Protein 8R3C (pdb70)

Structure (mmCIF, N/CA/C/O backbone):
data_8R3C
#
_entry.id   8R3C
#
_cell.length_a   58.975
_cell.length_b   52.055
_cell.length_c   69.284
_cell.angle_alpha   90.000
_cell.angle_beta   104.370
_cell.angle_gamma   90.000
#
_symmetry.space_group_name_H-M   'P 1 21 1'
#
loop_
_entity.id
_entity.type
_entity.pdbx_description
1 polymer 'Beta propeller'
2 non-polymer 2-acetamido-2-deoxy-alpha-D-glucopyranose
3 non-polymer sulfonato-calix[8]arene
4 water water
#
loop_
_atom_site.group_PDB
_atom_site.id
_atom_site.type_symbol
_atom_site.label_atom_id
_atom_site.label_alt_id
_atom_site.label_comp_id
_atom_site.label_asym_id
_atom_site.label_entity_id
_atom_site.label_seq_id
_atom_site.pdbx_PDB_ins_code
_atom_site.Cartn_x
_atom_site.Cartn_y
_atom_site.Cartn_z
_atom_site.occupancy
_atom_site.B_iso_or_equiv
_atom_site.auth_seq_id
_atom_site.auth_comp_id
_atom_site.auth_asym_id
_atom_site.auth_atom_id
_atom_site.pdbx_PDB_model_num
ATOM 1 N N . SER A 1 2 ? -16.28000 -21.65200 -18.27900 1.000 51.45000 2 SER A N 1
ATOM 2 C CA . SER A 1 2 ? -15.55100 -21.89800 -17.03800 1.000 58.92000 2 SER A CA 1
ATOM 3 C C . SER A 1 2 ? -15.11700 -20.57800 -16.38200 1.000 62.35000 2 SER A C 1
ATOM 4 O O . SER A 1 2 ? -14.63000 -19.65300 -17.04600 1.000 66.75000 2 SER A O 1
ATOM 7 N N . GLY A 1 3 ? -15.31000 -20.49900 -15.07100 1.000 45.27000 3 GLY A N 1
ATOM 8 C CA . GLY A 1 3 ? -15.05200 -19.27600 -14.33900 1.000 43.92000 3 GLY A CA 1
ATOM 9 C C . GLY A 1 3 ? -16.22500 -18.31600 -14.38400 1.000 36.07000 3 GLY A C 1
ATOM 10 O O . GLY A 1 3 ? -16.94700 -18.24200 -15.38800 1.000 41.95000 3 GLY A O 1
ATOM 11 N N . PHE A 1 4 ? -16.43200 -17.57700 -13.30000 1.000 26.84000 4 PHE A N 1
ATOM 12 C CA . PHE A 1 4 ? -17.49500 -16.57600 -13.24800 1.000 27.40000 4 PHE A CA 1
ATOM 13 C C . PHE A 1 4 ? -16.97300 -15.21900 -13.68600 1.000 24.47000 4 PHE A C 1
ATOM 14 O O . PHE A 1 4 ? -15.81000 -14.88300 -13.49500 1.000 29.56000 4 PHE A O 1
ATOM 22 N N . LYS A 1 5 ? -17.83500 -14.46500 -14.34800 1.000 22.22000 5 LYS A N 1
ATOM 23 C CA . LYS A 1 5 ? -17.52800 -13.08300 -14.68000 1.000 25.43000 5 LYS A CA 1
ATOM 24 C C . LYS A 1 5 ? -17.87800 -12.11500 -13.54600 1.000 25.86000 5 LYS A C 1
ATOM 25 O O . LYS A 1 5 ? -17.16400 -11.12800 -13.33800 1.000 25.98000 5 LYS A O 1
ATOM 31 N N . PHE A 1 6 ? -18.93800 -12.41100 -12.79900 1.000 24.25000 6 PHE A N 1
ATOM 32 C CA . PHE A 1 6 ? -19.35200 -11.69700 -11.60300 1.000 22.80000 6 PHE A CA 1
ATOM 33 C C . PHE A 1 6 ? -19.76800 -12.72100 -10.56600 1.000 24.74000 6 PHE A C 1
ATOM 34 O O . PHE A 1 6 ? -20.30800 -13.77900 -10.90500 1.000 23.19000 6 PHE A O 1
ATOM 42 N N . LEU A 1 7 ? -19.51500 -12.39600 -9.30000 1.000 21.11000 7 LEU A N 1
ATOM 43 C CA . LEU A 1 7 ? -19.87100 -13.26000 -8.17900 1.000 21.58000 7 LEU A CA 1
ATOM 44 C C . LEU A 1 7 ? -20.06500 -12.34200 -6.98000 1.000 21.29000 7 LEU A C 1
ATOM 45 O O . LEU A 1 7 ? -19.11200 -11.70800 -6.53800 1.000 21.22000 7 LEU A O 1
ATOM 50 N N . PHE A 1 8 ? -21.29600 -12.22900 -6.48100 1.000 21.74000 8 PHE A N 1
ATOM 51 C CA . PHE A 1 8 ? -21.58400 -11.14300 -5.54500 1.000 19.33000 8 PHE A CA 1
ATOM 52 C C . PHE A 1 8 ? -22.83200 -11.49100 -4.74800 1.000 23.15000 8 PHE A C 1
ATOM 53 O O . PHE A 1 8 ? -23.60000 -12.36600 -5.13600 1.000 24.25000 8 PHE A O 1
ATOM 61 N N . PHE A 1 9 ? -23.02600 -10.80200 -3.62000 1.000 22.01000 9 PHE A N 1
ATOM 62 C CA . PHE A 1 9 ? -24.15700 -11.05500 -2.73900 1.000 23.77000 9 PHE A CA 1
ATOM 63 C C . PHE A 1 9 ? -25.22100 -9.97600 -2.89100 1.000 25.06000 9 PHE A C 1
ATOM 64 O O . PHE A 1 9 ? -24.92000 -8.79200 -3.08600 1.000 24.54000 9 PHE A O 1
ATOM 72 N N . SER A 1 10 ? -26.46900 -10.39700 -2.75600 1.000 22.96000 10 SER A N 1
ATOM 73 C CA . SER A 1 10 ? -27.55600 -9.49000 -2.46300 1.000 23.24000 10 SER A CA 1
ATOM 74 C C . SER A 1 10 ? -27.60000 -9.23000 -0.96100 1.000 25.20000 10 SER A C 1
ATOM 75 O O . SER A 1 10 ? -27.03000 -9.99500 -0.16600 1.000 23.73000 10 SER A O 1
ATOM 78 N N . PRO A 1 11 ? -28.23700 -8.13800 -0.53400 1.000 24.80000 11 PRO A N 1
ATOM 79 C CA . PRO A 1 11 ? -28.22700 -7.81600 0.90600 1.000 24.21000 11 PRO A CA 1
ATOM 80 C C . PRO A 1 11 ? -28.96500 -8.81700 1.78200 1.000 26.92000 11 PRO A C 1
ATOM 81 O O . PRO A 1 11 ? -28.75300 -8.79500 3.00300 1.000 28.03000 11 PRO A O 1
ATOM 85 N N . ASP A 1 12 ? -29.76500 -9.84600 1.14900 1.000 31.16000 12 ASP A N 1
ATOM 86 C CA . ASP A 1 12 ? -30.35900 -10.88600 1.99700 1.000 36.22000 12 ASP A CA 1
ATOM 87 C C . ASP A 1 12 ? -29.46100 -12.11600 2.12400 1.000 36.52000 12 ASP A C 1
ATOM 88 O O . ASP A 1 12 ? -29.70800 -12.97500 2.97100 1.000 38.03000 12 ASP A O 1
ATOM 93 N N . GLY A 1 13 ? -28.39000 -12.03300 1.53200 1.000 25.87000 13 GLY A N 1
ATOM 94 C CA . GLY A 1 13 ? -27.47700 -13.13600 1.69300 1.000 28.57000 13 GLY A CA 1
ATOM 95 C C . GLY A 1 13 ? -27.48700 -14.12400 0.54900 1.000 26.62000 13 GLY A C 1
ATOM 96 O O . GLY A 1 13 ? -26.84900 -15.17000 0.64700 1.000 26.68000 13 GLY A O 1
ATOM 97 N N . THR A 1 14 ? -28.15000 -13.79800 -0.54600 1.000 24.53000 14 THR A N 1
ATOM 98 C CA . THR A 1 14 ? -28.19900 -14.71800 -1.67900 1.000 23.01000 14 THR A CA 1
ATOM 99 C C . THR A 1 14 ? -27.00000 -14.46600 -2.58000 1.000 23.92000 14 THR A C 1
ATOM 100 O O . THR A 1 14 ? -26.66000 -13.30900 -2.86600 1.000 24.78000 14 THR A O 1
ATOM 104 N N . LEU A 1 15 ? -26.34700 -15.53100 -3.00100 1.000 21.65000 15 LEU A N 1
ATOM 105 C CA . LEU A 1 15 ? -25.19600 -15.43500 -3.88500 1.000 21.41000 15 LEU A CA 1
ATOM 106 C C . LEU A 1 15 ? -25.68500 -15.37600 -5.31600 1.000 24.46000 15 LEU A C 1
ATOM 107 O O . LEU A 1 15 ? -26.50200 -16.21000 -5.72900 1.000 23.83000 15 LEU A O 1
ATOM 112 N N . TYR A 1 16 ? -25.16200 -14.42600 -6.06800 1.000 22.52000 16 TYR A N 1
ATOM 113 C CA . TYR A 1 16 ? -25.45600 -14.26100 -7.48000 1.000 20.40000 16 TYR A CA 1
ATOM 114 C C . TYR A 1 16 ? -24.18600 -14.48000 -8.28400 1.000 21.84000 16 TYR A C 1
ATOM 115 O O . TYR A 1 16 ? -23.10000 -14.13200 -7.85100 1.000 22.53000 16 TYR A O 1
ATOM 124 N N . GLY A 1 17 ? -24.30400 -15.03200 -9.48500 1.000 20.67000 17 GLY A N 1
ATOM 125 C CA . GLY A 1 17 ? -23.11500 -15.16800 -10.30700 1.000 21.39000 17 GLY A CA 1
ATOM 126 C C . GLY A 1 17 ? -23.45100 -15.16000 -11.77000 1.000 24.27000 17 GLY A C 1
ATOM 127 O O . GLY A 1 17 ? -24.49800 -15.66400 -12.17400 1.000 23.40000 17 GLY A O 1
ATOM 128 N N . VAL A 1 18 ? -22.54900 -14.59600 -12.56800 1.000 21.30000 18 VAL A N 1
ATOM 129 C CA . VAL A 1 18 ? -22.65700 -14.66300 -14.02800 1.000 24.00000 18 VAL A CA 1
ATOM 130 C C . VAL A 1 18 ? -21.62700 -15.66000 -14.52700 1.000 23.71000 18 VAL A C 1
ATOM 131 O O . VAL A 1 18 ? -20.42600 -15.53500 -14.24500 1.000 26.92000 18 VAL A O 1
ATOM 135 N N . HIS A 1 19 ? -22.09700 -16.65900 -15.27200 1.000 25.68000 19 HIS A N 1
ATOM 136 C CA . HIS A 1 19 ? -21.25800 -17.74500 -15.73300 1.000 25.87000 19 HIS A CA 1
ATOM 137 C C . HIS A 1 19 ? -21.70500 -18.05500 -17.14400 1.000 27.50000 19 HIS A C 1
ATOM 138 O O . HIS A 1 19 ? -22.88900 -18.29400 -17.36100 1.000 26.32000 19 HIS A O 1
ATOM 145 N N . ASN A 1 20 ? -20.78900 -17.95600 -18.09200 1.000 29.55000 20 ASN A N 1
ATOM 146 C CA . ASN A 1 20 ? -21.10600 -18.20500 -19.50200 1.000 31.65000 20 ASN A CA 1
ATOM 147 C C . ASN A 1 20 ? -22.32400 -17.39600 -19.94900 1.000 32.78000 20 ASN A C 1
ATOM 148 O O . ASN A 1 20 ? -23.27400 -17.92900 -20.52100 1.000 33.21000 20 ASN A O 1
ATOM 153 N N . ASP A 1 21 ? -22.30300 -16.09200 -19.66000 1.000 31.02000 21 ASP A N 1
ATOM 154 C CA . ASP A 1 21 ? -23.33900 -15.12500 -20.02300 1.000 29.78000 21 ASP A CA 1
ATOM 155 C C . ASP A 1 21 ? -24.68100 -15.35700 -19.34900 1.000 27.41000 21 ASP A C 1
ATOM 156 O O . ASP A 1 21 ? -25.65500 -14.66900 -19.69800 1.000 34.95000 21 ASP A O 1
ATOM 161 N N . LYS A 1 22 ? -24.79800 -16.33600 -18.47100 1.000 26.65000 22 LYS A N 1
ATOM 162 C CA . LYS A 1 22 ? -26.04000 -16.65300 -17.79300 1.000 26.05000 22 LYS A CA 1
ATOM 163 C C . LYS A 1 22 ? -25.96000 -16.16000 -16.35900 1.000 29.56000 22 LYS A C 1
ATOM 164 O O . LYS A 1 22 ? -24.86800 -16.04000 -15.78400 1.000 29.14000 22 LYS A O 1
ATOM 170 N N . LEU A 1 23 ? -27.11800 -15.86800 -15.78500 1.000 26.03000 23 LEU A N 1
ATOM 171 C CA . LEU A 1 23 ? -27.17600 -15.35700 -14.41900 1.000 26.16000 23 LEU A CA 1
ATOM 172 C C . LEU A 1 23 ? -27.81000 -16.40900 -13.52600 1.000 26.77000 23 LEU A C 1
ATOM 173 O O . LEU A 1 23 ? -28.85600 -16.96500 -13.86200 1.000 24.02000 23 LEU A O 1
ATOM 178 N N . TYR A 1 24 ? -27.16200 -16.69600 -12.40000 1.000 22.27000 24 TYR A N 1
ATOM 179 C CA . TYR A 1 24 ? -27.61400 -17.70100 -11.45600 1.000 25.13000 24 TYR A CA 1
ATOM 180 C C . TYR A 1 24 ? -27.72400 -17.08000 -10.07200 1.000 23.62000 24 TYR A C 1
ATOM 181 O O . TYR A 1 24 ? -27.02200 -16.12000 -9.77200 1.000 24.65000 24 TYR A O 1
ATOM 190 N N . LYS A 1 25 ? -28.59600 -17.63100 -9.23300 1.000 22.56000 25 LYS A N 1
ATOM 191 C CA . LYS A 1 25 ? -28.64000 -17.25300 -7.82300 1.000 25.01000 25 LYS A CA 1
ATOM 192 C C . LYS A 1 25 ? -28.89200 -18.47100 -6.95100 1.000 25.27000 25 LYS A C 1
ATOM 193 O O . LYS A 1 25 ? -29.43800 -19.47900 -7.39900 1.000 27.94000 25 LYS A O 1
ATOM 199 N N . GLY A 1 26 ? -28.43600 -18.37600 -5.70600 1.000 22.70000 26 GLY A N 1
ATOM 200 C CA . GLY A 1 26 ? -28.79000 -19.36600 -4.70000 1.000 22.17000 26 GLY A CA 1
ATOM 201 C C . GLY A 1 26 ? -27.99500 -19.11700 -3.44500 1.000 29.58000 26 GLY A C 1
ATOM 202 O O . GLY A 1 26 ? -27.04100 -18.35400 -3.43500 1.000 29.96000 26 GLY A O 1
ATOM 203 N N . THR A 1 27 ? -28.39600 -19.80700 -2.37500 1.000 26.76000 27 THR A N 1
ATOM 204 C CA . THR A 1 27 ? -27.63700 -19.63900 -1.14700 1.000 26.14000 27 THR A CA 1
ATOM 205 C C . THR A 1 27 ? -26.21900 -20.16700 -1.36900 1.000 29.11000 27 THR A C 1
ATOM 206 O O . THR A 1 27 ? -25.99000 -21.06300 -2.17700 1.000 27.60000 27 THR A O 1
ATOM 210 N N . PRO A 1 28 ? -25.23200 -19.59500 -0.69500 1.000 26.46000 28 PRO A N 1
ATOM 211 C CA . PRO A 1 28 ? -23.85100 -19.87700 -1.04200 1.000 23.74000 28 PRO A CA 1
ATOM 212 C C . PRO A 1 28 ? -23.47500 -21.29700 -0.68300 1.000 29.29000 28 PRO A C 1
ATOM 213 O O . PRO A 1 28 ? -24.13400 -21.91300 0.16700 1.000 28.89000 28 PRO A O 1
ATOM 217 N N . PRO A 1 29 ? -22.46600 -21.86600 -1.34000 1.000 27.04000 29 PRO A N 1
ATOM 218 C CA . PRO A 1 29 ? -22.07200 -23.23300 -1.01100 1.000 29.33000 29 PRO A CA 1
ATOM 219 C C . PRO A 1 29 ? -21.48900 -23.29200 0.37900 1.000 27.50000 29 PRO A C 1
ATOM 220 O O . PRO A 1 29 ? -20.87500 -22.34300 0.87100 1.000 28.94000 29 PRO A O 1
ATOM 224 N N . THR A 1 30 ? -21.66200 -24.46500 0.98300 1.000 34.81000 30 THR A N 1
ATOM 225 C CA . THR A 1 30 ? -21.21600 -24.74500 2.33700 1.000 36.55000 30 THR A CA 1
ATOM 226 C C . THR A 1 30 ? -19.97100 -25.61500 2.42700 1.000 30.95000 30 THR A C 1
ATOM 227 O O . THR A 1 30 ? -19.32400 -25.61600 3.47800 1.000 37.53000 30 THR A O 1
ATOM 231 N N . SER A 1 31 ? -19.60300 -26.31900 1.36700 1.000 31.99000 31 SER A N 1
ATOM 232 C CA . SER A 1 31 ? -18.40400 -27.14500 1.38900 1.000 33.53000 31 SER A CA 1
ATOM 233 C C . SER A 1 31 ? -17.97900 -27.39300 -0.04700 1.000 38.87000 31 SER A C 1
ATOM 234 O O . SER A 1 31 ? -18.74700 -27.16600 -0.98900 1.000 33.52000 31 SER A O 1
ATOM 237 N N . ASP A 1 32 ? -16.75300 -27.89200 -0.21000 1.000 35.01000 32 ASP A N 1
ATOM 238 C CA . ASP A 1 32 ? -16.32200 -28.28400 -1.55100 1.000 42.19000 32 ASP A CA 1
ATOM 239 C C . ASP A 1 32 ? -17.10400 -29.48000 -2.09700 1.000 34.76000 32 ASP A C 1
ATOM 240 O O . ASP A 1 32 ? -16.87800 -29.87500 -3.24900 1.000 39.72000 32 ASP A O 1
ATOM 245 N N . LYS A 1 33 ? -18.00100 -30.07300 -1.30600 1.000 37.39000 33 LYS A N 1
ATOM 246 C CA . LYS A 1 33 ? -18.88500 -31.12600 -1.79100 1.000 42.67000 33 LYS A CA 1
ATOM 247 C C . LYS A 1 33 ? -20.16000 -30.55800 -2.40700 1.000 40.77000 33 LYS A C 1
ATOM 248 O O . LYS A 1 33 ? -20.86200 -31.27300 -3.13100 1.000 40.21000 33 LYS A O 1
ATOM 254 N N . ASP A 1 34 ? -20.43200 -29.27000 -2.17800 1.000 38.09000 34 ASP A N 1
ATOM 255 C CA . ASP A 1 34 ? -21.65700 -28.59800 -2.61200 1.000 29.97000 34 ASP A CA 1
ATOM 256 C C . ASP A 1 34 ? -21.49000 -28.13300 -4.05700 1.000 36.20000 34 ASP A C 1
ATOM 257 O O . ASP A 1 34 ? -20.75200 -27.18700 -4.33300 1.000 34.95000 34 ASP A O 1
ATOM 262 N N . ASN A 1 35 ? -22.15000 -28.80800 -4.98600 1.000 33.38000 35 ASN A N 1
ATOM 263 C CA . ASN A 1 35 ? -22.11600 -28.41100 -6.38800 1.000 31.93000 35 ASN A CA 1
ATOM 264 C C . ASN A 1 35 ? -23.08400 -27.23900 -6.54100 1.000 33.22000 35 ASN A C 1
ATOM 265 O O . ASN A 1 35 ? -24.26200 -27.41800 -6.84700 1.000 28.84000 35 ASN A O 1
ATOM 270 N N . TRP A 1 36 ? -22.57100 -26.02000 -6.32500 1.000 30.58000 36 TRP A N 1
ATOM 271 C CA . TRP A 1 36 ? -23.43900 -24.84900 -6.23700 1.000 29.96000 36 TRP A CA 1
ATOM 272 C C . TRP A 1 36 ? -24.17300 -24.60600 -7.54800 1.000 32.11000 36 TRP A C 1
ATOM 273 O O . TRP A 1 36 ? -25.39000 -24.37200 -7.56000 1.000 25.82000 36 TRP A O 1
ATOM 284 N N . LEU A 1 37 ? -23.44200 -24.65400 -8.66500 1.000 28.25000 37 LEU A N 1
ATOM 285 C CA . LEU A 1 37 ? -24.02500 -24.32400 -9.95700 1.000 31.14000 37 LEU A CA 1
ATOM 286 C C . LEU A 1 37 ? -25.11900 -25.30300 -10.34300 1.000 28.48000 37 LEU A C 1
ATOM 287 O O . LEU A 1 37 ? -26.08000 -24.92600 -11.02100 1.000 32.91000 37 LEU A O 1
ATOM 292 N N . ALA A 1 38 ? -25.00500 -26.56200 -9.91300 1.000 33.55000 38 ALA A N 1
ATOM 293 C CA . ALA A 1 38 ? -26.02600 -27.53700 -10.27800 1.000 29.75000 38 ALA A CA 1
ATOM 294 C C . ALA A 1 38 ? -27.33500 -27.28300 -9.55100 1.000 29.81000 38 ALA A C 1
ATOM 295 O O . ALA A 1 38 ? -28.40300 -27.64100 -10.06200 1.000 39.48000 38 ALA A O 1
ATOM 297 N N . ARG A 1 39 ? -27.29300 -26.65700 -8.37800 1.000 25.63000 39 ARG A N 1
ATOM 298 C CA . ARG A 1 39 ? -28.51600 -26.37900 -7.64000 1.000 24.33000 39 ARG A CA 1
ATOM 299 C C . ARG A 1 39 ? -28.90600 -24.91000 -7.69600 1.000 28.73000 39 ARG A C 1
ATOM 300 O O . ARG A 1 39 ? -29.95900 -24.53500 -7.17300 1.000 30.16000 39 ARG A O 1
ATOM 308 N N . ALA A 1 40 ? -28.08400 -24.06300 -8.30400 1.000 25.82000 40 ALA A N 1
ATOM 309 C CA . ALA A 1 40 ? -28.46400 -22.65800 -8.40000 1.000 24.44000 40 ALA A CA 1
ATOM 310 C C . ALA A 1 40 ? -29.64500 -22.49100 -9.35300 1.000 32.89000 40 ALA A C 1
ATOM 311 O O . ALA A 1 40 ? -29.87900 -23.30500 -10.25600 1.000 27.52000 40 ALA A O 1
ATOM 313 N N . THR A 1 41 ? -30.41000 -21.43000 -9.12700 1.000 26.21000 41 THR A N 1
ATOM 314 C CA . THR A 1 41 ? -31.53100 -21.10100 -9.99900 1.000 25.29000 41 THR A CA 1
ATOM 315 C C . THR A 1 41 ? -31.04800 -20.28700 -11.18100 1.000 27.32000 41 THR A C 1
ATOM 316 O O . THR A 1 41 ? -30.36000 -19.27900 -11.01700 1.000 26.01000 41 THR A O 1
ATOM 320 N N . LEU A 1 42 ? -31.43700 -20.70900 -12.38000 1.000 24.98000 42 LEU A N 1
ATOM 321 C CA . LEU A 1 42 ? -31.08900 -19.95800 -13.56900 1.000 25.48000 42 LEU A CA 1
ATOM 322 C C . LEU A 1 42 ? -32.05600 -18.78500 -13.66000 1.000 27.57000 42 LEU A C 1
ATOM 323 O O . LEU A 1 42 ? -33.27000 -18.99300 -13.75000 1.000 31.19000 42 LEU A O 1
ATOM 328 N N . ILE A 1 43 ? -31.55300 -17.55500 -13.60500 1.000 25.60000 43 ILE A N 1
ATOM 329 C CA . ILE A 1 43 ? -32.43000 -16.39500 -13.61800 1.000 23.68000 43 ILE A CA 1
ATOM 330 C C . ILE A 1 43 ? -32.15800 -15.47800 -14.80200 1.000 22.17000 43 ILE A C 1
ATOM 331 O O . ILE A 1 43 ? -32.70800 -14.37700 -14.86500 1.000 26.07000 43 ILE A O 1
ATOM 336 N N . GLY A 1 44 ? -31.32700 -15.89700 -15.74600 1.000 25.40000 44 GLY A N 1
ATOM 337 C CA . GLY A 1 44 ? -31.11700 -15.09300 -16.94600 1.000 21.62000 44 GLY A CA 1
ATOM 338 C C . GLY A 1 44 ? -30.34400 -15.88400 -17.97300 1.000 26.75000 44 GLY A C 1
ATOM 339 O O . GLY A 1 44 ? -29.30800 -16.46900 -17.63100 1.000 27.94000 44 GLY A O 1
ATOM 340 N N . ASN A 1 45 ? -30.82800 -15.93400 -19.22400 1.000 28.90000 45 ASN A N 1
ATOM 341 C CA . ASN A 1 45 ? -30.32400 -16.91800 -20.19000 1.000 33.53000 45 ASN A CA 1
ATOM 342 C C . ASN A 1 45 ? -29.23000 -16.37300 -21.09800 1.000 36.34000 45 ASN A C 1
ATOM 343 O O . ASN A 1 45 ? -28.70000 -17.12600 -21.92800 1.000 36.62000 45 ASN A O 1
ATOM 348 N N . GLY A 1 46 ? -28.87000 -15.10700 -20.95200 1.000 26.86000 46 GLY A N 1
ATOM 349 C CA . GLY A 1 46 ? -27.91200 -14.48200 -21.84300 1.000 29.69000 46 GLY A CA 1
ATOM 350 C C . GLY A 1 46 ? -27.90800 -12.98200 -21.65500 1.000 26.24000 46 GLY A C 1
ATOM 351 O O . GLY A 1 46 ? -28.79200 -12.40100 -21.01300 1.000 27.88000 46 GLY A O 1
ATOM 352 N N . GLY A 1 47 ? -26.88500 -12.35100 -22.23200 1.000 28.36000 47 GLY A N 1
ATOM 353 C CA . GLY A 1 47 ? -26.76500 -10.90900 -22.18400 1.000 30.75000 47 GLY A CA 1
ATOM 354 C C . GLY A 1 47 ? -26.11400 -10.35000 -20.93800 1.000 33.85000 47 GLY A C 1
ATOM 355 O O . GLY A 1 47 ? -26.08900 -9.13500 -20.78100 1.000 31.23000 47 GLY A O 1
ATOM 356 N N . TRP A 1 48 ? -25.59500 -11.19400 -20.05100 1.000 30.53000 48 TRP A N 1
ATOM 357 C CA . TRP A 1 48 ? -24.98700 -10.70900 -18.81300 1.000 25.49000 48 TRP A CA 1
ATOM 358 C C . TRP A 1 48 ? -23.47200 -10.62100 -18.93300 1.000 31.89000 48 TRP A C 1
ATOM 359 O O . TRP A 1 48 ? -22.83600 -9.75600 -18.30500 1.000 28.06000 48 TRP A O 1
ATOM 371 N N . SER B 1 2 ? -1.05000 -16.93700 -7.19000 1.000 67.64000 2 SER B N 1
ATOM 372 C CA . SER B 1 2 ? -1.42200 -16.03200 -6.13500 1.000 63.80000 2 SER B CA 1
ATOM 373 C C . SER B 1 2 ? -2.46700 -15.13400 -6.67700 1.000 70.48000 2 SER B C 1
ATOM 374 O O . SER B 1 2 ? -2.83200 -15.22700 -7.83800 1.000 75.26000 2 SER B O 1
ATOM 377 N N . GLY B 1 3 ? -2.94700 -14.24800 -5.83800 1.000 56.25000 3 GLY B N 1
ATOM 378 C CA . GLY B 1 3 ? -3.94600 -13.34600 -6.26700 1.000 52.00000 3 GLY B CA 1
ATOM 379 C C . GLY B 1 3 ? -5.35100 -13.86100 -6.22500 1.000 41.79000 3 GLY B C 1
ATOM 380 O O . GLY B 1 3 ? -5.61900 -14.97900 -6.60300 1.000 52.20000 3 GLY B O 1
ATOM 381 N N . PHE B 1 4 ? -6.24000 -13.06800 -5.69700 1.000 32.67000 4 PHE B N 1
ATOM 382 C CA . PHE B 1 4 ? -7.67000 -13.37300 -5.72300 1.000 28.98000 4 PHE B CA 1
ATOM 383 C C . PHE B 1 4 ? -8.30400 -12.82800 -6.99600 1.000 31.56000 4 PHE B C 1
ATOM 384 O O . PHE B 1 4 ? -7.91800 -11.76100 -7.48400 1.000 30.77000 4 PHE B O 1
ATOM 392 N N . LYS B 1 5 ? -9.27600 -13.57400 -7.53000 1.000 31.27000 5 LYS B N 1
ATOM 393 C CA . LYS B 1 5 ? -10.02500 -13.10300 -8.69100 1.000 26.58000 5 LYS B CA 1
ATOM 394 C C . LYS B 1 5 ? -11.28300 -12.35600 -8.26600 1.000 28.29000 5 LYS B C 1
ATOM 395 O O . LYS B 1 5 ? -11.70400 -11.40500 -8.95000 1.000 27.41000 5 LYS B O 1
ATOM 401 N N . PHE B 1 6 ? -11.88200 -12.76500 -7.14900 1.000 27.45000 6 PHE B N 1
ATOM 402 C CA . PHE B 1 6 ? -12.98000 -12.05000 -6.50600 1.000 27.35000 6 PHE B CA 1
ATOM 403 C C . PHE B 1 6 ? -12.69300 -11.96100 -5.02500 1.000 24.08000 6 PHE B C 1
ATOM 404 O O . PHE B 1 6 ? -12.15200 -12.90900 -4.44400 1.000 24.55000 6 PHE B O 1
ATOM 412 N N . LEU B 1 7 ? -13.08000 -10.84600 -4.40600 1.000 21.67000 7 LEU B N 1
ATOM 413 C CA . LEU B 1 7 ? -12.92000 -10.68500 -2.95800 1.000 22.53000 7 LEU B CA 1
ATOM 414 C C . LEU B 1 7 ? -14.04700 -9.78600 -2.48200 1.000 22.53000 7 LEU B C 1
ATOM 415 O O . LEU B 1 7 ? -14.11500 -8.61400 -2.88700 1.000 23.82000 7 LEU B O 1
ATOM 420 N N . PHE B 1 8 ? -14.95100 -10.32600 -1.67300 1.000 22.49000 8 PHE B N 1
ATOM 421 C CA . PHE B 1 8 ? -16.19700 -9.60500 -1.41400 1.000 20.87000 8 PHE B CA 1
ATOM 422 C C . PHE B 1 8 ? -16.82600 -10.09700 -0.11500 1.000 24.49000 8 PHE B C 1
ATOM 423 O O . PHE B 1 8 ? -16.47600 -11.16000 0.39900 1.000 24.59000 8 PHE B O 1
ATOM 431 N N . PHE B 1 9 ? -17.76200 -9.30700 0.41100 1.000 22.48000 9 PHE B N 1
ATOM 432 C CA . PHE B 1 9 ? -18.43600 -9.62500 1.66100 1.000 22.57000 9 PHE B CA 1
ATOM 433 C C . PHE B 1 9 ? -19.85400 -10.14400 1.47500 1.000 24.87000 9 PHE B C 1
ATOM 434 O O . PHE B 1 9 ? -20.60300 -9.66700 0.61600 1.000 26.59000 9 PHE B O 1
ATOM 442 N N . SER B 1 10 ? -20.22400 -11.10400 2.31700 1.000 24.76000 10 SER B N 1
ATOM 443 C CA . SER B 1 10 ? -21.63300 -11.39200 2.51700 1.000 23.28000 10 SER B CA 1
ATOM 444 C C . SER B 1 10 ? -22.19400 -10.44700 3.56600 1.000 26.98000 10 SER B C 1
ATOM 445 O O . SER B 1 10 ? -21.43800 -9.89000 4.38400 1.000 27.21000 10 SER B O 1
ATOM 448 N N . PRO B 1 11 ? -23.51400 -10.24700 3.57700 1.000 26.49000 11 PRO B N 1
ATOM 449 C CA . PRO B 1 11 ? -24.10400 -9.26200 4.49800 1.000 25.24000 11 PRO B CA 1
ATOM 450 C C . PRO B 1 11 ? -23.95800 -9.62500 5.96500 1.000 30.86000 11 PRO B C 1
ATOM 451 O O . PRO B 1 11 ? -24.14000 -8.73500 6.80600 1.000 31.11000 11 PRO B O 1
ATOM 455 N N . ASP B 1 12 ? -23.65400 -10.88400 6.31000 1.000 29.23000 12 ASP B N 1
ATOM 456 C CA . ASP B 1 12 ? -23.43500 -11.19500 7.71100 1.000 30.81000 12 ASP B CA 1
ATOM 457 C C . ASP B 1 12 ? -22.01300 -10.88200 8.13600 1.000 35.10000 12 ASP B C 1
ATOM 458 O O . ASP B 1 12 ? -21.65300 -11.14400 9.29300 1.000 35.36000 12 ASP B O 1
ATOM 463 N N . GLY B 1 13 ? -21.20600 -10.33000 7.22700 1.000 28.4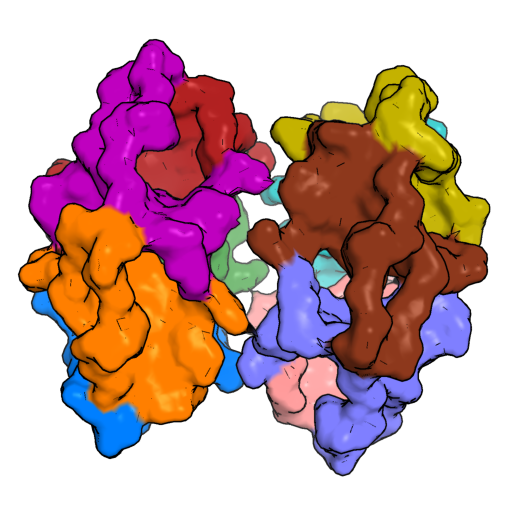4000 13 GLY B N 1
ATOM 464 C CA . GLY B 1 13 ? -19.83800 -9.95100 7.52900 1.000 29.90000 13 GLY B CA 1
ATOM 465 C C . GLY B 1 13 ? -18.76300 -10.97700 7.23100 1.000 27.12000 13 GLY B C 1
ATOM 466 O O . GLY B 1 13 ? -17.60100 -10.75000 7.60700 1.000 32.68000 13 GLY B O 1
ATOM 467 N N . THR B 1 14 ? -19.09500 -12.09600 6.59700 1.000 25.88000 14 THR B N 1
ATOM 468 C CA . THR B 1 14 ? -18.09600 -13.08200 6.20100 1.000 29.28000 14 THR B CA 1
ATOM 469 C C . THR B 1 14 ? -17.42200 -12.67200 4.89600 1.000 27.16000 14 THR B C 1
ATOM 470 O O . THR B 1 14 ? -18.09100 -12.28900 3.93200 1.000 24.21000 14 THR B O 1
ATOM 474 N N . LEU B 1 15 ? -16.10000 -12.77700 4.85400 1.000 26.49000 15 LEU B N 1
ATOM 475 C CA . LEU B 1 15 ? -15.35200 -12.46100 3.64600 1.000 24.62000 15 LEU B CA 1
ATOM 476 C C . LEU B 1 15 ? -15.31000 -13.68800 2.74700 1.000 27.11000 15 LEU B C 1
ATOM 477 O O . LEU B 1 15 ? -15.08100 -14.80400 3.22100 1.000 24.54000 15 LEU B O 1
ATOM 482 N N . TYR B 1 16 ? -15.54000 -13.48200 1.45100 1.000 22.30000 16 TYR B N 1
ATOM 483 C CA . TYR B 1 16 ? -15.49300 -14.55300 0.46400 1.000 22.56000 16 TYR B CA 1
ATOM 484 C C . TYR B 1 16 ? -14.42400 -14.22000 -0.55700 1.000 24.26000 16 TYR B C 1
ATOM 485 O O . TYR B 1 16 ? -14.19200 -13.04700 -0.87300 1.000 25.20000 16 TYR B O 1
ATOM 494 N N . GLY B 1 17 ? -13.81000 -15.25300 -1.10100 1.000 24.18000 17 GLY B N 1
ATOM 495 C CA . GLY B 1 17 ? -12.74100 -15.01600 -2.04700 1.000 26.81000 17 GLY B CA 1
ATOM 496 C C . GLY B 1 17 ? -12.59200 -16.18400 -2.99800 1.000 28.79000 17 GLY B C 1
ATOM 497 O O . GLY B 1 17 ? -12.73200 -17.35200 -2.61000 1.000 27.78000 17 GLY B O 1
ATOM 498 N N . VAL B 1 18 ? -12.31100 -15.87400 -4.25900 1.000 25.52000 18 VAL B N 1
ATOM 499 C CA . VAL B 1 18 ? -11.99200 -16.87500 -5.26400 1.000 26.15000 18 VAL B CA 1
ATOM 500 C C . VAL B 1 18 ? -10.49200 -16.81900 -5.51100 1.000 30.05000 18 VAL B C 1
ATOM 501 O O . VAL B 1 18 ? -9.95300 -15.77200 -5.89500 1.000 28.19000 18 VAL B O 1
ATOM 505 N N . HIS B 1 19 ? -9.82500 -17.95500 -5.32700 1.000 31.61000 19 HIS B N 1
ATOM 506 C CA . HIS B 1 19 ? -8.37700 -18.04800 -5.46200 1.000 30.35000 19 HIS B CA 1
ATOM 507 C C . HIS B 1 19 ? -8.07900 -19.36500 -6.16100 1.000 35.07000 19 HIS B C 1
ATOM 508 O O . HIS B 1 19 ? -8.54800 -20.41100 -5.71400 1.000 32.10000 19 HIS B O 1
ATOM 515 N N . ASN B 1 20 ? -7.35000 -19.30500 -7.27300 1.000 40.06000 20 ASN B N 1
ATOM 516 C CA . ASN B 1 20 ? -7.00300 -20.49200 -8.06400 1.000 41.77000 20 ASN B CA 1
ATOM 517 C C . ASN B 1 20 ? -8.22900 -21.36500 -8.34300 1.000 39.07000 20 ASN B C 1
ATOM 518 O O . ASN B 1 20 ? -8.23000 -22.58100 -8.12400 1.000 39.35000 20 ASN B O 1
ATOM 523 N N . ASP B 1 21 ? -9.29500 -20.72500 -8.81600 1.000 33.35000 21 ASP B N 1
ATOM 524 C CA . ASP B 1 21 ? -10.55100 -21.34400 -9.25100 1.000 31.44000 21 ASP B CA 1
ATOM 525 C C . ASP B 1 21 ? -11.35800 -21.92800 -8.11000 1.000 32.30000 21 ASP B C 1
ATOM 526 O O . ASP B 1 21 ? -12.40900 -22.54800 -8.36600 1.000 32.99000 21 ASP B O 1
ATOM 531 N N . LYS B 1 22 ? -10.91800 -21.74900 -6.86500 1.000 30.04000 22 LYS B N 1
ATOM 532 C CA . LYS B 1 22 ? -11.55500 -22.29300 -5.67700 1.000 31.08000 22 LYS B CA 1
ATOM 533 C C . LYS B 1 22 ? -12.21900 -21.16200 -4.90300 1.000 31.84000 22 LYS B C 1
ATOM 534 O O . LYS B 1 22 ? -11.78900 -20.01600 -4.98800 1.000 31.15000 22 LYS B O 1
ATOM 540 N N . LEU B 1 23 ? -13.28400 -21.48800 -4.17400 1.000 29.70000 23 LEU B N 1
ATOM 541 C CA . LEU B 1 23 ? -14.02100 -20.51900 -3.37000 1.000 26.40000 23 LEU B CA 1
ATOM 542 C C . LEU B 1 23 ? -13.73100 -20.74700 -1.89000 1.000 27.78000 23 LEU B C 1
ATOM 543 O O . LEU B 1 23 ? -13.81400 -21.88900 -1.41000 1.000 28.71000 23 LEU B O 1
ATOM 548 N N . TYR B 1 24 ? -13.43900 -19.65200 -1.17000 1.000 28.82000 24 TYR B N 1
ATOM 549 C CA . TYR B 1 24 ? -13.08500 -19.64700 0.25100 1.000 28.50000 24 TYR B CA 1
ATOM 550 C C . TYR B 1 24 ? -13.95200 -18.65300 0.99700 1.000 24.72000 24 TYR B C 1
ATOM 551 O O . TYR B 1 24 ? -14.32600 -17.60400 0.45700 1.000 25.85000 24 TYR B O 1
ATOM 560 N N . LYS B 1 25 ? -14.22200 -18.93400 2.26900 1.000 26.85000 25 LYS B N 1
ATOM 561 C CA . LYS B 1 25 ? -14.88100 -17.94200 3.11200 1.000 21.55000 25 LYS B CA 1
ATOM 562 C C . LYS B 1 25 ? -14.30400 -17.96100 4.51900 1.000 26.53000 25 LYS B C 1
ATOM 563 O O . LYS B 1 25 ? -13.69300 -18.93200 4.95000 1.000 29.71000 25 LYS B O 1
ATOM 569 N N . GLY B 1 26 ? -14.51900 -16.86800 5.23600 1.000 27.01000 26 GLY B N 1
ATOM 570 C CA . GLY B 1 26 ? -14.09100 -16.82900 6.62300 1.000 27.44000 26 GLY B CA 1
ATOM 571 C C . GLY B 1 26 ? -14.19600 -15.43100 7.18100 1.000 27.84000 26 GLY B C 1
ATOM 572 O O . GLY B 1 26 ? -14.29100 -14.46300 6.41700 1.000 26.18000 26 GLY B O 1
ATOM 573 N N . THR B 1 27 ? -14.17600 -15.28400 8.50500 1.000 26.89000 27 THR B N 1
ATOM 574 C CA . THR B 1 27 ? -14.16400 -13.93500 9.05100 1.000 25.75000 27 THR B CA 1
ATOM 575 C C . THR B 1 27 ? -12.93600 -13.19300 8.52100 1.000 28.50000 27 THR B C 1
ATOM 576 O O . THR B 1 27 ? -11.89100 -13.81200 8.30300 1.000 29.75000 27 THR B O 1
ATOM 580 N N . PRO B 1 28 ? -13.04000 -11.89800 8.23900 1.000 25.61000 28 PRO B N 1
ATOM 581 C CA . PRO B 1 28 ? -11.91900 -11.18400 7.62600 1.000 27.33000 28 PRO B CA 1
ATOM 582 C C . PRO B 1 28 ? -10.75500 -11.09900 8.59400 1.000 31.17000 28 PRO B C 1
ATOM 583 O O . PRO B 1 28 ? -10.95400 -11.21000 9.81500 1.000 29.65000 28 PRO B O 1
ATOM 587 N N . PRO B 1 29 ? -9.53800 -10.91200 8.09200 1.000 28.34000 29 PRO B N 1
ATOM 588 C CA . PRO B 1 29 ? -8.39500 -10.71300 9.00600 1.000 29.03000 29 PRO B CA 1
ATOM 589 C C . PRO B 1 29 ? -8.53900 -9.43000 9.79300 1.000 34.09000 29 PRO B C 1
ATOM 590 O O . PRO B 1 29 ? -9.05800 -8.42100 9.31000 1.000 32.88000 29 PRO B O 1
ATOM 594 N N . THR B 1 30 ? -8.03400 -9.48100 11.02700 1.000 33.99000 30 THR B N 1
ATOM 595 C CA . THR B 1 30 ? -8.01800 -8.33500 11.92100 1.000 41.59000 30 THR B CA 1
ATOM 596 C C . THR B 1 30 ? -6.65000 -7.67400 12.00700 1.000 34.64000 30 THR B C 1
ATOM 597 O O . THR B 1 30 ? -6.56800 -6.51400 12.42200 1.000 41.47000 30 THR B O 1
ATOM 601 N N . SER B 1 31 ? -5.59600 -8.37000 11.58500 1.000 29.98000 31 SER B N 1
ATOM 602 C CA . SER B 1 31 ? -4.25600 -7.80600 11.47100 1.000 38.81000 31 SER B CA 1
ATOM 603 C C . SER B 1 31 ? -3.47300 -8.62900 10.45800 1.000 33.09000 31 SER B C 1
ATOM 604 O O . SER B 1 31 ? -3.86700 -9.74300 10.09000 1.000 36.79000 31 SER B O 1
ATOM 607 N N . ASP B 1 32 ? -2.35300 -8.05600 10.00100 1.000 31.35000 32 ASP B N 1
ATOM 608 C CA . ASP B 1 32 ? -1.52200 -8.71200 9.00000 1.000 34.93000 32 ASP B CA 1
ATOM 609 C C . ASP B 1 32 ? -0.74900 -9.89400 9.55400 1.000 31.86000 32 ASP B C 1
ATOM 610 O O . ASP B 1 32 ? 0.02000 -10.51800 8.80800 1.000 37.27000 32 ASP B O 1
ATOM 615 N N . LYS B 1 33 ? -0.93300 -10.20400 10.83800 1.000 40.43000 33 LYS B N 1
ATOM 616 C CA . LYS B 1 33 ? -0.44500 -11.46700 11.37300 1.000 37.63000 33 LYS B CA 1
ATOM 617 C C . LYS B 1 33 ? -1.41100 -12.61300 11.10400 1.000 42.72000 33 LYS B C 1
ATOM 618 O O . LYS B 1 33 ? -1.01000 -13.77800 11.18000 1.000 37.77000 33 LYS B O 1
ATOM 624 N N . ASP B 1 34 ? -2.65700 -12.30100 10.73800 1.000 32.69000 34 ASP B N 1
ATOM 625 C CA . ASP B 1 34 ? -3.70300 -13.30100 10.52200 1.000 29.76000 34 ASP B CA 1
ATOM 626 C C . ASP B 1 34 ? -3.60700 -13.83700 9.09100 1.000 40.33000 34 ASP B C 1
ATOM 627 O O . ASP B 1 34 ? -3.90800 -13.12300 8.12900 1.000 34.39000 34 ASP B O 1
ATOM 632 N N . ASN B 1 35 ? -3.17000 -15.08700 8.94700 1.000 36.14000 35 ASN B N 1
ATOM 633 C CA . ASN B 1 35 ? -3.10100 -15.74500 7.63800 1.000 32.87000 35 ASN B CA 1
ATOM 634 C C . ASN B 1 35 ? -4.49400 -16.25100 7.27500 1.000 40.96000 35 ASN B C 1
ATOM 635 O O . ASN B 1 35 ? -4.89400 -17.36400 7.62900 1.000 33.72000 35 ASN B O 1
ATOM 640 N N . TRP B 1 36 ? -5.22400 -15.43000 6.51400 1.000 30.69000 36 TRP B N 1
ATOM 641 C CA . TRP B 1 36 ? -6.64000 -15.69800 6.26200 1.000 27.54000 36 TRP B CA 1
ATOM 642 C C . TRP B 1 36 ? -6.83100 -16.91600 5.36900 1.000 35.62000 36 TRP B C 1
ATOM 643 O O . TRP B 1 36 ? -7.67300 -17.78000 5.64600 1.000 32.32000 36 TRP B O 1
ATOM 654 N N . LEU B 1 37 ? -6.06900 -16.99900 4.28100 1.000 33.28000 37 LEU B N 1
ATOM 655 C CA . LEU B 1 37 ? -6.27700 -18.08900 3.33200 1.000 31.96000 37 LEU B CA 1
ATOM 656 C C . LEU B 1 37 ? -5.97000 -19.44400 3.96400 1.000 43.77000 37 LEU B C 1
ATOM 657 O O . LEU B 1 37 ? -6.62600 -20.44300 3.64200 1.000 42.30000 37 LEU B O 1
ATOM 662 N N . ALA B 1 38 ? -5.01100 -19.48900 4.89500 1.000 35.97000 38 ALA B N 1
ATOM 663 C CA . ALA B 1 38 ? -4.68800 -20.74100 5.57100 1.000 38.93000 38 ALA B CA 1
ATOM 664 C C . ALA B 1 38 ? -5.83000 -21.22500 6.46000 1.000 39.01000 38 ALA B C 1
ATOM 665 O O . ALA B 1 38 ? -6.00100 -22.43500 6.63300 1.000 41.60000 38 ALA B O 1
ATOM 667 N N . ARG B 1 39 ? -6.61600 -20.31000 7.03100 1.000 32.65000 39 ARG B N 1
ATOM 668 C CA . ARG B 1 39 ? -7.68900 -20.67800 7.94400 1.000 30.23000 39 ARG B CA 1
ATOM 669 C C . ARG B 1 39 ? -9.06200 -20.60800 7.31200 1.000 34.02000 39 ARG B C 1
ATOM 670 O O . ARG B 1 39 ? -10.04800 -20.96700 7.96000 1.000 34.03000 39 ARG B O 1
ATOM 678 N N . ALA B 1 40 ? -9.16100 -20.15000 6.07600 1.000 34.25000 40 ALA B N 1
ATOM 679 C CA . ALA B 1 40 ? -10.47500 -20.01000 5.48300 1.000 29.41000 40 ALA B CA 1
ATOM 680 C C . ALA B 1 40 ? -11.08700 -21.36400 5.14500 1.000 36.78000 40 ALA B C 1
ATOM 681 O O . ALA B 1 40 ? -10.39700 -22.35700 4.87800 1.000 30.60000 40 ALA B O 1
ATOM 683 N N . THR B 1 41 ? -12.40900 -21.39300 5.15400 1.000 30.81000 41 THR B N 1
ATOM 684 C CA . THR B 1 41 ? -13.12200 -22.60500 4.80700 1.000 28.10000 41 THR B CA 1
ATOM 685 C C . THR B 1 41 ? -13.18100 -22.71600 3.29900 1.000 34.94000 41 THR B C 1
ATOM 686 O O . THR B 1 41 ? -13.67900 -21.80400 2.63200 1.000 30.35000 41 THR B O 1
ATOM 690 N N . LEU B 1 42 ? -12.64300 -23.81000 2.76100 1.000 32.03000 42 LEU B N 1
ATOM 691 C CA . LEU B 1 42 ? -12.86000 -24.14800 1.35800 1.000 37.45000 42 LEU B CA 1
ATOM 692 C C . LEU B 1 42 ? -14.31400 -24.55400 1.13900 1.000 39.26000 42 LEU B C 1
ATOM 693 O O . LEU B 1 42 ? -14.79100 -25.51400 1.74700 1.000 35.22000 42 LEU B O 1
ATOM 698 N N . ILE B 1 43 ? -15.02300 -23.82000 0.26800 1.000 30.00000 43 ILE B N 1
ATOM 699 C CA . ILE B 1 43 ? -16.41500 -24.08900 -0.04600 1.000 33.45000 43 ILE B CA 1
ATOM 700 C C . ILE B 1 43 ? -16.62200 -24.32200 -1.53100 1.000 30.33000 43 ILE B C 1
ATOM 701 O O . ILE B 1 43 ? -17.76000 -24.41600 -1.98900 1.000 35.70000 43 ILE B O 1
ATOM 706 N N . GLY B 1 44 ? -15.54200 -24.39500 -2.30200 1.000 26.00000 44 GLY B N 1
ATOM 707 C CA . GLY B 1 44 ? -15.68900 -24.78000 -3.68700 1.000 30.96000 44 GLY B CA 1
ATOM 708 C C . GLY B 1 44 ? -14.37000 -25.19800 -4.27900 1.000 32.62000 44 GLY B C 1
ATOM 709 O O . GLY B 1 44 ? -13.39400 -24.45100 -4.18200 1.000 32.67000 44 GLY B O 1
ATOM 710 N N . ASN B 1 45 ? -14.32600 -26.39600 -4.88500 1.000 33.45000 45 ASN B N 1
ATOM 711 C CA . ASN B 1 45 ? -13.07200 -26.96800 -5.37000 1.000 38.53000 45 ASN B CA 1
ATOM 712 C C . ASN B 1 45 ? -12.68200 -26.50500 -6.76300 1.000 39.77000 45 ASN B C 1
ATOM 713 O O . ASN B 1 45 ? -11.53600 -26.72900 -7.17100 1.000 41.42000 45 ASN B O 1
ATOM 718 N N . GLY B 1 46 ? -13.58900 -25.90500 -7.51100 1.000 32.45000 46 GLY B N 1
ATOM 719 C CA . GLY B 1 46 ? -13.21900 -25.40200 -8.81200 1.000 32.88000 46 GLY B CA 1
ATOM 720 C C . GLY B 1 46 ? -14.43100 -24.88100 -9.54800 1.000 32.72000 46 GLY B C 1
ATOM 721 O O . GLY B 1 46 ? -15.57000 -24.97200 -9.07600 1.000 33.54000 46 GLY B O 1
ATOM 722 N N . GLY B 1 47 ? -14.16000 -24.34300 -10.73100 1.000 30.56000 47 GLY B N 1
ATOM 723 C CA . GLY B 1 47 ? -15.20500 -23.75300 -11.55100 1.000 27.06000 47 GLY B CA 1
ATOM 724 C C . GLY B 1 47 ? -15.55300 -22.32600 -11.19400 1.000 32.38000 47 GLY B C 1
ATOM 725 O O . GLY B 1 47 ? -16.49400 -21.77800 -11.76800 1.000 30.08000 47 GLY B O 1
ATOM 726 N N . TRP B 1 48 ? -14.84500 -21.71400 -10.26000 1.000 28.59000 48 TRP B N 1
ATOM 727 C CA . TRP B 1 48 ? -15.16600 -20.34200 -9.88100 1.000 27.34000 48 TRP B CA 1
ATOM 728 C C . TRP B 1 48 ? -14.34900 -19.34400 -10.66800 1.000 30.32000 48 TRP B C 1
ATOM 729 O O . TRP B 1 48 ? -14.82600 -18.21200 -10.87900 1.000 28.21000 48 TRP B O 1
ATOM 741 N N . SER C 1 2 ? -21.62100 -5.47900 -25.48300 1.000 63.04000 2 SER C N 1
ATOM 742 C CA . SER C 1 2 ? -22.65700 -6.31200 -24.88700 1.000 59.37000 2 SER C CA 1
ATOM 743 C C . SER C 1 2 ? -22.15700 -6.82500 -23.56000 1.000 57.64000 2 SER C C 1
ATOM 744 O O . SER C 1 2 ? -20.97500 -6.70400 -23.24600 1.000 66.00000 2 SER C O 1
ATOM 747 N N . GLY C 1 3 ? -23.05900 -7.40900 -22.78400 1.000 51.89000 3 GLY C N 1
ATOM 748 C CA . GLY C 1 3 ? -22.69500 -7.84600 -21.45900 1.000 35.63000 3 GLY C CA 1
ATOM 749 C C . GLY C 1 3 ? -22.65400 -6.67400 -20.49900 1.000 31.96000 3 GLY C C 1
ATOM 750 O O . GLY C 1 3 ? -22.74700 -5.51500 -20.90900 1.000 38.41000 3 GLY C O 1
ATOM 751 N N . PHE C 1 4 ? -22.53600 -6.95000 -19.22100 1.000 24.91000 4 PHE C N 1
ATOM 752 C CA . PHE C 1 4 ? -22.49300 -5.89300 -18.22000 1.000 25.06000 4 PHE C CA 1
ATOM 753 C C . PHE C 1 4 ? -21.05700 -5.61700 -17.81400 1.000 29.55000 4 PHE C C 1
ATOM 754 O O . PHE C 1 4 ? -20.22500 -6.52800 -17.79200 1.000 28.76000 4 PHE C O 1
ATOM 762 N N . LYS C 1 5 ? -20.76300 -4.33900 -17.55400 1.000 25.26000 5 LYS C N 1
ATOM 763 C CA . LYS C 1 5 ? -19.46400 -3.92500 -17.04600 1.000 26.54000 5 LYS C CA 1
ATOM 764 C C . LYS C 1 5 ? -19.42300 -3.95000 -15.51600 1.000 27.05000 5 LYS C C 1
ATOM 765 O O . LYS C 1 5 ? -18.38600 -4.28400 -14.92600 1.000 27.19000 5 LYS C O 1
ATOM 771 N N . PHE C 1 6 ? -20.55200 -3.64500 -14.87600 1.000 23.22000 6 PHE C N 1
ATOM 772 C CA . PHE C 1 6 ? -20.73700 -3.74900 -13.43700 1.000 24.72000 6 PHE C CA 1
ATOM 773 C C . PHE C 1 6 ? -22.11500 -4.33500 -13.22400 1.000 23.61000 6 PHE C C 1
ATOM 774 O O . PHE C 1 6 ? -23.02600 -4.09900 -14.01700 1.000 22.45000 6 PHE C O 1
ATOM 782 N N . LEU C 1 7 ? -22.24800 -5.14200 -12.17800 1.000 20.91000 7 LEU C N 1
ATOM 783 C CA . LEU C 1 7 ? -23.53100 -5.74700 -11.84200 1.000 20.15000 7 LEU C CA 1
ATOM 784 C C . LEU C 1 7 ? -23.49500 -5.96100 -10.33900 1.000 24.18000 7 LEU C C 1
ATOM 785 O O . LEU C 1 7 ? -22.68000 -6.76600 -9.86200 1.000 21.49000 7 LEU C O 1
ATOM 790 N N . PHE C 1 8 ? -24.33500 -5.23400 -9.59200 1.000 21.07000 8 PHE C N 1
ATOM 791 C CA . PHE C 1 8 ? -24.14800 -5.15400 -8.14300 1.000 21.64000 8 PHE C CA 1
ATOM 792 C C . PHE C 1 8 ? -25.45100 -4.72200 -7.48900 1.000 21.98000 8 PHE C C 1
ATOM 793 O O . PHE C 1 8 ? -26.30000 -4.07800 -8.12400 1.000 22.30000 8 PHE C O 1
ATOM 801 N N . PHE C 1 9 ? -25.56900 -5.01800 -6.19600 1.000 22.98000 9 PHE C N 1
ATOM 802 C CA . PHE C 1 9 ? -26.76100 -4.69400 -5.42700 1.000 20.61000 9 PHE C CA 1
ATOM 803 C C . PHE C 1 9 ? -26.58500 -3.45700 -4.56700 1.000 22.26000 9 PHE C C 1
ATOM 804 O O . PHE C 1 9 ? -25.53700 -3.26100 -3.94400 1.000 24.86000 9 PHE C O 1
ATOM 812 N N . SER C 1 10 ? -27.65200 -2.63600 -4.52200 1.000 21.69000 10 SER C N 1
ATOM 813 C CA . SER C 1 10 ? -27.79300 -1.64800 -3.46300 1.000 21.52000 10 SER C CA 1
ATOM 814 C C . SER C 1 10 ? -28.27900 -2.32600 -2.18900 1.000 27.50000 10 SER C C 1
ATOM 815 O O . SER C 1 10 ? -28.92500 -3.37000 -2.24200 1.000 25.00000 10 SER C O 1
ATOM 818 N N . PRO C 1 11 ? -27.96500 -1.78500 -1.01000 1.000 23.02000 11 PRO C N 1
ATOM 819 C CA . PRO C 1 11 ? -28.43400 -2.42500 0.22700 1.000 20.66000 11 PRO C CA 1
ATOM 820 C C . PRO C 1 11 ? -29.93000 -2.39800 0.40700 1.000 25.52000 11 PRO C C 1
ATOM 821 O O . PRO C 1 11 ? -30.43000 -3.09100 1.30500 1.000 30.74000 11 PRO C O 1
ATOM 825 N N . ASP C 1 12 ? -30.64600 -1.64300 -0.41600 1.000 25.19000 12 ASP C N 1
ATOM 826 C CA . ASP C 1 12 ? -32.10500 -1.61200 -0.40900 1.000 33.08000 12 ASP C CA 1
ATOM 827 C C . ASP C 1 12 ? -32.69300 -2.73600 -1.23100 1.000 32.40000 12 ASP C C 1
ATOM 828 O O . ASP C 1 12 ? -33.91300 -2.77400 -1.42300 1.000 41.33000 12 ASP C O 1
ATOM 833 N N . GLY C 1 13 ? -31.83900 -3.61900 -1.74300 1.000 26.41000 13 GLY C N 1
ATOM 834 C CA . GLY C 1 13 ? -32.28600 -4.80400 -2.44100 1.000 27.84000 13 GLY C CA 1
ATOM 835 C C . GLY C 1 13 ? -32.41100 -4.68100 -3.94300 1.000 27.83000 13 GLY C C 1
ATOM 836 O O . GLY C 1 13 ? -32.75900 -5.67800 -4.59500 1.000 24.52000 13 GLY C O 1
ATOM 837 N N . THR C 1 14 ? -32.13000 -3.51600 -4.51300 1.000 27.60000 14 THR C N 1
ATOM 838 C CA . THR C 1 14 ? -32.26600 -3.26900 -5.94500 1.000 21.96000 14 THR C CA 1
ATOM 839 C C . THR C 1 14 ? -30.98400 -3.62300 -6.68400 1.000 21.70000 14 THR C C 1
ATOM 840 O O . THR C 1 14 ? -29.87800 -3.36800 -6.19500 1.000 24.52000 14 THR C O 1
ATOM 844 N N . LEU C 1 15 ? -31.12600 -4.27300 -7.83500 1.000 23.57000 15 LEU C N 1
ATOM 845 C CA . LEU C 1 15 ? -29.98200 -4.63300 -8.66000 1.000 18.94000 15 LEU C CA 1
ATOM 846 C C . LEU C 1 15 ? -29.63500 -3.46200 -9.57700 1.000 22.39000 15 LEU C C 1
ATOM 847 O O . LEU C 1 15 ? -30.51900 -2.88800 -10.23300 1.000 26.22000 15 LEU C O 1
ATOM 852 N N . TYR C 1 16 ? -28.34600 -3.14200 -9.65100 1.000 21.78000 16 TYR C N 1
ATOM 853 C CA . TYR C 1 16 ? -27.80600 -2.10900 -10.51700 1.000 20.43000 16 TYR C CA 1
ATOM 854 C C . TYR C 1 16 ? -26.86200 -2.74800 -11.51600 1.000 23.22000 16 TYR C C 1
ATOM 855 O O . TYR C 1 16 ? -26.19200 -3.74200 -11.21100 1.000 21.30000 16 TYR C O 1
ATOM 864 N N . GLY C 1 17 ? -26.81400 -2.18200 -12.71000 1.000 20.07000 17 GLY C N 1
ATOM 865 C CA . GLY C 1 17 ? -25.92500 -2.69500 -13.73700 1.000 23.54000 17 GLY C CA 1
ATOM 866 C C . GLY C 1 17 ? -25.53500 -1.63000 -14.73100 1.000 23.64000 17 GLY C C 1
ATOM 867 O O . GLY C 1 17 ? -26.31300 -0.71800 -15.03300 1.000 24.88000 17 GLY C O 1
ATOM 868 N N . VAL C 1 18 ? -24.29400 -1.71500 -15.20300 1.000 21.63000 18 VAL C N 1
ATOM 869 C CA . VAL C 1 18 ? -23.79600 -0.86000 -16.27300 1.000 21.31000 18 VAL C CA 1
ATOM 870 C C . VAL C 1 18 ? -23.71400 -1.71000 -17.52400 1.000 23.96000 18 VAL C C 1
ATOM 871 O O . VAL C 1 18 ? -23.03200 -2.73800 -17.53700 1.000 27.53000 18 VAL C O 1
ATOM 875 N N . HIS C 1 19 ? -24.39600 -1.26700 -18.58300 1.000 24.63000 19 HIS C N 1
ATOM 876 C CA . HIS C 1 19 ? -24.42700 -1.99500 -19.84100 1.000 25.95000 19 HIS C CA 1
ATOM 877 C C . HIS C 1 19 ? -24.26200 -0.96000 -20.93700 1.000 30.88000 19 HIS C C 1
ATOM 878 O O . HIS C 1 19 ? -25.02100 0.01100 -20.95900 1.000 26.02000 19 HIS C O 1
ATOM 885 N N . ASN C 1 20 ? -23.25500 -1.14300 -21.79700 1.000 31.56000 20 ASN C N 1
ATOM 886 C CA . ASN C 1 20 ? -22.95600 -0.22300 -22.90400 1.000 29.50000 20 ASN C CA 1
ATOM 887 C C . ASN C 1 20 ? -22.92900 1.22900 -22.43500 1.000 33.14000 20 ASN C C 1
ATOM 888 O O . ASN C 1 20 ? -23.54700 2.11200 -23.03600 1.000 32.30000 20 ASN C O 1
ATOM 893 N N . ASP C 1 21 ? -22.19700 1.46400 -21.34800 1.000 31.18000 21 ASP C N 1
ATOM 894 C CA . ASP C 1 21 ? -21.93000 2.77300 -20.75400 1.000 30.35000 21 ASP C CA 1
ATOM 895 C C . ASP C 1 21 ? -23.13500 3.39000 -20.06800 1.000 31.15000 21 ASP C C 1
ATOM 896 O O . ASP C 1 21 ? -23.02800 4.51700 -19.56100 1.000 29.74000 21 ASP C O 1
ATOM 901 N N . LYS C 1 22 ? -24.26400 2.70800 -20.01600 1.000 25.92000 22 LYS C N 1
ATOM 902 C CA . LYS C 1 22 ? -25.46700 3.20600 -19.37600 1.000 25.38000 22 LYS C CA 1
ATOM 903 C C . LYS C 1 22 ? -25.73100 2.46800 -18.06800 1.000 29.86000 22 LYS C C 1
ATOM 904 O O . LYS C 1 22 ? -25.33600 1.31100 -17.89100 1.000 26.36000 22 LYS C O 1
ATOM 910 N N . LEU C 1 23 ? -26.40800 3.15100 -17.15200 1.000 22.69000 23 LEU C N 1
ATOM 911 C CA . LEU C 1 23 ? -26.71700 2.62900 -15.82700 1.000 22.45000 23 LEU C CA 1
ATOM 912 C C . LEU C 1 23 ? -28.20300 2.31900 -15.68800 1.000 29.80000 23 LEU C C 1
ATOM 913 O O . LEU C 1 23 ? -29.06200 3.15200 -16.02600 1.000 27.11000 23 LEU C O 1
ATOM 918 N N . TYR C 1 24 ? -28.50000 1.13000 -15.17300 1.000 24.36000 24 TYR C N 1
ATOM 919 C CA . TYR C 1 24 ? -29.85000 0.59800 -15.02800 1.000 22.02000 24 TYR C CA 1
ATOM 920 C C . TYR C 1 24 ? -30.05100 0.11400 -13.60600 1.000 26.03000 24 TYR C C 1
ATOM 921 O O . TYR C 1 24 ? -29.10700 -0.36300 -12.97800 1.000 24.52000 24 TYR C O 1
ATOM 930 N N . LYS C 1 25 ? -31.28800 0.17200 -13.11200 1.000 24.71000 25 LYS C N 1
ATOM 931 C CA . LYS C 1 25 ? -31.62500 -0.46400 -11.84600 1.000 25.55000 25 LYS C CA 1
ATOM 932 C C . LYS C 1 25 ? -32.99100 -1.12800 -11.94900 1.000 28.04000 25 LYS C C 1
ATOM 933 O O . LYS C 1 25 ? -33.81000 -0.78400 -12.80700 1.000 28.84000 25 LYS C O 1
ATOM 939 N N . GLY C 1 26 ? -33.22100 -2.10700 -11.07700 1.000 23.08000 26 GLY C N 1
ATOM 940 C CA . GLY C 1 26 ? -34.52700 -2.74200 -11.00800 1.000 24.79000 26 GLY C CA 1
ATOM 941 C C . GLY C 1 26 ? -34.49700 -3.90600 -10.05500 1.000 26.04000 26 GLY C C 1
ATOM 942 O O . GLY C 1 26 ? -33.44100 -4.31800 -9.58300 1.000 26.93000 26 GLY C O 1
ATOM 943 N N . THR C 1 27 ? -35.68500 -4.43200 -9.75800 1.000 25.46000 27 THR C N 1
ATOM 944 C CA . THR C 1 27 ? -35.75200 -5.67200 -8.99200 1.000 25.33000 27 THR C CA 1
ATOM 945 C C . THR C 1 27 ? -34.96400 -6.75000 -9.73600 1.000 29.66000 27 THR C C 1
ATOM 946 O O . THR C 1 27 ? -34.93900 -6.74700 -10.97400 1.000 26.31000 27 THR C O 1
ATOM 950 N N . PRO C 1 28 ? -34.28900 -7.67300 -9.02700 1.000 23.71000 28 PRO C N 1
ATOM 951 C CA . PRO C 1 28 ? -33.50400 -8.67600 -9.73900 1.000 24.56000 28 PRO C CA 1
ATOM 952 C C . PRO C 1 28 ? -34.40800 -9.62000 -10.51100 1.000 23.49000 28 PRO C C 1
ATOM 953 O O . PRO C 1 28 ? -35.56800 -9.85200 -10.12300 1.000 23.99000 28 PRO C O 1
ATOM 957 N N . PRO C 1 29 ? -33.91200 -10.22000 -11.57800 1.000 22.55000 29 PRO C N 1
ATOM 958 C CA . PRO C 1 29 ? -34.73400 -11.19700 -12.30500 1.000 24.24000 29 PRO C CA 1
ATOM 959 C C . PRO C 1 29 ? -34.91800 -12.44900 -11.46700 1.000 30.86000 29 PRO C C 1
ATOM 960 O O . PRO C 1 29 ? -34.06300 -12.81100 -10.65300 1.000 26.40000 29 PRO C O 1
ATOM 964 N N . THR C 1 30 ? -36.04700 -13.13100 -11.68900 1.000 30.13000 30 THR C N 1
ATOM 965 C CA . THR C 1 30 ? -36.35900 -14.34700 -10.93900 1.000 24.21000 30 THR C CA 1
ATOM 966 C C . THR C 1 30 ? -36.41600 -15.58700 -11.82200 1.000 28.95000 30 THR C C 1
ATOM 967 O O . THR C 1 30 ? -36.58100 -16.68700 -11.29000 1.000 35.96000 30 THR C O 1
ATOM 971 N N . SER C 1 31 ? -36.26000 -15.44200 -13.13300 1.000 27.91000 31 SER C N 1
ATOM 972 C CA . SER C 1 31 ? -36.31700 -16.58100 -14.05000 1.000 31.68000 31 SER C CA 1
ATOM 973 C C . SER C 1 31 ? -35.73800 -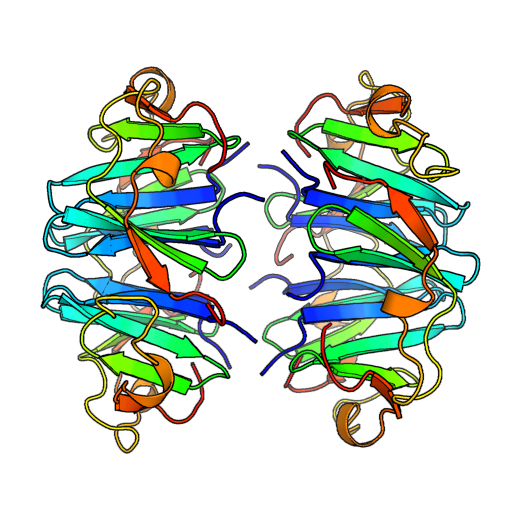16.15900 -15.38700 1.000 28.24000 31 SER C C 1
ATOM 974 O O . SER C 1 31 ? -35.64000 -14.96200 -15.69100 1.000 23.63000 31 SER C O 1
ATOM 977 N N . ASP C 1 32 ? -35.38100 -17.15800 -16.20600 1.000 28.98000 32 ASP C N 1
ATOM 978 C CA . ASP C 1 32 ? -34.78500 -16.83000 -17.49700 1.000 26.99000 32 ASP C CA 1
ATOM 979 C C . ASP C 1 32 ? -35.81300 -16.31100 -18.50800 1.000 27.24000 32 ASP C C 1
ATOM 980 O O . ASP C 1 32 ? -35.42600 -15.95700 -19.61700 1.000 31.36000 32 ASP C O 1
ATOM 985 N N . LYS C 1 33 ? -37.08300 -16.20800 -18.12900 1.000 27.93000 33 LYS C N 1
ATOM 986 C CA . LYS C 1 33 ? -38.09600 -15.56400 -18.95500 1.000 28.73000 33 LYS C CA 1
ATOM 987 C C . LYS C 1 33 ? -38.09400 -14.05600 -18.76400 1.000 24.51000 33 LYS C C 1
ATOM 988 O O . LYS C 1 33 ? -38.68900 -13.32600 -19.55700 1.000 23.38000 33 LYS C O 1
ATOM 994 N N . ASP C 1 34 ? -37.38700 -13.56300 -17.75000 1.000 25.68000 34 ASP C N 1
ATOM 995 C CA . ASP C 1 34 ? -37.46300 -12.16700 -17.33900 1.000 25.73000 34 ASP C CA 1
ATOM 996 C C . ASP C 1 34 ? -36.45400 -11.34500 -18.14100 1.000 28.06000 34 ASP C C 1
ATOM 997 O O . ASP C 1 34 ? -35.23500 -11.47000 -17.93500 1.000 25.76000 34 ASP C O 1
ATOM 1002 N N . ASN C 1 35 ? -36.95600 -10.48400 -19.03800 1.000 25.47000 35 ASN C N 1
ATOM 1003 C CA . ASN C 1 35 ? -36.09200 -9.62100 -19.83800 1.000 21.99000 35 ASN C CA 1
ATOM 1004 C C . ASN C 1 35 ? -35.76500 -8.40700 -18.99000 1.000 24.05000 35 ASN C C 1
ATOM 1005 O O . ASN C 1 35 ? -36.42600 -7.37200 -19.05300 1.000 25.69000 35 ASN C O 1
ATOM 1010 N N . TRP C 1 36 ? -34.72900 -8.55800 -18.16400 1.000 21.61000 36 TRP C N 1
ATOM 1011 C CA . TRP C 1 36 ? -34.43400 -7.56600 -17.14200 1.000 23.47000 36 TRP C CA 1
ATOM 1012 C C . TRP C 1 36 ? -34.10900 -6.23200 -17.77100 1.000 25.07000 36 TRP C C 1
ATOM 1013 O O . TRP C 1 36 ? -34.60600 -5.19600 -17.32800 1.000 26.14000 36 TRP C O 1
ATOM 1024 N N . LEU C 1 37 ? -33.26100 -6.24000 -18.79800 1.000 26.73000 37 LEU C N 1
ATOM 1025 C CA . LEU C 1 37 ? -32.83600 -4.99600 -19.41500 1.000 28.54000 37 LEU C CA 1
ATOM 1026 C C . LEU C 1 37 ? -33.98400 -4.30900 -20.12900 1.000 29.16000 37 LEU C C 1
ATOM 1027 O O . LEU C 1 37 ? -33.96600 -3.08600 -20.27400 1.000 32.66000 37 LEU C O 1
ATOM 1032 N N . ALA C 1 38 ? -34.99000 -5.06600 -20.58900 1.000 28.35000 38 ALA C N 1
ATOM 1033 C CA . ALA C 1 38 ? -36.14200 -4.40400 -21.18300 1.000 26.99000 38 ALA C CA 1
ATOM 1034 C C . ALA C 1 38 ? -36.93600 -3.63200 -20.13300 1.000 31.85000 38 ALA C C 1
ATOM 1035 O O . ALA C 1 38 ? -37.38700 -2.50700 -20.39300 1.000 36.33000 38 ALA C O 1
ATOM 1037 N N . ARG C 1 39 ? -37.09700 -4.18900 -18.93400 1.000 29.51000 39 ARG C N 1
ATOM 1038 C CA . ARG C 1 39 ? -37.94800 -3.57400 -17.92700 1.000 23.46000 39 ARG C CA 1
ATOM 1039 C C . ARG C 1 39 ? -37.19300 -2.73600 -16.89800 1.000 27.26000 39 ARG C C 1
ATOM 1040 O O . ARG C 1 39 ? -37.84000 -2.10100 -16.06700 1.000 27.10000 39 ARG C O 1
ATOM 1048 N N . ALA C 1 40 ? -35.86400 -2.73900 -16.91200 1.000 26.47000 40 ALA C N 1
ATOM 1049 C CA . ALA C 1 40 ? -35.12200 -1.99400 -15.90200 1.000 26.25000 40 ALA C CA 1
ATOM 1050 C C . ALA C 1 40 ? -35.27000 -0.50200 -16.11900 1.000 28.97000 40 ALA C C 1
ATOM 1051 O O . ALA C 1 40 ? -35.52900 -0.03100 -17.23300 1.000 32.05000 40 ALA C O 1
ATOM 1053 N N . THR C 1 41 ? -35.11700 0.24100 -15.03300 1.000 26.33000 41 THR C N 1
ATOM 1054 C CA . THR C 1 41 ? -35.17600 1.69200 -15.10100 1.000 27.67000 41 THR C CA 1
ATOM 1055 C C . THR C 1 41 ? -33.83000 2.23100 -15.54400 1.000 28.17000 41 THR C C 1
ATOM 1056 O O . THR C 1 41 ? -32.81600 1.99500 -14.88900 1.000 26.86000 41 THR C O 1
ATOM 1060 N N . LEU C 1 42 ? -33.82300 2.99300 -16.62100 1.000 31.32000 42 LEU C N 1
ATOM 1061 C CA . LEU C 1 42 ? -32.62200 3.70100 -17.04800 1.000 29.18000 42 LEU C CA 1
ATOM 1062 C C . LEU C 1 42 ? -32.36700 4.86100 -16.09300 1.000 36.39000 42 LEU C C 1
ATOM 1063 O O . LEU C 1 42 ? -33.24000 5.71000 -15.88500 1.000 37.60000 42 LEU C O 1
ATOM 1068 N N . ILE C 1 43 ? -31.18500 4.90600 -15.49800 1.000 26.27000 43 ILE C N 1
ATOM 1069 C CA . ILE C 1 43 ? -30.89800 5.96500 -14.53600 1.000 26.06000 43 ILE C CA 1
ATOM 1070 C C . ILE C 1 43 ? -29.61300 6.67700 -14.92000 1.000 29.21000 43 ILE C C 1
ATOM 1071 O O . ILE C 1 43 ? -29.11800 7.51900 -14.16700 1.000 34.19000 43 ILE C O 1
ATOM 1076 N N . GLY C 1 44 ? -29.08300 6.37200 -16.09600 1.000 25.43000 44 GLY C N 1
ATOM 1077 C CA . GLY C 1 44 ? -27.85800 7.00600 -16.53600 1.000 27.42000 44 GLY C CA 1
ATOM 1078 C C . GLY C 1 44 ? -27.61300 6.76400 -18.00600 1.000 28.50000 44 GLY C C 1
ATOM 1079 O O . GLY C 1 44 ? -27.53000 5.60400 -18.43000 1.000 28.68000 44 GLY C O 1
ATOM 1080 N N . ASN C 1 45 ? -27.52400 7.82500 -18.82100 1.000 28.03000 45 ASN C N 1
ATOM 1081 C CA . ASN C 1 45 ? -27.49500 7.59200 -20.26100 1.000 25.58000 45 ASN C CA 1
ATOM 1082 C C . ASN C 1 45 ? -26.08600 7.47200 -20.81800 1.000 29.86000 45 ASN C C 1
ATOM 1083 O O . ASN C 1 45 ? -25.94000 7.25000 -22.02700 1.000 32.62000 45 ASN C O 1
ATOM 1088 N N . GLY C 1 46 ? -25.06100 7.57100 -19.98000 1.000 30.21000 46 GLY C N 1
ATOM 1089 C CA . GLY C 1 46 ? -23.70300 7.43300 -20.46500 1.000 29.62000 46 GLY C CA 1
ATOM 1090 C C . GLY C 1 46 ? -22.71800 7.79700 -19.38900 1.000 30.67000 46 GLY C C 1
ATOM 1091 O O . GLY C 1 46 ? -23.08400 8.25800 -18.30300 1.000 30.35000 46 GLY C O 1
ATOM 1092 N N . GLY C 1 47 ? -21.44400 7.57700 -19.70800 1.000 29.31000 47 GLY C N 1
ATOM 1093 C CA . GLY C 1 47 ? -20.36000 7.94300 -18.83100 1.000 29.02000 47 GLY C CA 1
ATOM 1094 C C . GLY C 1 47 ? -19.98900 6.91700 -17.77800 1.000 29.18000 47 GLY C C 1
ATOM 1095 O O . GLY C 1 47 ? -19.10000 7.19500 -16.96100 1.000 30.38000 47 GLY C O 1
ATOM 1096 N N . TRP C 1 48 ? -20.62400 5.74500 -17.78400 1.000 27.16000 48 TRP C N 1
ATOM 1097 C CA . TRP C 1 48 ? -20.42700 4.76600 -16.70700 1.000 25.98000 48 TRP C CA 1
ATOM 1098 C C . TRP C 1 48 ? -19.43400 3.71800 -17.14900 1.000 35.22000 48 TRP C C 1
ATOM 1099 O O . TRP C 1 48 ? -18.74800 3.14900 -16.30200 1.000 32.13000 48 TRP C O 1
ATOM 1111 N N . SER D 1 2 ? -13.91400 8.60700 -19.26700 1.000 62.13000 2 SER D N 1
ATOM 1112 C CA . SER D 1 2 ? -13.24700 7.31900 -19.42600 1.000 57.64000 2 SER D CA 1
ATOM 1113 C C . SER D 1 2 ? -13.96700 6.20500 -18.66600 1.000 57.81000 2 SER D C 1
ATOM 1114 O O . SER D 1 2 ? -13.44200 5.09700 -18.54900 1.000 61.68000 2 SER D O 1
ATOM 1117 N N . GLY D 1 3 ? -15.17300 6.49600 -18.16300 1.000 48.27000 3 GLY D N 1
ATOM 1118 C CA . GLY D 1 3 ? -15.94500 5.50000 -17.44000 1.000 38.35000 3 GLY D CA 1
ATOM 1119 C C . GLY D 1 3 ? -15.45100 5.30900 -16.01400 1.000 37.01000 3 GLY D C 1
ATOM 1120 O O . GLY D 1 3 ? -14.63700 6.07600 -15.48900 1.000 35.36000 3 GLY D O 1
ATOM 1121 N N . PHE D 1 4 ? -15.97100 4.26700 -15.37100 1.000 27.33000 4 PHE D N 1
ATOM 1122 C CA . PHE D 1 4 ? -15.60500 3.97000 -13.99400 1.000 27.44000 4 PHE D CA 1
ATOM 1123 C C . PHE D 1 4 ? -14.79300 2.68800 -13.94500 1.000 26.60000 4 PHE D C 1
ATOM 1124 O O . PHE D 1 4 ? -15.06000 1.73000 -14.68800 1.000 27.84000 4 PHE D O 1
ATOM 1132 N N . LYS D 1 5 ? -13.80500 2.67600 -13.04700 1.000 28.19000 5 LYS D N 1
ATOM 1133 C CA . LYS D 1 5 ? -13.02400 1.48800 -12.72900 1.000 25.45000 5 LYS D CA 1
ATOM 1134 C C . LYS D 1 5 ? -13.68200 0.65900 -11.62700 1.000 26.45000 5 LYS D C 1
ATOM 1135 O O . LYS D 1 5 ? -13.63200 -0.58000 -11.64900 1.000 26.34000 5 LYS D O 1
ATOM 1141 N N . PHE D 1 6 ? -14.30100 1.33700 -10.66800 1.000 26.26000 6 PHE D N 1
ATOM 1142 C CA . PHE D 1 6 ? -15.07800 0.71300 -9.61400 1.000 25.39000 6 PHE D CA 1
ATOM 1143 C C . PHE D 1 6 ? -16.36700 1.49100 -9.46300 1.000 24.05000 6 PHE D C 1
ATOM 1144 O O . PHE D 1 6 ? -16.39100 2.71500 -9.64300 1.000 24.36000 6 PHE D O 1
ATOM 1152 N N . LEU D 1 7 ? -17.42900 0.77400 -9.10600 1.000 22.17000 7 LEU D N 1
ATOM 1153 C CA . LEU D 1 7 ? -18.74300 1.38200 -8.93400 1.000 21.89000 7 LEU D CA 1
ATOM 1154 C C . LEU D 1 7 ? -19.51200 0.48200 -7.98100 1.000 24.72000 7 LEU D C 1
ATOM 1155 O O . LEU D 1 7 ? -19.80700 -0.66400 -8.32800 1.000 22.00000 7 LEU D O 1
ATOM 1160 N N . PHE D 1 8 ? -19.79000 0.96500 -6.77200 1.000 21.90000 8 PHE D N 1
ATOM 1161 C CA . PHE D 1 8 ? -20.24300 0.05900 -5.72600 1.000 22.73000 8 PHE D CA 1
ATOM 1162 C C . PHE D 1 8 ? -20.95800 0.83900 -4.63600 1.000 22.34000 8 PHE D C 1
ATOM 1163 O O . PHE D 1 8 ? -20.78100 2.04700 -4.51300 1.000 24.54000 8 PHE D O 1
ATOM 1171 N N . PHE D 1 9 ? -21.72200 0.12700 -3.81100 1.000 23.34000 9 PHE D N 1
ATOM 1172 C CA . PHE D 1 9 ? -22.44700 0.76700 -2.71600 1.000 24.71000 9 PHE D CA 1
ATOM 1173 C C . PHE D 1 9 ? -21.79200 0.55500 -1.35200 1.000 24.01000 9 PHE D C 1
ATOM 1174 O O . PHE D 1 9 ? -21.17900 -0.47200 -1.09200 1.000 25.27000 9 PHE D O 1
ATOM 1182 N N . SER D 1 10 ? -21.98400 1.56500 -0.44800 1.000 23.25000 10 SER D N 1
ATOM 1183 C CA . SER D 1 10 ? -21.78900 1.35700 0.98000 1.000 27.57000 10 SER D CA 1
ATOM 1184 C C . SER D 1 10 ? -23.09100 0.89200 1.61400 1.000 24.92000 10 SER D C 1
ATOM 1185 O O . SER D 1 10 ? -24.17500 1.08900 1.04900 1.000 26.75000 10 SER D O 1
ATOM 1188 N N . PRO D 1 11 ? -23.03600 0.24700 2.78100 1.000 27.21000 11 PRO D N 1
ATOM 1189 C CA . PRO D 1 11 ? -24.27600 -0.29800 3.34400 1.000 26.62000 11 PRO D CA 1
ATOM 1190 C C . PRO D 1 11 ? -25.29400 0.76000 3.71800 1.000 29.24000 11 PRO D C 1
ATOM 1191 O O . PRO D 1 11 ? -26.46300 0.41000 3.89800 1.000 28.80000 11 PRO D O 1
ATOM 1195 N N . ASP D 1 12 ? -24.92100 2.05100 3.82000 1.000 28.72000 12 ASP D N 1
ATOM 1196 C CA . ASP D 1 12 ? -25.92900 3.08200 4.04200 1.000 28.59000 12 ASP D CA 1
ATOM 1197 C C . ASP D 1 12 ? -26.56600 3.57700 2.74700 1.000 28.83000 12 ASP D C 1
ATOM 1198 O O . ASP D 1 12 ? -27.37600 4.51100 2.77200 1.000 35.29000 12 ASP D O 1
ATOM 1203 N N . GLY D 1 13 ? -26.26100 2.93900 1.61500 1.000 28.88000 13 GLY D N 1
ATOM 1204 C CA . GLY D 1 13 ? -26.91100 3.26700 0.37600 1.000 29.16000 13 GLY D CA 1
ATOM 1205 C C . GLY D 1 13 ? -26.18600 4.26100 -0.48900 1.000 28.75000 13 GLY D C 1
ATOM 1206 O O . GLY D 1 13 ? -26.66700 4.55000 -1.58300 1.000 28.50000 13 GLY D O 1
ATOM 1207 N N . THR D 1 14 ? -25.02700 4.75900 -0.05300 1.000 28.34000 14 THR D N 1
ATOM 1208 C CA . THR D 1 14 ? -24.26800 5.70600 -0.85800 1.000 29.44000 14 THR D CA 1
ATOM 1209 C C . THR D 1 14 ? -23.54200 4.98700 -1.98200 1.000 28.66000 14 THR D C 1
ATOM 1210 O O . THR D 1 14 ? -22.89900 3.95800 -1.76300 1.000 26.02000 14 THR D O 1
ATOM 1214 N N . LEU D 1 15 ? -23.61200 5.55800 -3.17100 1.000 24.32000 15 LEU D N 1
ATOM 1215 C CA . LEU D 1 15 ? -22.89400 5.03000 -4.32200 1.000 27.12000 15 LEU D CA 1
ATOM 1216 C C . LEU D 1 15 ? -21.49900 5.62600 -4.35800 1.000 28.35000 15 LEU D C 1
ATOM 1217 O O . LEU D 1 15 ? -21.34400 6.84200 -4.21800 1.000 26.47000 15 LEU D O 1
ATOM 1222 N N . TYR D 1 16 ? -20.49700 4.77700 -4.54400 1.000 22.84000 16 TYR D N 1
ATOM 1223 C CA . TYR D 1 16 ? -19.10600 5.19500 -4.65300 1.000 23.93000 16 TYR D CA 1
ATOM 1224 C C . TYR D 1 16 ? -18.60500 4.83500 -6.03300 1.000 26.42000 16 TYR D C 1
ATOM 1225 O O . TYR D 1 16 ? -18.96700 3.79000 -6.57500 1.000 24.59000 16 TYR D O 1
ATOM 1234 N N . GLY D 1 17 ? -17.75300 5.68300 -6.59500 1.000 27.07000 17 GLY D N 1
ATOM 1235 C CA . GLY D 1 17 ? -17.19100 5.32700 -7.88300 1.000 24.79000 17 GLY D CA 1
ATOM 1236 C C . GLY D 1 17 ? -15.78400 5.84200 -8.05100 1.000 27.69000 17 GLY D C 1
ATOM 1237 O O . GLY D 1 17 ? -15.46900 6.92800 -7.57000 1.000 30.59000 17 GLY D O 1
ATOM 1238 N N . VAL D 1 18 ? -14.93500 5.08300 -8.73000 1.000 27.32000 18 VAL D N 1
ATOM 1239 C CA . VAL D 1 18 ? -13.60000 5.53800 -9.09800 1.000 28.42000 18 VAL D CA 1
ATOM 1240 C C . VAL D 1 18 ? -13.62600 5.88900 -10.57900 1.000 26.33000 18 VAL D C 1
ATOM 1241 O O . VAL D 1 18 ? -13.92800 5.03600 -11.42300 1.000 28.37000 18 VAL D O 1
ATOM 1245 N N . HIS D 1 19 ? -13.27300 7.12600 -10.89200 1.000 31.53000 19 HIS D N 1
ATOM 1246 C CA . HIS D 1 19 ? -13.31800 7.63900 -12.25400 1.000 29.11000 19 HIS D CA 1
ATOM 1247 C C . HIS D 1 19 ? -12.07400 8.49000 -12.44900 1.000 34.08000 19 HIS D C 1
ATOM 1248 O O . HIS D 1 19 ? -11.82100 9.39600 -11.64900 1.000 33.95000 19 HIS D O 1
ATOM 1255 N N . ASN D 1 20 ? -11.30200 8.19300 -13.49700 1.000 34.98000 20 ASN D N 1
ATOM 1256 C CA . ASN D 1 20 ? -10.01000 8.84200 -13.74900 1.000 38.23000 20 ASN D CA 1
ATOM 1257 C C . ASN D 1 20 ? -9.17800 8.91300 -12.46900 1.000 39.72000 20 ASN D C 1
ATOM 1258 O O . ASN D 1 20 ? -8.66300 9.96700 -12.08800 1.000 40.46000 20 ASN D O 1
ATOM 1263 N N . ASP D 1 21 ? -9.07800 7.77400 -11.78600 1.000 37.08000 21 ASP D N 1
ATOM 1264 C CA . ASP D 1 21 ? -8.26000 7.60300 -10.58500 1.000 44.99000 21 ASP D CA 1
ATOM 1265 C C . ASP D 1 21 ? -8.72700 8.44400 -9.41000 1.000 35.21000 21 ASP D C 1
ATOM 1266 O O . ASP D 1 21 ? -8.03200 8.48800 -8.38200 1.000 38.39000 21 ASP D O 1
ATOM 1271 N N . LYS D 1 22 ? -9.88100 9.08600 -9.51600 1.000 33.17000 22 LYS D N 1
ATOM 1272 C CA . LYS D 1 22 ? -10.46600 9.86400 -8.43800 1.000 34.17000 22 LYS D CA 1
ATOM 1273 C C . LYS D 1 22 ? -11.64700 9.11100 -7.84000 1.000 36.68000 22 LYS D C 1
ATOM 1274 O O . LYS D 1 22 ? -12.29800 8.30000 -8.51500 1.000 34.41000 22 LYS D O 1
ATOM 1280 N N . LEU D 1 23 ? -11.90000 9.36300 -6.55700 1.000 32.96000 23 LEU D N 1
ATOM 1281 C CA . LEU D 1 23 ? -12.92600 8.66900 -5.79200 1.000 27.76000 23 LEU D CA 1
ATOM 1282 C C . LEU D 1 23 ? -14.05700 9.63800 -5.50400 1.000 31.19000 23 LEU D C 1
ATOM 1283 O O . LEU D 1 23 ? -13.82200 10.74600 -4.99100 1.000 30.44000 23 LEU D O 1
ATOM 1288 N N . TYR D 1 24 ? -15.27100 9.24900 -5.89800 1.000 31.50000 24 TYR D N 1
ATOM 1289 C CA . TYR D 1 24 ? -16.48100 10.05000 -5.75500 1.000 28.34000 24 TYR D CA 1
ATOM 1290 C C . TYR D 1 24 ? -17.51700 9.29000 -4.94200 1.000 30.57000 24 TYR D C 1
ATOM 1291 O O . TYR D 1 24 ? -17.56700 8.05600 -4.96600 1.000 27.75000 24 TYR D O 1
ATOM 1300 N N . LYS D 1 25 ? -18.37800 10.02800 -4.24800 1.000 28.11000 25 LYS D N 1
ATOM 1301 C CA . LYS D 1 25 ? -19.50500 9.40400 -3.57400 1.000 26.99000 25 LYS D CA 1
ATOM 1302 C C . LYS D 1 25 ? -20.73500 10.29000 -3.68800 1.000 31.11000 25 LYS D C 1
ATOM 1303 O O . LYS D 1 25 ? -20.65200 11.51400 -3.83200 1.000 28.89000 25 LYS D O 1
ATOM 1309 N N . GLY D 1 26 ? -21.88900 9.65500 -3.58500 1.000 27.04000 26 GLY D N 1
ATOM 1310 C CA . GLY D 1 26 ? -23.14300 10.38000 -3.59000 1.000 29.85000 26 GLY D CA 1
ATOM 1311 C C . GLY D 1 26 ? -24.29900 9.41600 -3.59000 1.000 30.36000 26 GLY D C 1
ATOM 1312 O O . GLY D 1 26 ? -24.14500 8.21200 -3.84700 1.000 34.19000 26 GLY D O 1
ATOM 1313 N N . THR D 1 27 ? -25.47900 9.96200 -3.31400 1.000 27.43000 27 THR D N 1
ATOM 1314 C CA . THR D 1 27 ? -26.68200 9.17400 -3.49900 1.000 28.91000 27 THR D CA 1
ATOM 1315 C C . THR D 1 27 ? -26.79900 8.77800 -4.96900 1.000 29.60000 27 THR D C 1
ATOM 1316 O O . THR D 1 27 ? -26.36100 9.50900 -5.86100 1.000 28.41000 27 THR D O 1
ATOM 1320 N N . PRO D 1 28 ? -27.33700 7.60000 -5.25200 1.000 27.09000 28 PRO D N 1
ATOM 1321 C CA . PRO D 1 28 ? -27.33400 7.10700 -6.62300 1.000 24.08000 28 PRO D CA 1
ATOM 1322 C C . PRO D 1 28 ? -28.26000 7.93800 -7.49900 1.000 30.92000 28 PRO D C 1
ATOM 1323 O O . PRO D 1 28 ? -29.17700 8.60800 -6.99100 1.000 31.20000 28 PRO D O 1
ATOM 1327 N N . PRO D 1 29 ? -28.02800 7.96200 -8.81400 1.000 27.93000 29 PRO D N 1
ATOM 1328 C CA . PRO D 1 29 ? -28.89100 8.75700 -9.69400 1.000 29.18000 29 PRO D CA 1
ATOM 1329 C C . PRO D 1 29 ? -30.31000 8.21700 -9.70500 1.000 33.51000 29 PRO D C 1
ATOM 1330 O O . PRO D 1 29 ? -30.54600 7.00400 -9.66700 1.000 27.43000 29 PRO D O 1
ATOM 1334 N N . THR D 1 30 ? -31.26000 9.14100 -9.73300 1.000 34.40000 30 THR D N 1
ATOM 1335 C CA . THR D 1 30 ? -32.66700 8.79100 -9.71500 1.000 34.88000 30 THR D CA 1
ATOM 1336 C C . THR D 1 30 ? -33.24800 8.62900 -11.11100 1.000 31.81000 30 THR D C 1
ATOM 1337 O O . THR D 1 30 ? -34.29800 7.99300 -11.25900 1.000 37.07000 30 THR D O 1
ATOM 1341 N N . SER D 1 31 ? -32.59000 9.17100 -12.13300 1.000 33.01000 31 SER D N 1
ATOM 1342 C CA . SER D 1 31 ? -33.10800 9.09100 -13.49400 1.000 29.05000 31 SER D CA 1
ATOM 1343 C C . SER D 1 31 ? -32.02200 9.55300 -14.45300 1.000 31.54000 31 SER D C 1
ATOM 1344 O O . SER D 1 31 ? -31.01700 10.14200 -14.04900 1.000 35.45000 31 SER D O 1
ATOM 1347 N N . ASP D 1 32 ? -32.25600 9.31100 -15.74500 1.000 33.23000 32 ASP D N 1
ATOM 1348 C CA . ASP D 1 32 ? -31.25200 9.65700 -16.74300 1.000 32.98000 32 ASP D CA 1
ATOM 1349 C C . ASP D 1 32 ? -31.02700 11.15600 -16.85700 1.000 34.55000 32 ASP D C 1
ATOM 1350 O O . ASP D 1 32 ? -30.07400 11.56700 -17.52600 1.000 36.31000 32 ASP D O 1
ATOM 1355 N N . LYS D 1 33 ? -31.86500 11.97300 -16.23000 1.000 38.18000 33 LYS D N 1
ATOM 1356 C CA . LYS D 1 33 ? -31.63100 13.41100 -16.19100 1.000 37.41000 33 LYS D CA 1
ATOM 1357 C C . LYS D 1 33 ? -30.71000 13.82600 -15.04400 1.000 36.79000 33 LYS D C 1
ATOM 1358 O O . LYS D 1 33 ? -30.33900 14.99600 -14.95200 1.000 36.36000 33 LYS D O 1
ATOM 1364 N N . ASP D 1 34 ? -30.28700 12.88900 -14.19500 1.000 30.34000 34 ASP D N 1
ATOM 1365 C CA . ASP D 1 34 ? -29.45600 13.17500 -13.03200 1.000 30.04000 34 ASP D CA 1
ATOM 1366 C C . ASP D 1 34 ? -27.98200 13.08000 -13.43100 1.000 29.88000 34 ASP D C 1
ATOM 1367 O O . ASP D 1 34 ? -27.46100 11.97700 -13.64500 1.000 30.28000 34 ASP D O 1
ATOM 1372 N N . ASN D 1 35 ? -27.30700 14.22100 -13.54900 1.000 30.26000 35 ASN D N 1
ATOM 1373 C CA . ASN D 1 35 ? -25.86900 14.20500 -13.80500 1.000 33.76000 35 ASN D CA 1
ATOM 1374 C C . ASN D 1 35 ? -25.17100 13.90600 -12.48800 1.000 31.26000 35 ASN D C 1
ATOM 1375 O O . ASN D 1 35 ? -24.82800 14.80600 -11.71900 1.000 32.93000 35 ASN D O 1
ATOM 1380 N N . TRP D 1 36 ? -24.96500 12.60900 -12.22800 1.000 25.37000 36 TRP D N 1
ATOM 1381 C CA . TRP D 1 36 ? -24.41900 12.16300 -10.95300 1.000 28.64000 36 TRP D CA 1
ATOM 1382 C C . TRP D 1 36 ? -23.03400 12.73200 -10.71300 1.000 30.48000 36 TRP D C 1
ATOM 1383 O O . TRP D 1 36 ? -22.72800 13.21600 -9.61900 1.000 30.96000 36 TRP D O 1
ATOM 1394 N N . LEU D 1 37 ? -22.16100 12.63600 -11.70700 1.000 31.54000 37 LEU D N 1
ATOM 1395 C CA . LEU D 1 37 ? -20.78600 13.02600 -11.45000 1.000 31.64000 37 LEU D CA 1
ATOM 1396 C C . LEU D 1 37 ? -20.65700 14.55000 -11.35000 1.000 33.66000 37 LEU D C 1
ATOM 1397 O O . LEU D 1 37 ? -19.73600 15.04100 -10.68800 1.000 37.01000 37 LEU D O 1
ATOM 1402 N N . ALA D 1 38 ? -21.60400 15.30500 -11.91600 1.000 33.86000 38 ALA D N 1
ATOM 1403 C CA . ALA D 1 38 ? -21.61900 16.75700 -11.69900 1.000 30.86000 38 ALA D CA 1
ATOM 1404 C C . ALA D 1 38 ? -21.94000 17.12700 -10.25100 1.000 38.16000 38 ALA D C 1
ATOM 1405 O O . ALA D 1 38 ? -21.51800 18.19100 -9.77700 1.000 38.30000 38 ALA D O 1
ATOM 1407 N N . ARG D 1 39 ? -22.66600 16.26900 -9.52300 1.000 33.51000 39 ARG D N 1
ATOM 1408 C CA . ARG D 1 39 ? -23.08400 16.56600 -8.15800 1.000 32.07000 39 ARG D CA 1
ATOM 1409 C C . ARG D 1 39 ? -22.47900 15.62900 -7.11600 1.000 32.15000 39 ARG D C 1
ATOM 1410 O O . ARG D 1 39 ? -22.65900 15.86200 -5.91500 1.000 33.72000 39 ARG D O 1
ATOM 1418 N N . ALA D 1 40 ? -21.74200 14.59900 -7.53000 1.000 31.46000 40 ALA D N 1
ATOM 1419 C CA . ALA D 1 40 ? -21.08800 13.72700 -6.56400 1.000 28.67000 40 ALA D CA 1
ATOM 1420 C C . ALA D 1 40 ? -20.02700 14.49200 -5.77200 1.000 30.73000 40 ALA D C 1
ATOM 1421 O O . ALA D 1 40 ? -19.47700 15.50600 -6.22600 1.000 39.42000 40 ALA D O 1
ATOM 1423 N N . THR D 1 41 ? -19.73500 13.99500 -4.57800 1.000 34.33000 41 THR D N 1
ATOM 1424 C CA . THR D 1 41 ? -18.70600 14.59400 -3.73900 1.000 30.49000 41 THR D CA 1
ATOM 1425 C C . THR D 1 41 ? -17.35800 13.98800 -4.09700 1.000 38.01000 41 THR D C 1
ATOM 1426 O O . THR D 1 41 ? -17.18000 12.76500 -4.04100 1.000 31.11000 41 THR D O 1
ATOM 1430 N N . LEU D 1 42 ? -16.40500 14.83100 -4.46100 1.000 32.55000 42 LEU D N 1
ATOM 1431 C CA . LEU D 1 42 ? -15.04700 14.33500 -4.63200 1.000 31.02000 42 LEU D CA 1
ATOM 1432 C C . LEU D 1 42 ? -14.42500 14.06600 -3.26500 1.000 36.79000 42 LEU D C 1
ATOM 1433 O O . LEU D 1 42 ? -14.29500 14.98800 -2.45000 1.000 37.22000 42 LEU D O 1
ATOM 1438 N N . ILE D 1 43 ? -14.07200 12.80400 -2.99300 1.000 35.77000 43 ILE D N 1
ATOM 1439 C CA . ILE D 1 43 ? -13.48400 12.39900 -1.71900 1.000 34.92000 43 ILE D CA 1
ATOM 1440 C C . ILE D 1 43 ? -12.09600 11.80300 -1.87400 1.000 28.53000 43 ILE D C 1
ATOM 1441 O O . ILE D 1 43 ? -11.52300 11.33900 -0.88700 1.000 38.48000 43 ILE D O 1
ATOM 1446 N N . GLY D 1 44 ? -11.54500 11.79000 -3.08200 1.000 31.30000 44 GLY D N 1
ATOM 1447 C CA . GLY D 1 44 ? -10.20300 11.30600 -3.31400 1.000 33.38000 44 GLY D CA 1
ATOM 1448 C C . GLY D 1 44 ? -9.66200 11.85900 -4.61600 1.000 41.24000 44 GLY D C 1
ATOM 1449 O O . GLY D 1 44 ? -10.30300 11.71400 -5.66100 1.000 37.63000 44 GLY D O 1
ATOM 1450 N N . ASN D 1 45 ? -8.49700 12.51200 -4.58100 1.000 39.69000 45 ASN D N 1
ATOM 1451 C CA . ASN D 1 45 ? -8.03300 13.21200 -5.76800 1.000 43.76000 45 ASN D CA 1
ATOM 1452 C C . ASN D 1 45 ? -7.11000 12.36900 -6.64900 1.000 42.75000 45 ASN D C 1
ATOM 1453 O O . ASN D 1 45 ? -6.74100 12.82900 -7.73900 1.000 47.97000 45 ASN D O 1
ATOM 1458 N N . GLY D 1 46 ? -6.73900 11.16600 -6.22100 1.000 35.05000 46 GLY D N 1
ATOM 1459 C CA . GLY D 1 46 ? -5.88900 10.31200 -7.02900 1.000 34.39000 46 GLY D CA 1
ATOM 1460 C C . GLY D 1 46 ? -5.46200 9.07500 -6.27000 1.000 36.05000 46 GLY D C 1
ATOM 1461 O O . GLY D 1 46 ? -5.72600 8.91800 -5.07900 1.000 36.36000 46 GLY D O 1
ATOM 1462 N N . GLY D 1 47 ? -4.79200 8.18300 -6.99700 1.000 34.13000 47 GLY D N 1
ATOM 1463 C CA . GLY D 1 47 ? -4.27800 6.95900 -6.43700 1.000 37.85000 47 GLY D CA 1
ATOM 1464 C C . GLY D 1 47 ? -5.25300 5.80500 -6.36000 1.000 34.90000 47 GLY D C 1
ATOM 1465 O O . GLY D 1 47 ? -4.87700 4.73300 -5.87200 1.000 36.01000 47 GLY D O 1
ATOM 1466 N N . TRP D 1 48 ? -6.48200 5.97200 -6.83800 1.000 38.88000 48 TRP D N 1
ATOM 1467 C CA . TRP D 1 48 ? -7.48800 4.91800 -6.71900 1.000 34.92000 48 TRP D CA 1
ATOM 1468 C C . TRP D 1 48 ? -7.52000 4.05700 -7.96700 1.000 42.25000 48 TRP D C 1
ATOM 1469 O O . TRP D 1 48 ? -7.79900 2.85500 -7.87900 1.000 33.59000 48 TRP D O 1
ATOM 1481 N N . SER E 1 2 ? 0.02400 0.19600 -8.38100 1.000 62.11000 2 SER E N 1
ATOM 1482 C CA . SER E 1 2 ? -0.62300 1.32900 -9.04000 1.000 66.55000 2 SER E CA 1
ATOM 1483 C C . SER E 1 2 ? -1.79300 1.85500 -8.20900 1.000 64.78000 2 SER E C 1
ATOM 1484 O O . SER E 1 2 ? -1.59900 2.51600 -7.18400 1.000 69.51000 2 SER E O 1
ATOM 1487 N N . GLY E 1 3 ? -3.00300 1.56300 -8.67000 1.000 58.35000 3 GLY E N 1
ATOM 1488 C CA . GLY E 1 3 ? -4.22800 1.77800 -7.91800 1.000 45.58000 3 GLY E CA 1
ATOM 1489 C C . GLY E 1 3 ? -4.62000 0.54300 -7.13400 1.000 46.25000 3 GLY E C 1
ATOM 1490 O O . GLY E 1 3 ? -3.76700 -0.20800 -6.65300 1.000 48.71000 3 GLY E O 1
ATOM 1491 N N . PHE E 1 4 ? -5.92700 0.31600 -7.02500 1.000 35.19000 4 PHE E N 1
ATOM 1492 C CA . PHE E 1 4 ? -6.47600 -0.79200 -6.26400 1.000 29.82000 4 PHE E CA 1
ATOM 1493 C C . PHE E 1 4 ? -6.92600 -1.90900 -7.19000 1.000 30.24000 4 PHE E C 1
ATOM 1494 O O . PHE E 1 4 ? -7.38100 -1.65900 -8.30800 1.000 33.69000 4 PHE E O 1
ATOM 1502 N N . LYS E 1 5 ? -6.78500 -3.14100 -6.71500 1.000 28.64000 5 LYS E N 1
ATOM 1503 C CA . LYS E 1 5 ? -7.30800 -4.30400 -7.42400 1.000 34.43000 5 LYS E CA 1
ATOM 1504 C C . LYS E 1 5 ? -8.75600 -4.56500 -7.04600 1.000 29.78000 5 LYS E C 1
ATOM 1505 O O . LYS E 1 5 ? -9.57900 -4.93100 -7.89800 1.000 28.85000 5 LYS E O 1
ATOM 1511 N N . PHE E 1 6 ? -9.07700 -4.32700 -5.77800 1.000 28.35000 6 PHE E N 1
ATOM 1512 C CA . PHE E 1 6 ? -10.41700 -4.43700 -5.23000 1.000 26.39000 6 PHE E CA 1
ATOM 1513 C C . PHE E 1 6 ? -10.64400 -3.24400 -4.32400 1.000 27.67000 6 PHE E C 1
ATOM 1514 O O . PHE E 1 6 ? -9.71600 -2.76100 -3.68100 1.000 25.95000 6 PHE E O 1
ATOM 1522 N N . LEU E 1 7 ? -11.89200 -2.80700 -4.24600 1.000 26.06000 7 LEU E N 1
ATOM 1523 C CA . LEU E 1 7 ? -12.27900 -1.67500 -3.40700 1.000 22.47000 7 LEU E CA 1
ATOM 1524 C C . LEU E 1 7 ? -13.75100 -1.87700 -3.09700 1.000 24.37000 7 LEU E C 1
ATOM 1525 O O . LEU E 1 7 ? -14.59500 -1.75000 -4.00100 1.000 24.36000 7 LEU E O 1
ATOM 1530 N N . PHE E 1 8 ? -14.06200 -2.16900 -1.83800 1.000 24.00000 8 PHE E N 1
ATOM 1531 C CA . PHE E 1 8 ? -15.39400 -2.67000 -1.52800 1.000 25.33000 8 PHE E CA 1
ATOM 1532 C C . PHE E 1 8 ? -15.69100 -2.46300 -0.05600 1.000 26.99000 8 PHE E C 1
ATOM 1533 O O . PHE E 1 8 ? -14.78300 -2.33400 0.76500 1.000 24.28000 8 PHE E O 1
ATOM 1541 N N . PHE E 1 9 ? -16.97300 -2.43800 0.27700 1.000 24.56000 9 PHE E N 1
ATOM 1542 C CA . PHE E 1 9 ? -17.40600 -2.25500 1.65200 1.000 24.98000 9 PHE E CA 1
ATOM 1543 C C . PHE E 1 9 ? -17.74100 -3.57000 2.35400 1.000 24.60000 9 PHE E C 1
ATOM 1544 O O . PHE E 1 9 ? -18.29600 -4.50300 1.75500 1.000 26.37000 9 PHE E O 1
ATOM 1552 N N . SER E 1 10 ? -17.42300 -3.62600 3.64300 1.000 26.91000 10 SER E N 1
ATOM 1553 C CA . SER E 1 10 ? -18.00700 -4.58800 4.56400 1.000 24.81000 10 SER E CA 1
ATOM 1554 C C . SER E 1 10 ? -19.37400 -4.08900 5.03900 1.000 26.18000 10 SER E C 1
ATOM 1555 O O . SER E 1 10 ? -19.67900 -2.89400 4.95100 1.000 27.37000 10 SER E O 1
ATOM 1558 N N . PRO E 1 11 ? -20.23600 -4.98500 5.53400 1.000 26.71000 11 PRO E N 1
ATOM 1559 C CA . PRO E 1 11 ? -21.58600 -4.54300 5.91900 1.000 30.46000 11 PRO E CA 1
ATOM 1560 C C . PRO E 1 11 ? -21.60200 -3.63700 7.14400 1.000 25.54000 11 PRO E C 1
ATOM 1561 O O . PRO E 1 11 ? -22.62100 -2.98400 7.38000 1.000 33.85000 11 PRO E O 1
ATOM 1565 N N . ASP E 1 12 ? -20.51600 -3.56800 7.90800 1.000 31.03000 12 ASP E N 1
ATOM 1566 C CA . ASP E 1 12 ? -20.47000 -2.59900 9.00100 1.000 33.67000 12 ASP E CA 1
ATOM 1567 C C . ASP E 1 12 ? -20.01000 -1.21700 8.55300 1.000 37.20000 12 ASP E C 1
ATOM 1568 O O . ASP E 1 12 ? -19.88300 -0.32300 9.39900 1.000 37.12000 12 ASP E O 1
ATOM 1573 N N . GLY E 1 13 ? -19.75500 -1.01400 7.25600 1.000 27.89000 13 GLY E N 1
ATOM 1574 C CA . GLY E 1 13 ? -19.43700 0.30300 6.73000 1.000 29.75000 13 GLY E CA 1
ATOM 1575 C C . GLY E 1 13 ? -17.95500 0.59300 6.58100 1.000 24.55000 13 GLY E C 1
ATOM 1576 O O . GLY E 1 13 ? -17.59400 1.71400 6.20800 1.000 28.26000 13 GLY E O 1
ATOM 1577 N N . THR E 1 14 ? -17.09800 -0.38800 6.83500 1.000 27.57000 14 THR E N 1
ATOM 1578 C CA . THR E 1 14 ? -15.66100 -0.23100 6.64700 1.000 28.30000 14 THR E CA 1
ATOM 1579 C C . THR E 1 14 ? -15.30100 -0.41600 5.18000 1.000 27.47000 14 THR E C 1
ATOM 1580 O O . THR E 1 14 ? -15.78900 -1.35300 4.53700 1.000 26.43000 14 THR E O 1
ATOM 1584 N N . LEU E 1 15 ? -14.45400 0.46800 4.64600 1.000 27.15000 15 LEU E N 1
ATOM 1585 C CA . LEU E 1 15 ? -13.94800 0.33600 3.28200 1.000 25.78000 15 LEU E CA 1
ATOM 1586 C C . LEU E 1 15 ? -12.73000 -0.57800 3.25400 1.000 24.09000 15 LEU E C 1
ATOM 1587 O O . LEU E 1 15 ? -11.79000 -0.40000 4.03400 1.000 27.42000 15 LEU E O 1
ATOM 1592 N N . TYR E 1 16 ? -12.76200 -1.59700 2.39900 1.000 26.69000 16 TYR E N 1
ATOM 1593 C CA . TYR E 1 16 ? -11.63000 -2.49100 2.22600 1.000 23.18000 16 TYR E CA 1
ATOM 1594 C C . TYR E 1 16 ? -11.00900 -2.26500 0.85600 1.000 27.79000 16 TYR E C 1
ATOM 1595 O O . TYR E 1 16 ? -11.70600 -1.95800 -0.12500 1.000 27.92000 16 TYR E O 1
ATOM 1604 N N . GLY E 1 17 ? -9.69700 -2.46000 0.77900 1.000 26.24000 17 GLY E N 1
ATOM 1605 C CA . GLY E 1 17 ? -9.01300 -2.23000 -0.47800 1.000 30.24000 17 GLY E CA 1
ATOM 1606 C C . GLY E 1 17 ? -7.81400 -3.13900 -0.61000 1.000 32.29000 17 GLY E C 1
ATOM 1607 O O . GLY E 1 17 ? -7.10800 -3.37900 0.37600 1.000 29.16000 17 GLY E O 1
ATOM 1608 N N . VAL E 1 18 ? -7.58100 -3.66700 -1.80600 1.000 25.91000 18 VAL E N 1
ATOM 1609 C CA . VAL E 1 18 ? -6.39900 -4.46800 -2.11700 1.000 23.67000 18 VAL E CA 1
ATOM 1610 C C . VAL E 1 18 ? -5.51200 -3.60100 -3.00300 1.000 34.73000 18 VAL E C 1
ATOM 1611 O O . VAL E 1 18 ? -5.94500 -3.14000 -4.06900 1.000 33.36000 18 VAL E O 1
ATOM 1615 N N . HIS E 1 19 ? -4.28600 -3.35400 -2.54800 1.000 29.64000 19 HIS E N 1
ATOM 1616 C CA . HIS E 1 19 ? -3.36300 -2.42000 -3.18700 1.000 32.34000 19 HIS E CA 1
ATOM 1617 C C . HIS E 1 19 ? -1.97300 -3.02200 -3.08100 1.000 36.03000 19 HIS E C 1
ATOM 1618 O O . HIS E 1 19 ? -1.52500 -3.31200 -1.97200 1.000 35.47000 19 HIS E O 1
ATOM 1625 N N . ASN E 1 20 ? -1.31400 -3.24800 -4.21900 1.000 34.71000 20 ASN E N 1
ATOM 1626 C CA . ASN E 1 20 ? 0.01000 -3.88300 -4.24400 1.000 42.25000 20 ASN E CA 1
ATOM 1627 C C . ASN E 1 20 ? 0.04000 -5.17000 -3.41800 1.000 37.29000 20 ASN E C 1
ATOM 1628 O O . ASN E 1 20 ? 0.92100 -5.38400 -2.57800 1.000 41.36000 20 ASN E O 1
ATOM 1633 N N . ASP E 1 21 ? -0.94000 -6.03900 -3.67600 1.000 38.08000 21 ASP E N 1
ATOM 1634 C CA . ASP E 1 21 ? -1.09800 -7.37000 -3.09100 1.000 41.83000 21 ASP E CA 1
ATOM 1635 C C . ASP E 1 21 ? -1.41200 -7.35100 -1.60500 1.000 32.71000 21 ASP E C 1
ATOM 1636 O O . ASP E 1 21 ? -1.49200 -8.42400 -1.00100 1.000 36.70000 21 ASP E O 1
ATOM 1641 N N . LYS E 1 22 ? -1.58100 -6.18400 -0.99400 1.000 32.23000 22 LYS E N 1
ATOM 1642 C CA . LYS E 1 22 ? -1.84700 -6.08000 0.43000 1.000 37.30000 22 LYS E CA 1
ATOM 1643 C C . LYS E 1 22 ? -3.29600 -5.67800 0.68100 1.000 36.18000 22 LYS E C 1
ATOM 1644 O O . LYS E 1 22 ? -3.94300 -5.06500 -0.17000 1.000 28.52000 22 LYS E O 1
ATOM 1650 N N . LEU E 1 23 ? -3.80800 -6.05100 1.85100 1.000 30.74000 23 LEU E N 1
ATOM 1651 C CA . LEU E 1 23 ? -5.19300 -5.79700 2.22100 1.000 28.96000 23 LEU E CA 1
ATOM 1652 C C . LEU E 1 23 ? -5.24600 -4.70800 3.28400 1.000 30.32000 23 LEU E C 1
ATOM 1653 O O . LEU E 1 23 ? -4.53000 -4.78100 4.29400 1.000 30.41000 23 LEU E O 1
ATOM 1658 N N . TYR E 1 24 ? -6.10800 -3.71400 3.04900 1.000 26.23000 24 TYR E N 1
ATOM 1659 C CA . TYR E 1 24 ? -6.27400 -2.51700 3.86400 1.000 26.56000 24 TYR E CA 1
ATOM 1660 C C . TYR E 1 24 ? -7.73700 -2.36900 4.25200 1.000 33.43000 24 TYR E C 1
ATOM 1661 O O . TYR E 1 24 ? -8.63200 -2.73300 3.48700 1.000 29.62000 24 TYR E O 1
ATOM 1670 N N . LYS E 1 25 ? -7.98900 -1.81300 5.42900 1.000 27.01000 25 LYS E N 1
ATOM 1671 C CA . LYS E 1 25 ? -9.35600 -1.52100 5.82100 1.000 25.43000 25 LYS E CA 1
ATOM 1672 C C . LYS E 1 25 ? -9.36000 -0.23000 6.62700 1.000 36.58000 25 LYS E C 1
ATOM 1673 O O . LYS E 1 25 ? -8.37300 0.12500 7.28800 1.000 34.74000 25 LYS E O 1
ATOM 1679 N N . GLY E 1 26 ? -10.46300 0.49200 6.53300 1.000 27.21000 26 GLY E N 1
ATOM 1680 C CA . GLY E 1 26 ? -10.62400 1.69300 7.33000 1.000 27.69000 26 GLY E CA 1
ATOM 1681 C C . GLY E 1 26 ? -11.89400 2.41700 6.95600 1.000 36.25000 26 GLY E C 1
ATOM 1682 O O . GLY E 1 26 ? -12.53400 2.13600 5.93400 1.000 31.26000 26 GLY E O 1
ATOM 1683 N N . THR E 1 27 ? -12.26500 3.36800 7.80500 1.000 28.74000 27 THR E N 1
ATOM 1684 C CA . THR E 1 27 ? -13.41700 4.18900 7.48400 1.000 28.41000 27 THR E CA 1
ATOM 1685 C C . THR E 1 27 ? -13.18400 4.89900 6.14900 1.000 29.81000 27 THR E C 1
ATOM 1686 O O . THR E 1 27 ? -12.05800 5.32100 5.86000 1.000 32.99000 27 THR E O 1
ATOM 1690 N N . PRO E 1 28 ? -14.20400 5.02400 5.30100 1.000 29.29000 28 PRO E N 1
ATOM 1691 C CA . PRO E 1 28 ? -13.99000 5.65200 3.99500 1.000 27.77000 28 PRO E CA 1
ATOM 1692 C C . PRO E 1 28 ? -13.54600 7.09500 4.14600 1.000 32.46000 28 PRO E C 1
ATOM 1693 O O . PRO E 1 28 ? -13.86900 7.76100 5.14700 1.000 32.61000 28 PRO E O 1
ATOM 1697 N N . PRO E 1 29 ? -12.81400 7.62700 3.16300 1.000 32.88000 29 PRO E N 1
ATOM 1698 C CA . PRO E 1 29 ? -12.38900 9.03000 3.24500 1.000 37.16000 29 PRO E CA 1
ATOM 1699 C C . PRO E 1 29 ? -13.59500 9.94700 3.19900 1.000 39.32000 29 PRO E C 1
ATOM 1700 O O . PRO E 1 29 ? -14.61100 9.63200 2.58500 1.000 38.11000 29 PRO E O 1
ATOM 1704 N N . THR E 1 30 ? -13.48200 11.09900 3.86500 1.000 32.52000 30 THR E N 1
ATOM 1705 C CA . THR E 1 30 ? -14.55200 12.08300 3.83400 1.000 35.65000 30 THR E CA 1
ATOM 1706 C C . THR E 1 30 ? -14.26200 13.26600 2.91800 1.000 41.38000 30 THR E C 1
ATOM 1707 O O . THR E 1 30 ? -15.19600 13.98600 2.55300 1.000 40.48000 30 THR E O 1
ATOM 1711 N N . SER E 1 31 ? -13.00400 13.49100 2.55400 1.000 41.03000 31 SER E N 1
ATOM 1712 C CA . SER E 1 31 ? -12.67200 14.50900 1.56500 1.000 44.46000 31 SER E CA 1
ATOM 1713 C C . SER E 1 31 ? -11.34100 14.13100 0.93800 1.000 36.03000 31 SER E C 1
ATOM 1714 O O . SER E 1 31 ? -10.61500 13.27000 1.44000 1.000 39.85000 31 SER E O 1
ATOM 1717 N N . ASP E 1 32 ? -11.02000 14.80600 -0.16300 1.000 37.15000 32 ASP E N 1
ATOM 1718 C CA . ASP E 1 32 ? -9.75900 14.54400 -0.84500 1.000 40.27000 32 ASP E CA 1
ATOM 1719 C C . ASP E 1 32 ? -8.53500 14.98300 -0.04400 1.000 44.60000 32 ASP E C 1
ATOM 1720 O O . ASP E 1 32 ? -7.40800 14.67600 -0.44900 1.000 41.33000 32 ASP E O 1
ATOM 1725 N N . LYS E 1 33 ? -8.71900 15.66100 1.08800 1.000 44.74000 33 LYS E N 1
ATOM 1726 C CA . LYS E 1 33 ? -7.60000 15.88200 1.99100 1.000 43.01000 33 LYS E CA 1
ATOM 1727 C C . LYS E 1 33 ? -7.22300 14.62800 2.78600 1.000 51.39000 33 LYS E C 1
ATOM 1728 O O . LYS E 1 33 ? -6.13500 14.59800 3.37500 1.000 54.17000 33 LYS E O 1
ATOM 1734 N N . ASP E 1 34 ? -8.07600 13.59100 2.80100 1.000 44.90000 34 ASP E N 1
ATOM 1735 C CA . ASP E 1 34 ? -7.78800 12.34800 3.52100 1.000 42.83000 34 ASP E CA 1
ATOM 1736 C C . ASP E 1 34 ? -6.84700 11.47500 2.70800 1.000 43.87000 34 ASP E C 1
ATOM 1737 O O . ASP E 1 34 ? -7.20200 11.02700 1.61400 1.000 43.20000 34 ASP E O 1
ATOM 1742 N N . ASN E 1 35 ? -5.68600 11.16000 3.26200 1.000 39.02000 35 ASN E N 1
ATOM 1743 C CA . ASN E 1 35 ? -4.79800 10.18500 2.63700 1.000 43.32000 35 ASN E CA 1
ATOM 1744 C C . ASN E 1 35 ? -5.23300 8.81200 3.13500 1.000 44.84000 35 ASN E C 1
ATOM 1745 O O . ASN E 1 35 ? -4.71200 8.28900 4.11800 1.000 38.39000 35 ASN E O 1
ATOM 1750 N N . TRP E 1 36 ? -6.20100 8.20500 2.43900 1.000 39.36000 36 TRP E N 1
ATOM 1751 C CA . TRP E 1 36 ? -6.82600 6.99900 2.97000 1.000 32.49000 36 TRP E CA 1
ATOM 1752 C C . TRP E 1 36 ? -5.84700 5.82800 3.05700 1.000 36.38000 36 TRP E C 1
ATOM 1753 O O . TRP E 1 36 ? -5.93500 5.00500 3.98100 1.000 36.34000 36 TRP E O 1
ATOM 1764 N N . LEU E 1 37 ? -4.91300 5.72300 2.10700 1.000 33.77000 37 LEU E N 1
ATOM 1765 C CA . LEU E 1 37 ? -3.98600 4.59700 2.11100 1.000 35.72000 37 LEU E CA 1
ATOM 1766 C C . LEU E 1 37 ? -3.02400 4.67500 3.29400 1.000 37.81000 37 LEU E C 1
ATOM 1767 O O . LEU E 1 37 ? -2.68000 3.64700 3.88800 1.000 36.14000 37 LEU E O 1
ATOM 1772 N N . ALA E 1 38 ? -2.57800 5.88600 3.63700 1.000 42.81000 38 ALA E N 1
ATOM 1773 C CA . ALA E 1 38 ? -1.72300 6.06600 4.81000 1.000 46.72000 38 ALA E CA 1
ATOM 1774 C C . ALA E 1 38 ? -2.50400 5.84100 6.09500 1.000 39.43000 38 ALA E C 1
ATOM 1775 O O . ALA E 1 38 ? -1.95600 5.37000 7.10100 1.000 44.88000 38 ALA E O 1
ATOM 1777 N N . ARG E 1 39 ? -3.79100 6.14400 6.04100 1.000 38.52000 39 ARG E N 1
ATOM 1778 C CA . ARG E 1 39 ? -4.73400 6.12800 7.14500 1.000 31.57000 39 ARG E CA 1
ATOM 1779 C C . ARG E 1 39 ? -5.29900 4.73200 7.40700 1.000 37.94000 39 ARG E C 1
ATOM 1780 O O . ARG E 1 39 ? -5.63900 4.39800 8.54700 1.000 35.85000 39 ARG E O 1
ATOM 1788 N N . ALA E 1 40 ? -5.38700 3.89300 6.38100 1.000 34.97000 40 ALA E N 1
ATOM 1789 C CA . ALA E 1 40 ? -6.01200 2.59700 6.55700 1.000 28.98000 40 ALA E CA 1
ATOM 1790 C C . ALA E 1 40 ? -5.13000 1.65200 7.36700 1.000 37.49000 40 ALA E C 1
ATOM 1791 O O . ALA E 1 40 ? -3.91200 1.82300 7.47500 1.000 38.56000 40 ALA E O 1
ATOM 1793 N N . THR E 1 41 ? -5.76700 0.63600 7.93900 1.000 31.65000 41 THR E N 1
ATOM 1794 C CA . THR E 1 41 ? -5.07600 -0.39300 8.69800 1.000 32.75000 41 THR E CA 1
ATOM 1795 C C . THR E 1 41 ? -4.63100 -1.48300 7.73800 1.000 34.87000 41 THR E C 1
ATOM 1796 O O . THR E 1 41 ? -5.44900 -2.02500 6.97600 1.000 30.96000 41 THR E O 1
ATOM 1800 N N . LEU E 1 42 ? -3.33700 -1.77000 7.74100 1.000 29.53000 42 LEU E N 1
ATOM 1801 C CA . LEU E 1 42 ? -2.79400 -2.92200 7.03300 1.000 29.49000 42 LEU E CA 1
ATOM 1802 C C . LEU E 1 42 ? -3.25500 -4.18900 7.73300 1.000 36.68000 42 LEU E C 1
ATOM 1803 O O . LEU E 1 42 ? -2.78400 -4.50700 8.83200 1.000 34.07000 42 LEU E O 1
ATOM 1808 N N . ILE E 1 43 ? -4.17400 -4.92500 7.11000 1.000 27.61000 43 ILE E N 1
ATOM 1809 C CA . ILE E 1 43 ? -4.66600 -6.16000 7.69700 1.000 27.57000 43 ILE E CA 1
ATOM 1810 C C . ILE E 1 43 ? -4.19600 -7.38600 6.94100 1.000 28.53000 43 ILE E C 1
ATOM 1811 O O . ILE E 1 43 ? -4.54200 -8.50100 7.32900 1.000 32.61000 43 ILE E O 1
ATOM 1816 N N . GLY E 1 44 ? -3.40900 -7.21700 5.88200 1.000 28.63000 44 GLY E N 1
ATOM 1817 C CA . GLY E 1 44 ? -2.85700 -8.33500 5.14300 1.000 29.34000 44 GLY E CA 1
ATOM 1818 C C . GLY E 1 44 ? -1.62000 -7.95200 4.35000 1.000 35.71000 44 GLY E C 1
ATOM 1819 O O . GLY E 1 44 ? -1.65700 -6.98400 3.58400 1.000 35.22000 44 GLY E O 1
ATOM 1820 N N . ASN E 1 45 ? -0.49800 -8.66000 4.54300 1.000 35.45000 45 ASN E N 1
ATOM 1821 C CA . ASN E 1 45 ? 0.76800 -8.19200 3.97500 1.000 36.77000 45 ASN E CA 1
ATOM 1822 C C . ASN E 1 45 ? 1.08100 -8.74500 2.59000 1.000 44.61000 45 ASN E C 1
ATOM 1823 O O . ASN E 1 45 ? 2.14600 -8.42400 2.04500 1.000 49.12000 45 ASN E O 1
ATOM 1828 N N . GLY E 1 46 ? 0.20100 -9.54600 2.00500 1.000 39.68000 46 GLY E N 1
ATOM 1829 C CA . GLY E 1 46 ? 0.47300 -10.11300 0.70100 1.000 35.04000 46 GLY E CA 1
ATOM 1830 C C . GLY E 1 46 ? -0.51000 -11.21500 0.39500 1.000 34.07000 46 GLY E C 1
ATOM 1831 O O . GLY E 1 46 ? -1.31000 -11.62600 1.24200 1.000 34.94000 46 GLY E O 1
ATOM 1832 N N . GLY E 1 47 ? -0.43700 -11.69500 -0.84700 1.000 37.42000 47 GLY E N 1
ATOM 1833 C CA . GLY E 1 47 ? -1.28500 -12.77600 -1.30500 1.000 33.79000 47 GLY E CA 1
ATOM 1834 C C . GLY E 1 47 ? -2.66500 -12.36500 -1.76600 1.000 36.04000 47 GLY E C 1
ATOM 1835 O O . GLY E 1 47 ? -3.44400 -13.23300 -2.18000 1.000 36.15000 47 GLY E O 1
ATOM 1836 N N . TRP E 1 48 ? -2.99100 -11.08100 -1.73700 1.000 34.34000 48 TRP E N 1
ATOM 1837 C CA . TRP E 1 48 ? -4.34900 -10.67500 -2.08900 1.000 29.36000 48 TRP E CA 1
ATOM 1838 C C . TRP E 1 48 ? -4.45600 -10.27800 -3.55800 1.000 35.57000 48 TRP E C 1
ATOM 1839 O O . TRP E 1 48 ? -5.52700 -10.39200 -4.17000 1.000 36.09000 48 TRP E O 1
ATOM 1851 N N . SER F 1 2 ? -18.02000 4.56100 -24.70300 1.000 61.51000 2 SER F N 1
ATOM 1852 C CA . SER F 1 2 ? -17.05800 5.45500 -25.34100 1.000 62.96000 2 SER F CA 1
ATOM 1853 C C . SER F 1 2 ? -15.64300 4.99500 -25.00900 1.000 63.13000 2 SER F C 1
ATOM 1854 O O . SER F 1 2 ? -15.41700 4.36300 -23.97600 1.000 62.68000 2 SER F O 1
ATOM 1857 N N . GLY F 1 3 ? -14.68900 5.31600 -25.88000 1.000 57.61000 3 GLY F N 1
ATOM 1858 C CA . GLY F 1 3 ? -13.37000 4.72700 -25.78500 1.000 39.53000 3 GLY F CA 1
ATOM 1859 C C . GLY F 1 3 ? -13.33400 3.36600 -26.46900 1.000 35.56000 3 GLY F C 1
ATOM 1860 O O . GLY F 1 3 ? -14.33800 2.83500 -26.95600 1.000 39.78000 3 GLY F O 1
ATOM 1861 N N . PHE F 1 4 ? -12.13900 2.79500 -26.51800 1.000 32.10000 4 PHE F N 1
ATOM 1862 C CA . PHE F 1 4 ? -11.92900 1.53400 -27.21200 1.000 22.29000 4 PHE F CA 1
ATOM 1863 C C . PHE F 1 4 ? -11.76600 0.41000 -26.20600 1.000 29.24000 4 PHE F C 1
ATOM 1864 O O . PHE F 1 4 ? -11.21400 0.60000 -25.12600 1.000 30.60000 4 PHE F O 1
ATOM 1872 N N . LYS F 1 5 ? -12.23500 -0.76500 -26.58300 1.000 26.66000 5 LYS F N 1
ATOM 1873 C CA . LYS F 1 5 ? -12.03800 -1.96000 -25.77200 1.000 30.84000 5 LYS F CA 1
ATOM 1874 C C . LYS F 1 5 ? -10.78000 -2.70900 -26.19000 1.000 30.90000 5 LYS F C 1
ATOM 1875 O O . LYS F 1 5 ? -10.08800 -3.28900 -25.34000 1.000 30.41000 5 LYS F O 1
ATOM 1881 N N . PHE F 1 6 ? -10.48300 -2.72300 -27.49400 1.000 25.99000 6 PHE F N 1
ATOM 1882 C CA . PHE F 1 6 ? -9.21700 -3.20800 -28.02400 1.000 26.94000 6 PHE F CA 1
ATOM 1883 C C . PHE F 1 6 ? -8.70000 -2.15500 -28.99700 1.000 23.54000 6 PHE F C 1
ATOM 1884 O O . PHE F 1 6 ? -9.48500 -1.44800 -29.62900 1.000 23.79000 6 PHE F O 1
ATOM 1892 N N . LEU F 1 7 ? -7.37600 -2.06800 -29.11300 1.000 22.78000 7 LEU F N 1
ATOM 1893 C CA . LEU F 1 7 ? -6.72200 -1.13700 -30.02600 1.000 20.71000 7 LEU F CA 1
ATOM 1894 C C . LEU F 1 7 ? -5.35500 -1.72100 -30.34200 1.000 20.51000 7 LEU F C 1
ATOM 1895 O O . LEU F 1 7 ? -4.51900 -1.85200 -29.44300 1.000 23.16000 7 LEU F O 1
ATOM 1900 N N . PHE F 1 8 ? -5.13800 -2.15100 -31.58700 1.000 23.64000 8 PHE F N 1
ATOM 1901 C CA . PHE F 1 8 ? -3.97700 -2.99100 -31.87500 1.000 23.86000 8 PHE F CA 1
ATOM 1902 C C . PHE F 1 8 ? -3.64600 -2.97000 -33.35700 1.000 24.76000 8 PHE F C 1
ATOM 1903 O O . PHE F 1 8 ? -4.48400 -2.64100 -34.19200 1.000 26.96000 8 PHE F O 1
ATOM 1911 N N . PHE F 1 9 ? -2.41600 -3.34900 -33.68000 1.000 22.02000 9 PHE F N 1
ATOM 1912 C CA . PHE F 1 9 ? -1.95800 -3.37200 -35.06500 1.000 23.52000 9 PHE F CA 1
ATOM 1913 C C . PHE F 1 9 ? -1.96700 -4.76700 -35.66700 1.000 21.38000 9 PHE F C 1
ATOM 1914 O O . PHE F 1 9 ? -1.67000 -5.75500 -34.99500 1.000 24.66000 9 PHE F O 1
ATOM 1922 N N . SER F 1 10 ? -2.27500 -4.81500 -36.95900 1.000 25.57000 10 SER F N 1
ATOM 1923 C CA . SER F 1 10 ? -1.99400 -5.97500 -37.77800 1.000 24.87000 10 SER F CA 1
ATOM 1924 C C . SER F 1 10 ? -0.55800 -5.89000 -38.27700 1.000 31.97000 10 SER F C 1
ATOM 1925 O O . SER F 1 10 ? 0.02400 -4.80200 -38.32400 1.000 28.91000 10 SER F O 1
ATOM 1928 N N . PRO F 1 11 ? 0.03700 -7.01500 -38.67600 1.000 31.26000 11 PRO F N 1
ATOM 1929 C CA . PRO F 1 11 ? 1.45400 -6.98500 -39.06800 1.000 30.48000 11 PRO F CA 1
ATOM 1930 C C . PRO F 1 11 ? 1.73800 -6.16100 -40.30600 1.000 34.41000 11 PRO F C 1
ATOM 1931 O O . PRO F 1 11 ? 2.91700 -5.86700 -40.55500 1.000 34.53000 11 PRO F O 1
ATOM 1935 N N . ASP F 1 12 ? 0.72800 -5.79000 -41.10400 1.000 31.54000 12 ASP F N 1
ATOM 1936 C CA . ASP F 1 12 ? 0.97900 -4.89700 -42.22300 1.000 28.64000 12 ASP F CA 1
ATOM 1937 C C . ASP F 1 12 ? 0.81800 -3.41900 -41.86900 1.000 32.83000 12 ASP F C 1
ATOM 1938 O O . ASP F 1 12 ? 0.82700 -2.56700 -42.76700 1.000 31.47000 12 ASP F O 1
ATOM 1943 N N . GLY F 1 13 ? 0.69400 -3.07800 -40.58900 1.000 30.19000 13 GLY F N 1
ATOM 1944 C CA . GLY F 1 13 ? 0.66500 -1.67500 -40.22500 1.000 31.91000 13 GLY F CA 1
ATOM 1945 C C . GLY F 1 13 ? -0.70500 -1.05200 -40.09000 1.000 24.92000 13 GLY F C 1
ATOM 1946 O O . GLY F 1 13 ? -0.79900 0.15200 -39.82200 1.000 30.10000 13 GLY F O 1
ATOM 1947 N N . THR F 1 14 ? -1.77200 -1.83400 -40.23400 1.000 28.20000 14 THR F N 1
ATOM 1948 C CA . THR F 1 14 ? -3.12900 -1.33000 -40.11700 1.000 25.37000 14 THR F CA 1
ATOM 1949 C C . THR F 1 14 ? -3.56300 -1.32200 -38.66100 1.000 25.32000 14 THR F C 1
ATOM 1950 O O . THR F 1 14 ? -3.31500 -2.28900 -37.92700 1.000 24.94000 14 THR F O 1
ATOM 1954 N N . LEU F 1 15 ? -4.18800 -0.22500 -38.24100 1.000 27.56000 15 LEU F N 1
ATOM 1955 C CA . LEU F 1 15 ? -4.68000 -0.09800 -36.87400 1.000 26.43000 15 LEU F CA 1
ATOM 1956 C C . LEU F 1 15 ? -6.09800 -0.65900 -36.79200 1.000 29.00000 15 LEU F C 1
ATOM 1957 O O . LEU F 1 15 ? -6.94900 -0.35700 -37.64400 1.000 29.92000 15 LEU F O 1
ATOM 1962 N N . TYR F 1 16 ? -6.32700 -1.52900 -35.81400 1.000 24.97000 16 TYR F N 1
ATOM 1963 C CA . TYR F 1 16 ? -7.64300 -2.10000 -35.55100 1.000 27.27000 16 TYR F CA 1
ATOM 1964 C C . TYR F 1 16 ? -8.15100 -1.62300 -34.20000 1.000 27.94000 16 TYR F C 1
ATOM 1965 O O . TYR F 1 16 ? -7.37300 -1.45900 -33.26000 1.000 24.71000 16 TYR F O 1
ATOM 1974 N N . GLY F 1 17 ? -9.45500 -1.38800 -34.09700 1.000 24.82000 17 GLY F N 1
ATOM 1975 C CA . GLY F 1 17 ? -10.02800 -0.97900 -32.82800 1.000 30.06000 17 GLY F CA 1
ATOM 1976 C C . GLY F 1 17 ? -11.42800 -1.52100 -32.63900 1.000 32.30000 17 GLY F C 1
ATOM 1977 O O . GLY F 1 17 ? -12.20600 -1.56000 -33.59300 1.000 28.86000 17 GLY F O 1
ATOM 1978 N N . VAL F 1 18 ? -11.75800 -1.96200 -31.43300 1.000 27.89000 18 VAL F N 1
ATOM 1979 C CA . VAL F 1 18 ? -13.12700 -2.31000 -31.06200 1.000 28.80000 18 VAL F CA 1
ATOM 1980 C C . VAL F 1 18 ? -13.69800 -1.15100 -30.26700 1.000 33.98000 18 VAL F C 1
ATOM 1981 O O . VAL F 1 18 ? -13.13400 -0.75600 -29.23700 1.000 29.28000 18 VAL F O 1
ATOM 1985 N N . HIS F 1 19 ? -14.80500 -0.60200 -30.75800 1.000 30.69000 19 HIS F N 1
ATOM 1986 C CA . HIS F 1 19 ? -15.46500 0.53400 -30.15100 1.000 35.51000 19 HIS F CA 1
ATOM 1987 C C . HIS F 1 19 ? -16.96000 0.26900 -30.20000 1.000 40.30000 19 HIS F C 1
ATOM 1988 O O . HIS F 1 19 ? -17.49500 -0.04900 -31.26500 1.000 38.40000 19 HIS F O 1
ATOM 1995 N N . ASN F 1 20 ? -17.61800 0.35200 -29.04500 1.000 40.67000 20 ASN F N 1
ATOM 1996 C CA . ASN F 1 20 ? -19.06300 0.15100 -28.95100 1.000 45.99000 20 ASN F CA 1
ATOM 1997 C C . ASN F 1 20 ? -19.48700 -1.12400 -29.67900 1.000 45.31000 20 ASN F C 1
ATOM 1998 O O . ASN F 1 20 ? -20.35800 -1.11300 -30.55200 1.000 43.27000 20 ASN F O 1
ATOM 2003 N N . ASP F 1 21 ? -18.81900 -2.22700 -29.33900 1.000 35.35000 21 ASP F N 1
ATOM 2004 C CA . ASP F 1 21 ? -19.06900 -3.58400 -29.83700 1.000 40.02000 21 ASP F CA 1
ATOM 2005 C C . ASP F 1 21 ? -18.73000 -3.78200 -31.31100 1.000 43.04000 21 ASP F C 1
ATOM 2006 O O . ASP F 1 21 ? -18.84600 -4.92000 -31.81800 1.000 35.29000 21 ASP F O 1
ATOM 2011 N N . LYS F 1 22 ? -18.30300 -2.74200 -32.01400 1.000 34.53000 22 LYS F N 1
ATOM 2012 C CA . LYS F 1 22 ? -18.03800 -2.80100 -33.44200 1.000 33.15000 22 LYS F CA 1
ATOM 2013 C C . LYS F 1 22 ? -16.53700 -2.79000 -33.71500 1.000 36.68000 22 LYS F C 1
ATOM 2014 O O . LYS F 1 22 ? -15.74200 -2.31000 -32.90500 1.000 34.51000 22 LYS F O 1
ATOM 2020 N N . LEU F 1 23 ? -16.15400 -3.33000 -34.86800 1.000 30.22000 23 LEU F N 1
ATOM 2021 C CA . LEU F 1 23 ? -14.75700 -3.47400 -35.25900 1.000 29.13000 23 LEU F CA 1
ATOM 2022 C C . LEU F 1 23 ? -14.42900 -2.51900 -36.39500 1.000 32.29000 23 LEU F C 1
ATOM 2023 O O . LEU F 1 23 ? -15.12900 -2.50500 -37.41900 1.000 33.97000 23 LEU F O 1
ATOM 2028 N N . TYR F 1 24 ? -13.36000 -1.74100 -36.22200 1.000 28.34000 24 TYR F N 1
ATOM 2029 C CA . TYR F 1 24 ? -12.92400 -0.71000 -37.15900 1.000 26.70000 24 TYR F CA 1
ATOM 2030 C C . TYR F 1 24 ? -11.47100 -0.96000 -37.54200 1.000 30.97000 24 TYR F C 1
ATOM 2031 O O . TYR F 1 24 ? -10.68800 -1.50300 -36.75300 1.000 33.36000 24 TYR F O 1
ATOM 2040 N N . LYS F 1 25 ? -11.10200 -0.54500 -38.75300 1.000 27.99000 25 LYS F N 1
ATOM 2041 C CA . LYS F 1 25 ? -9.71200 -0.63600 -39.18600 1.000 27.51000 25 LYS F CA 1
ATOM 2042 C C . LYS F 1 25 ? -9.37200 0.55000 -40.06100 1.000 26.78000 25 LYS F C 1
ATOM 2043 O O . LYS F 1 25 ? -10.24100 1.18100 -40.66700 1.000 29.59000 25 LYS F O 1
ATOM 2049 N N . GLY F 1 26 ? -8.07400 0.83600 -40.13400 1.000 26.71000 26 GLY F N 1
ATOM 2050 C CA . GLY F 1 26 ? -7.59400 1.91500 -40.96400 1.000 27.48000 26 GLY F CA 1
ATOM 2051 C C . GLY F 1 26 ? -6.13200 2.19100 -40.68900 1.000 30.32000 26 GLY F C 1
ATOM 2052 O O . GLY F 1 26 ? -5.61400 1.78000 -39.65000 1.000 30.31000 26 GLY F O 1
ATOM 2053 N N . THR F 1 27 ? -5.44400 2.82500 -41.62400 1.000 30.37000 27 THR F N 1
ATOM 2054 C CA . THR F 1 27 ? -4.15500 3.41900 -41.30800 1.000 30.92000 27 THR F CA 1
ATOM 2055 C C . THR F 1 27 ? -4.23600 4.22100 -40.00400 1.000 28.49000 27 THR F C 1
ATOM 2056 O O . THR F 1 27 ? -5.26800 4.83300 -39.70500 1.000 26.91000 27 THR F O 1
ATOM 2060 N N . PRO F 1 28 ? -3.18200 4.23100 -39.19100 1.000 28.00000 28 PRO F N 1
ATOM 2061 C CA . PRO F 1 28 ? -3.21800 5.01900 -37.93700 1.000 27.77000 28 PRO F CA 1
ATOM 2062 C C . PRO F 1 28 ? -3.38000 6.50900 -38.21000 1.000 25.54000 28 PRO F C 1
ATOM 2063 O O . PRO F 1 28 ? -3.04700 6.97300 -39.31200 1.000 31.63000 28 PRO F O 1
ATOM 2067 N N . PRO F 1 29 ? -3.91100 7.29400 -37.25500 1.000 27.00000 29 PRO F N 1
ATOM 2068 C CA . PRO F 1 29 ? -4.13900 8.71400 -37.54300 1.000 29.63000 29 PRO F CA 1
ATOM 2069 C C . PRO F 1 29 ? -2.83600 9.42900 -37.83000 1.000 33.59000 29 PRO F C 1
ATOM 2070 O O . PRO F 1 29 ? -1.81900 9.20100 -37.17200 1.000 33.02000 29 PRO F O 1
ATOM 2074 N N . THR F 1 30 ? -2.87600 10.29000 -38.85800 1.000 34.00000 30 THR F N 1
ATOM 2075 C CA . THR F 1 30 ? -1.68400 10.99700 -39.30800 1.000 38.19000 30 THR F CA 1
ATOM 2076 C C . THR F 1 30 ? -1.36800 12.22100 -38.45200 1.000 34.78000 30 THR F C 1
ATOM 2077 O O . THR F 1 30 ? -0.24900 12.73000 -38.52400 1.000 40.22000 30 THR F O 1
ATOM 2081 N N . SER F 1 31 ? -2.31900 12.68000 -37.63900 1.000 29.85000 31 SER F N 1
ATOM 2082 C CA . SER F 1 31 ? -2.15100 13.78700 -36.71500 1.000 31.56000 31 SER F CA 1
ATOM 2083 C C . SER F 1 31 ? -3.41500 13.85500 -35.87500 1.000 28.77000 31 SER F C 1
ATOM 2084 O O . SER F 1 31 ? -4.39700 13.16500 -36.15800 1.000 31.14000 31 SER F O 1
ATOM 2087 N N . ASP F 1 32 ? -3.41100 14.75000 -34.88100 1.000 30.77000 32 ASP F N 1
ATOM 2088 C CA . ASP F 1 32 ? -4.60100 14.89800 -34.04500 1.000 29.89000 32 ASP F CA 1
ATOM 2089 C C . ASP F 1 32 ? -5.71100 15.68400 -34.74800 1.000 35.17000 32 ASP F C 1
ATOM 2090 O O . ASP F 1 32 ? -6.77000 15.91500 -34.15400 1.000 37.48000 32 ASP F O 1
ATOM 2095 N N . LYS F 1 33 ? -5.49900 16.08800 -35.99000 1.000 36.94000 33 LYS F N 1
ATOM 2096 C CA . LYS F 1 33 ? -6.59100 16.63200 -36.78200 1.000 37.60000 33 LYS F CA 1
ATOM 2097 C C . LYS F 1 33 ? -7.35000 15.53200 -37.51400 1.000 41.36000 33 LYS F C 1
ATOM 2098 O O . LYS F 1 33 ? -8.41900 15.79700 -38.07500 1.000 42.18000 33 LYS F O 1
ATOM 2104 N N . ASP F 1 34 ? -6.84300 14.29700 -37.45800 1.000 34.40000 34 ASP F N 1
ATOM 2105 C CA . ASP F 1 34 ? -7.38300 13.15200 -38.19400 1.000 31.63000 34 ASP F CA 1
ATOM 2106 C C . ASP F 1 34 ? -8.43800 12.47000 -37.32600 1.000 36.19000 34 ASP F C 1
ATOM 2107 O O . ASP F 1 34 ? -8.11700 11.83900 -36.31200 1.000 31.05000 34 ASP F O 1
ATOM 2112 N N . ASN F 1 35 ? -9.70300 12.61600 -37.70400 1.000 32.93000 35 ASN F N 1
ATOM 2113 C CA . ASN F 1 35 ? -10.79700 11.98800 -36.96700 1.000 31.86000 35 ASN F CA 1
ATOM 2114 C C . ASN F 1 35 ? -10.84600 10.53100 -37.40500 1.000 34.77000 35 ASN F C 1
ATOM 2115 O O . ASN F 1 35 ? -11.58700 10.15300 -38.30200 1.000 33.34000 35 ASN F O 1
ATOM 2120 N N . TRP F 1 36 ? -10.05400 9.70200 -36.72100 1.000 29.58000 36 TRP F N 1
ATOM 2121 C CA . TRP F 1 36 ? -9.83900 8.32100 -37.13300 1.000 26.72000 36 TRP F CA 1
ATOM 2122 C C . TRP F 1 36 ? -11.13100 7.51300 -37.12000 1.000 31.74000 36 TRP F C 1
ATOM 2123 O O . TRP F 1 36 ? -11.43500 6.79000 -38.07500 1.000 31.07000 36 TRP F O 1
ATOM 2134 N N . LEU F 1 37 ? -11.89600 7.60500 -36.03300 1.000 31.33000 37 LEU F N 1
ATOM 2135 C CA . LEU F 1 37 ? -13.05800 6.73600 -35.90000 1.000 30.54000 37 LEU F CA 1
ATOM 2136 C C . LEU F 1 37 ? -14.10500 7.07700 -36.94400 1.000 37.46000 37 LEU F C 1
ATOM 2137 O O . LEU F 1 37 ? -14.81700 6.18100 -37.43000 1.000 34.32000 37 LEU F O 1
ATOM 2142 N N . ALA F 1 38 ? -14.18000 8.35600 -37.31600 1.000 35.78000 38 ALA F N 1
ATOM 2143 C CA . ALA F 1 38 ? -15.14200 8.78700 -38.33000 1.000 34.52000 38 ALA F CA 1
ATOM 2144 C C . ALA F 1 38 ? -14.79200 8.25600 -39.71500 1.000 40.48000 38 ALA F C 1
ATOM 2145 O O . ALA F 1 38 ? -15.69300 8.03900 -40.53800 1.000 39.86000 38 ALA F O 1
ATOM 2147 N N . ARG F 1 39 ? -13.50800 8.06900 -40.01800 1.000 30.88000 39 ARG F N 1
ATOM 2148 C CA . ARG F 1 39 ? -13.11200 7.61500 -41.34800 1.000 25.90000 39 ARG F CA 1
ATOM 2149 C C . ARG F 1 39 ? -12.60500 6.18700 -41.39000 1.000 31.18000 39 ARG F C 1
ATOM 2150 O O . ARG F 1 39 ? -12.27500 5.69200 -42.47400 1.000 30.40000 39 ARG F O 1
ATOM 2158 N N . ALA F 1 40 ? -12.51400 5.50400 -40.25000 1.000 29.46000 40 ALA F N 1
ATOM 2159 C CA . ALA F 1 40 ? -12.08100 4.12100 -40.28000 1.000 32.17000 40 ALA F CA 1
ATOM 2160 C C . ALA F 1 40 ? -13.12300 3.24300 -40.98300 1.000 30.82000 40 ALA F C 1
ATOM 2161 O O . ALA F 1 40 ? -14.31900 3.56700 -41.03200 1.000 33.57000 40 ALA F O 1
ATOM 2163 N N . THR F 1 41 ? -12.65600 2.14500 -41.55200 1.000 32.08000 41 THR F N 1
ATOM 2164 C CA . THR F 1 41 ? -13.55300 1.21100 -42.21800 1.000 27.94000 41 THR F CA 1
ATOM 2165 C C . THR F 1 41 ? -14.28200 0.40300 -41.15700 1.000 34.66000 41 THR F C 1
ATOM 2166 O O . THR F 1 41 ? -13.64700 -0.18900 -40.27200 1.000 31.90000 41 THR F O 1
ATOM 2170 N N . LEU F 1 42 ? -15.61000 0.43500 -41.19200 1.000 33.68000 42 LEU F N 1
ATOM 2171 C CA . LEU F 1 42 ? -16.39100 -0.45200 -40.34300 1.000 35.59000 42 LEU F CA 1
ATOM 2172 C C . LEU F 1 42 ? -16.31500 -1.87500 -40.87800 1.000 33.40000 42 LEU F C 1
ATOM 2173 O O . LEU F 1 42 ? -16.74000 -2.14000 -42.00900 1.000 35.08000 42 LEU F O 1
ATOM 2178 N N . ILE F 1 43 ? -15.73400 -2.79000 -40.09300 1.000 30.84000 43 ILE F N 1
ATOM 2179 C CA . ILE F 1 43 ? -15.60200 -4.17000 -40.54200 1.000 30.63000 43 ILE F CA 1
ATOM 2180 C C . ILE F 1 43 ? -16.33600 -5.14200 -39.62700 1.000 30.01000 43 ILE F C 1
ATOM 2181 O O . ILE F 1 43 ? -16.14600 -6.35400 -39.73700 1.000 35.63000 43 ILE F O 1
ATOM 2186 N N . GLY F 1 44 ? -17.14700 -4.64100 -38.71000 1.000 34.00000 44 GLY F N 1
ATOM 2187 C CA . GLY F 1 44 ? -17.91700 -5.53300 -37.87100 1.000 36.53000 44 GLY F CA 1
ATOM 2188 C C . GLY F 1 44 ? -19.00000 -4.79200 -37.12800 1.000 43.61000 44 GLY F C 1
ATOM 2189 O O . GLY F 1 44 ? -18.69300 -3.85000 -36.40000 1.000 35.50000 44 GLY F O 1
ATOM 2190 N N . ASN F 1 45 ? -20.27000 -5.18900 -37.30000 1.000 34.32000 45 ASN F N 1
ATOM 2191 C CA . ASN F 1 45 ? -21.37000 -4.42800 -36.70700 1.000 42.50000 45 ASN F CA 1
ATOM 2192 C C . ASN F 1 45 ? -21.66700 -4.77700 -35.25500 1.000 40.35000 45 ASN F C 1
ATOM 2193 O O . ASN F 1 45 ? -22.52400 -4.11500 -34.65500 1.000 44.97000 45 ASN F O 1
ATOM 2198 N N . GLY F 1 46 ? -21.00700 -5.77800 -34.68400 1.000 37.79000 46 GLY F N 1
ATOM 2199 C CA . GLY F 1 46 ? -21.33300 -6.20200 -33.33700 1.000 36.87000 46 GLY F CA 1
ATOM 2200 C C . GLY F 1 46 ? -20.72400 -7.54900 -33.02200 1.000 35.73000 46 GLY F C 1
ATOM 2201 O O . GLY F 1 46 ? -20.16500 -8.23400 -33.88500 1.000 34.96000 46 GLY F O 1
ATOM 2202 N N . GLY F 1 47 ? -20.82500 -7.91400 -31.74800 1.000 36.07000 47 GLY F N 1
ATOM 2203 C CA . GLY F 1 47 ? -20.29500 -9.17000 -31.27100 1.000 34.31000 47 GLY F CA 1
ATOM 2204 C C . GLY F 1 47 ? -18.83800 -9.15100 -30.87400 1.000 39.83000 47 GLY F C 1
ATOM 2205 O O . GLY F 1 47 ? -18.29900 -10.21400 -30.55400 1.000 35.29000 47 GLY F O 1
ATOM 2206 N N . TRP F 1 48 ? -18.19100 -7.98200 -30.88500 1.000 33.92000 48 TRP F N 1
ATOM 2207 C CA . TRP F 1 48 ? -16.76100 -7.87300 -30.57500 1.000 33.59000 48 TRP F CA 1
ATOM 2208 C C . TRP F 1 48 ? -16.54300 -7.42700 -29.14200 1.000 35.18000 48 TRP F C 1
ATOM 2209 O O . TRP F 1 48 ? -15.52500 -7.77900 -28.54100 1.000 35.87000 48 TRP F O 1
ATOM 2221 N N . SER G 1 2 ? -3.68700 8.56100 -15.17300 1.000 60.50000 2 SER G N 1
ATOM 2222 C CA . SER G 1 2 ? -2.33200 8.46700 -14.63900 1.000 60.75000 2 SER G CA 1
ATOM 2223 C C . SER G 1 2 ? -1.40200 7.68300 -15.56300 1.000 59.38000 2 SER G C 1
ATOM 2224 O O . SER G 1 2 ? -0.43400 8.23200 -16.10300 1.000 60.69000 2 SER G O 1
ATOM 2227 N N . GLY G 1 3 ? -1.68300 6.39600 -15.71800 1.000 42.87000 3 GLY G N 1
ATOM 2228 C CA . GLY G 1 3 ? -0.90300 5.52600 -16.56900 1.000 37.10000 3 GLY G CA 1
ATOM 2229 C C . GLY G 1 3 ? -1.51300 5.42200 -17.94900 1.000 34.49000 3 GLY G C 1
ATOM 2230 O O . GLY G 1 3 ? -2.20900 6.32500 -18.41700 1.000 34.51000 3 GLY G O 1
ATOM 2231 N N . PHE G 1 4 ? -1.25600 4.30600 -18.61100 1.000 27.87000 4 PHE G N 1
ATOM 2232 C CA . PHE G 1 4 ? -1.75100 4.06500 -19.96500 1.000 26.19000 4 PHE G CA 1
ATOM 2233 C C . PHE G 1 4 ? -2.91700 3.08300 -19.95800 1.000 25.80000 4 PHE G C 1
ATOM 2234 O O . PHE G 1 4 ? -2.94800 2.13700 -19.16000 1.000 27.34000 4 PHE G O 1
ATOM 2242 N N . LYS G 1 5 ? -3.89000 3.33100 -20.84200 1.000 27.19000 5 LYS G N 1
ATOM 2243 C CA . LYS G 1 5 ? -4.96500 2.36900 -21.07400 1.000 26.43000 5 LYS G CA 1
ATOM 2244 C C . LYS G 1 5 ? -4.53600 1.29400 -22.06800 1.000 23.26000 5 LYS G C 1
ATOM 2245 O O . LYS G 1 5 ? -4.91400 0.12500 -21.93200 1.000 27.27000 5 LYS G O 1
ATOM 2251 N N . PHE G 1 6 ? -3.75500 1.68000 -23.06800 1.000 24.69000 6 PHE G N 1
ATOM 2252 C CA . PHE G 1 6 ? -3.19800 0.77300 -24.06200 1.000 23.67000 6 PHE G CA 1
ATOM 2253 C C . PHE G 1 6 ? -1.75000 1.16800 -24.26700 1.000 24.16000 6 PHE G C 1
ATOM 2254 O O . PHE G 1 6 ? -1.41800 2.36100 -24.24100 1.000 23.67000 6 PHE G O 1
ATOM 2262 N N . LEU G 1 7 ? -0.89600 0.17200 -24.50100 1.000 20.61000 7 LEU G N 1
ATOM 2263 C CA . LEU G 1 7 ? 0.51900 0.42200 -24.76300 1.000 21.70000 7 LEU G CA 1
ATOM 2264 C C . LEU G 1 7 ? 0.98300 -0.70500 -25.67000 1.000 20.92000 7 LEU G C 1
ATOM 2265 O O . LEU G 1 7 ? 0.97500 -1.85200 -25.24400 1.000 20.81000 7 LEU G O 1
ATOM 2270 N N . PHE G 1 8 ? 1.34000 -0.39300 -26.91800 1.000 19.27000 8 PHE G N 1
ATOM 2271 C CA . PHE G 1 8 ? 1.53900 -1.47100 -27.87800 1.000 18.04000 8 PHE G CA 1
ATOM 2272 C C . PHE G 1 8 ? 2.42600 -0.98500 -29.01800 1.000 21.74000 8 PHE G C 1
ATOM 2273 O O . PHE G 1 8 ? 2.50400 0.21600 -29.29900 1.000 22.11000 8 PHE G O 1
ATOM 2281 N N . PHE G 1 9 ? 3.02400 -1.93300 -29.73400 1.000 21.77000 9 PHE G N 1
ATOM 2282 C CA . PHE G 1 9 ? 3.89900 -1.62200 -30.85400 1.000 20.57000 9 PHE G CA 1
ATOM 2283 C C . PHE G 1 9 ? 3.16700 -1.71200 -32.17700 1.000 23.90000 9 PHE G C 1
ATOM 2284 O O . PHE G 1 9 ? 2.31900 -2.58700 -32.37500 1.000 24.19000 9 PHE G O 1
ATOM 2292 N N . SER G 1 10 ? 3.54700 -0.85100 -33.08100 1.000 24.30000 10 SER G N 1
ATOM 2293 C CA . SER G 1 10 ? 3.28200 -1.05500 -34.49400 1.000 21.93000 10 SER G CA 1
ATOM 2294 C C . SER G 1 10 ? 4.39500 -1.89500 -35.10000 1.000 24.80000 10 SER G C 1
ATOM 2295 O O . SER G 1 10 ? 5.51700 -1.95700 -34.57900 1.000 25.14000 10 SER G O 1
ATOM 2298 N N . PRO G 1 11 ? 4.13400 -2.56200 -36.22300 1.000 25.60000 11 PRO G N 1
ATOM 2299 C CA . PRO G 1 11 ? 5.15500 -3.47300 -36.76100 1.000 23.80000 11 PRO G CA 1
ATOM 2300 C C . PRO G 1 11 ? 6.41600 -2.77300 -37.19500 1.000 25.69000 11 PRO G C 1
ATOM 2301 O O . PRO G 1 11 ? 7.45900 -3.43400 -37.32500 1.000 28.75000 11 PRO G O 1
ATOM 2305 N N . ASP G 1 12 ? 6.36900 -1.45300 -37.39000 1.000 27.75000 12 ASP G N 1
ATOM 2306 C CA . ASP G 1 12 ? 7.57800 -0.73300 -37.75300 1.000 31.69000 12 ASP G CA 1
ATOM 2307 C C . ASP G 1 12 ? 8.45000 -0.39800 -36.55000 1.000 35.39000 12 ASP G C 1
ATOM 2308 O O . ASP G 1 12 ? 9.50300 0.22500 -36.73500 1.000 35.56000 12 ASP G O 1
ATOM 2313 N N . GLY G 1 13 ? 8.04800 -0.79700 -35.34100 1.000 26.16000 13 GLY G N 1
ATOM 2314 C CA . GLY G 1 13 ? 8.84000 -0.55100 -34.16400 1.000 24.85000 13 GLY G CA 1
ATOM 2315 C C . GLY G 1 13 ? 8.48600 0.69300 -33.36800 1.000 24.74000 13 GLY G C 1
ATOM 2316 O O . GLY G 1 13 ? 9.16200 0.97400 -32.36500 1.000 23.16000 13 GLY G O 1
ATOM 2317 N N . THR G 1 14 ? 7.44800 1.41100 -33.74800 1.000 24.23000 14 THR G N 1
ATOM 2318 C CA . THR G 1 14 ? 7.01900 2.60200 -33.02600 1.000 22.57000 14 THR G CA 1
ATOM 2319 C C . THR G 1 14 ? 6.10700 2.19400 -31.88600 1.000 23.01000 14 THR G C 1
ATOM 2320 O O . THR G 1 14 ? 5.22800 1.35100 -32.06700 1.000 23.24000 14 THR G O 1
ATOM 2324 N N . LEU G 1 15 ? 6.33400 2.77000 -30.69700 1.000 22.31000 15 LEU G N 1
ATOM 2325 C CA . LEU G 1 15 ? 5.47400 2.50900 -29.55800 1.000 21.17000 15 LEU G CA 1
ATOM 2326 C C . LEU G 1 15 ? 4.27300 3.44600 -29.59700 1.000 21.49000 15 LEU G C 1
ATOM 2327 O O . LEU G 1 15 ? 4.42600 4.66900 -29.81800 1.000 23.21000 15 LEU G O 1
ATOM 2332 N N . TYR G 1 16 ? 3.08500 2.88800 -29.35800 1.000 21.49000 16 TYR G N 1
ATOM 2333 C CA . TYR G 1 16 ? 1.84400 3.64900 -29.29700 1.000 21.76000 16 TYR G CA 1
ATOM 2334 C C . TYR G 1 16 ? 1.24100 3.53400 -27.90700 1.000 22.80000 16 TYR G C 1
ATOM 2335 O O . TYR G 1 16 ? 1.34200 2.48800 -27.24800 1.000 21.85000 16 TYR G O 1
ATOM 2344 N N . GLY G 1 17 ? 0.65500 4.62900 -27.42800 1.000 20.90000 17 GLY G N 1
ATOM 2345 C CA . GLY G 1 17 ? 0.02100 4.58100 -26.13700 1.000 22.32000 17 GLY G CA 1
ATOM 2346 C C . GLY G 1 17 ? -1.19800 5.44600 -26.00400 1.000 25.38000 17 GLY G C 1
ATOM 2347 O O . GLY G 1 17 ? -1.25200 6.53600 -26.59900 1.000 26.75000 17 GLY G O 1
ATOM 2348 N N . VAL G 1 18 ? -2.19200 4.96900 -25.26600 1.000 23.25000 18 VAL G N 1
ATOM 2349 C CA . VAL G 1 18 ? -3.37000 5.77000 -24.94800 1.000 26.52000 18 VAL G CA 1
ATOM 2350 C C . VAL G 1 18 ? -3.22300 6.22800 -23.50100 1.000 24.42000 18 VAL G C 1
ATOM 2351 O O . VAL G 1 18 ? -3.06400 5.40000 -22.58000 1.000 24.89000 18 VAL G O 1
ATOM 2355 N N . HIS G 1 19 ? -3.20600 7.55100 -23.30100 1.000 24.60000 19 HIS G N 1
ATOM 2356 C CA . HIS G 1 19 ? -3.02300 8.13400 -21.98000 1.000 26.32000 19 HIS G CA 1
ATOM 2357 C C . HIS G 1 19 ? -3.98000 9.30800 -21.85900 1.000 30.69000 19 HIS G C 1
ATOM 2358 O O . HIS G 1 19 ? -3.97400 10.18100 -22.72900 1.000 27.25000 19 HIS G O 1
ATOM 2365 N N . ASN G 1 20 ? -4.82100 9.31000 -20.81900 1.000 33.71000 20 ASN G N 1
ATOM 2366 C CA . ASN G 1 20 ? -5.83000 10.36400 -20.62300 1.000 33.29000 20 ASN G CA 1
ATOM 2367 C C . ASN G 1 20 ? -6.67400 10.55500 -21.88300 1.000 35.98000 20 ASN G C 1
ATOM 2368 O O . ASN G 1 20 ? -6.89500 11.67200 -22.36300 1.000 36.95000 20 ASN G O 1
ATOM 2373 N N . ASP G 1 21 ? -7.12200 9.43100 -22.44500 1.000 32.83000 21 ASP G N 1
ATOM 2374 C CA . ASP G 1 21 ? -8.00500 9.36700 -23.60800 1.000 37.73000 21 ASP G CA 1
ATOM 2375 C C . ASP G 1 21 ? -7.36300 9.89900 -24.88200 1.000 32.29000 21 ASP G C 1
ATOM 2376 O O . ASP G 1 21 ? -8.04800 10.02900 -25.88800 1.000 34.44000 21 ASP G O 1
ATOM 2381 N N . LYS G 1 22 ? -6.07000 10.21100 -24.86700 1.000 29.57000 22 LYS G N 1
ATOM 2382 C CA . LYS G 1 22 ? -5.34200 10.69200 -26.02900 1.000 33.36000 22 LYS G CA 1
ATOM 2383 C C . LYS G 1 22 ? -4.37700 9.62900 -26.54500 1.000 25.75000 22 LYS G C 1
ATOM 2384 O O . LYS G 1 22 ? -3.95500 8.72600 -25.80600 1.000 29.56000 22 LYS G O 1
ATOM 2390 N N . LEU G 1 23 ? -4.04000 9.73900 -27.83200 1.000 25.84000 23 LEU G N 1
ATOM 2391 C CA . LEU G 1 23 ? -3.18100 8.78000 -28.52200 1.00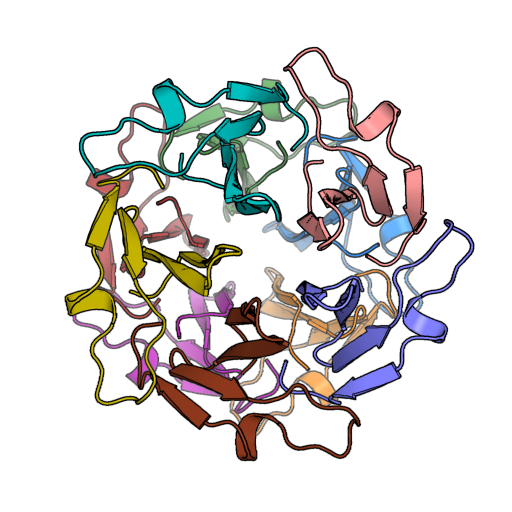0 23.24000 23 LEU G CA 1
ATOM 2392 C C . LEU G 1 23 ? -1.81800 9.39400 -28.82100 1.000 30.11000 23 LEU G C 1
ATOM 2393 O O . LEU G 1 23 ? -1.72900 10.47100 -29.42400 1.000 26.25000 23 LEU G O 1
ATOM 2398 N N . TYR G 1 24 ? -0.75700 8.70900 -28.37900 1.000 24.89000 24 TYR G N 1
ATOM 2399 C CA . TYR G 1 24 ? 0.61900 9.13800 -28.56000 1.000 22.17000 24 TYR G CA 1
ATOM 2400 C C . TYR G 1 24 ? 1.42600 8.08400 -29.29700 1.000 22.49000 24 TYR G C 1
ATOM 2401 O O . TYR G 1 24 ? 1.17000 6.89100 -29.15400 1.000 24.14000 24 TYR G O 1
ATOM 2410 N N . LYS G 1 25 ? 2.47100 8.52000 -29.99700 1.000 20.56000 25 LYS G N 1
ATOM 2411 C CA . LYS G 1 25 ? 3.37200 7.58100 -30.63700 1.000 20.54000 25 LYS G CA 1
ATOM 2412 C C . LYS G 1 25 ? 4.80400 8.08800 -30.57100 1.000 25.93000 25 LYS G C 1
ATOM 2413 O O . LYS G 1 25 ? 5.05900 9.30100 -30.48900 1.000 24.40000 25 LYS G O 1
ATOM 2419 N N . GLY G 1 26 ? 5.74000 7.14400 -30.55500 1.000 22.88000 26 GLY G N 1
ATOM 2420 C CA . GLY G 1 26 ? 7.15300 7.46400 -30.60900 1.000 21.25000 26 GLY G CA 1
ATOM 2421 C C . GLY G 1 26 ? 8.01300 6.24400 -30.40600 1.000 23.73000 26 GLY G C 1
ATOM 2422 O O . GLY G 1 26 ? 7.52500 5.26200 -29.84700 1.000 23.24000 26 GLY G O 1
ATOM 2423 N N . THR G 1 27 ? 9.26900 6.28400 -30.84100 1.000 24.37000 27 THR G N 1
ATOM 2424 C CA . THR G 1 27 ? 10.15200 5.15100 -30.58300 1.000 22.01000 27 THR G CA 1
ATOM 2425 C C . THR G 1 27 ? 10.21100 4.86400 -29.08400 1.000 24.00000 27 THR G C 1
ATOM 2426 O O . THR G 1 27 ? 10.02400 5.76200 -28.25100 1.000 22.53000 27 THR G O 1
ATOM 2430 N N . PRO G 1 28 ? 10.40300 3.60100 -28.70400 1.000 21.80000 28 PRO G N 1
ATOM 2431 C CA . PRO G 1 28 ? 10.39800 3.27100 -27.29000 1.000 21.49000 28 PRO G CA 1
ATOM 2432 C C . PRO G 1 28 ? 11.58300 3.89700 -26.57600 1.000 21.64000 28 PRO G C 1
ATOM 2433 O O . PRO G 1 28 ? 12.62400 4.19000 -27.19100 1.000 23.97000 28 PRO G O 1
ATOM 2437 N N . PRO G 1 29 ? 11.46900 4.12700 -25.28100 1.000 22.91000 29 PRO G N 1
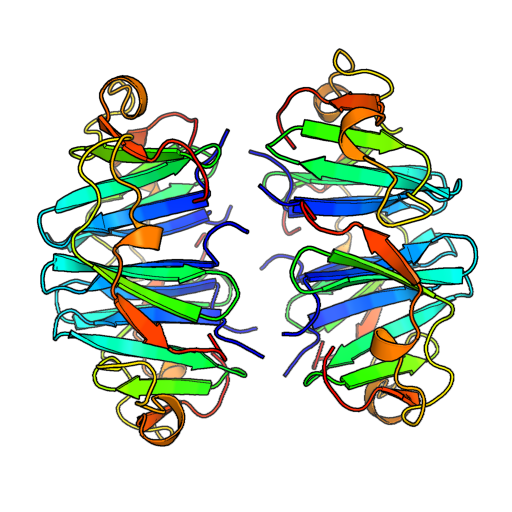ATOM 2438 C CA . PRO G 1 29 ? 12.60600 4.65000 -24.52000 1.000 24.68000 29 PRO G CA 1
ATOM 2439 C C . PRO G 1 29 ? 13.66600 3.56500 -24.34800 1.000 32.20000 29 PRO G C 1
ATOM 2440 O O . PRO G 1 29 ? 13.36300 2.36600 -24.26800 1.000 28.53000 29 PRO G O 1
ATOM 2444 N N . THR G 1 30 ? 14.92900 4.00100 -24.36300 1.000 34.20000 30 THR G N 1
ATOM 2445 C CA . THR G 1 30 ? 16.06400 3.11200 -24.14700 1.000 32.40000 30 THR G CA 1
ATOM 2446 C C . THR G 1 30 ? 16.67200 3.28200 -22.76200 1.000 33.70000 30 THR G C 1
ATOM 2447 O O . THR G 1 30 ? 17.48600 2.44800 -22.34500 1.000 35.60000 30 THR G O 1
ATOM 2451 N N . SER G 1 31 ? 16.30000 4.32900 -22.03500 1.000 35.56000 31 SER G N 1
ATOM 2452 C CA . SER G 1 31 ? 16.73100 4.41200 -20.65200 1.000 33.87000 31 SER G CA 1
ATOM 2453 C C . SER G 1 31 ? 15.67200 5.14900 -19.85400 1.000 30.53000 31 SER G C 1
ATOM 2454 O O . SER G 1 31 ? 14.83400 5.87100 -20.40500 1.000 29.09000 31 SER G O 1
ATOM 2457 N N . ASP G 1 32 ? 15.74200 4.97200 -18.52900 1.000 31.53000 32 ASP G N 1
ATOM 2458 C CA . ASP G 1 32 ? 14.75800 5.63300 -17.69400 1.000 28.54000 32 ASP G CA 1
ATOM 2459 C C . ASP G 1 32 ? 15.01500 7.13400 -17.55200 1.000 25.14000 32 ASP G C 1
ATOM 2460 O O . ASP G 1 32 ? 14.21300 7.81400 -16.91700 1.000 30.47000 32 ASP G O 1
ATOM 2465 N N . LYS G 1 33 ? 16.05800 7.67600 -18.17100 1.000 27.17000 33 LYS G N 1
ATOM 2466 C CA . LYS G 1 33 ? 16.18800 9.12700 -18.22800 1.000 32.68000 33 LYS G CA 1
ATOM 2467 C C . LYS G 1 33 ? 15.40700 9.73600 -19.39000 1.000 31.11000 33 LYS G C 1
ATOM 2468 O O . LYS G 1 33 ? 15.30600 10.97100 -19.48700 1.000 29.23000 33 LYS G O 1
ATOM 2474 N N . ASP G 1 34 ? 14.81000 8.89700 -20.24200 1.000 27.14000 34 ASP G N 1
ATOM 2475 C CA . ASP G 1 34 ? 14.08100 9.32300 -21.43800 1.000 26.60000 34 ASP G CA 1
ATOM 2476 C C . ASP G 1 34 ? 12.61900 9.52700 -21.05100 1.000 28.98000 34 ASP G C 1
ATOM 2477 O O . ASP G 1 34 ? 11.90900 8.56800 -20.74200 1.000 27.15000 34 ASP G O 1
ATOM 2482 N N . ASN G 1 35 ? 12.17500 10.78100 -21.02800 1.000 26.88000 35 ASN G N 1
ATOM 2483 C CA . ASN G 1 35 ? 10.77300 11.10600 -20.75900 1.000 24.68000 35 ASN G CA 1
ATOM 2484 C C . ASN G 1 35 ? 9.98600 10.87200 -22.03700 1.000 25.99000 35 ASN G C 1
ATOM 2485 O O . ASN G 1 35 ? 9.87300 11.74800 -22.89800 1.000 23.65000 35 ASN G O 1
ATOM 2490 N N . TRP G 1 36 ? 9.43000 9.67100 -22.16300 1.000 24.17000 36 TRP G N 1
ATOM 2491 C CA . TRP G 1 36 ? 8.80900 9.26400 -23.41400 1.000 24.97000 36 TRP G CA 1
ATOM 2492 C C . TRP G 1 36 ? 7.56000 10.07200 -23.71900 1.000 22.73000 36 TRP G C 1
ATOM 2493 O O . TRP G 1 36 ? 7.37200 10.55600 -24.84800 1.000 24.33000 36 TRP G O 1
ATOM 2504 N N . LEU G 1 37 ? 6.66200 10.17700 -22.74100 1.000 23.71000 37 LEU G N 1
ATOM 2505 C CA . LEU G 1 37 ? 5.42100 10.90400 -22.96400 1.000 26.75000 37 LEU G CA 1
ATOM 2506 C C . LEU G 1 37 ? 5.68800 12.34800 -23.37300 1.000 26.40000 37 LEU G C 1
ATOM 2507 O O . LEU G 1 37 ? 4.98600 12.88600 -24.23700 1.000 30.07000 37 LEU G O 1
ATOM 2512 N N . ALA G 1 38 ? 6.74100 12.96800 -22.82400 1.000 27.90000 38 ALA G N 1
ATOM 2513 C CA . ALA G 1 38 ? 7.05400 14.35500 -23.17500 1.000 30.88000 38 ALA G CA 1
ATOM 2514 C C . ALA G 1 38 ? 7.51400 14.51100 -24.62100 1.000 35.88000 38 ALA G C 1
ATOM 2515 O O . ALA G 1 38 ? 7.26000 15.55300 -25.23200 1.000 31.19000 38 ALA G O 1
ATOM 2517 N N . ARG G 1 39 ? 8.19100 13.51100 -25.19300 1.000 27.93000 39 ARG G N 1
ATOM 2518 C CA . ARG G 1 39 ? 8.66500 13.62100 -26.56100 1.000 27.26000 39 ARG G CA 1
ATOM 2519 C C . ARG G 1 39 ? 7.77600 12.89300 -27.56600 1.000 29.34000 39 ARG G C 1
ATOM 2520 O O . ARG G 1 39 ? 7.99800 13.03600 -28.76900 1.000 28.22000 39 ARG G O 1
ATOM 2528 N N . ALA G 1 40 ? 6.80700 12.10200 -27.09600 1.000 24.65000 40 ALA G N 1
ATOM 2529 C CA . ALA G 1 40 ? 5.88100 11.43100 -27.99500 1.000 21.76000 40 ALA G CA 1
ATOM 2530 C C . ALA G 1 40 ? 5.04900 12.43100 -28.79600 1.000 26.34000 40 ALA G C 1
ATOM 2531 O O . ALA G 1 40 ? 4.71800 13.52800 -28.32600 1.000 25.86000 40 ALA G O 1
ATOM 2533 N N . THR G 1 41 ? 4.72700 12.04300 -30.02100 1.000 24.11000 41 THR G N 1
ATOM 2534 C CA . THR G 1 41 ? 3.86900 12.85700 -30.87800 1.000 21.82000 41 THR G CA 1
ATOM 2535 C C . THR G 1 41 ? 2.42300 12.60000 -30.48900 1.000 29.43000 41 THR G C 1
ATOM 2536 O O . THR G 1 41 ? 1.97200 11.44900 -30.47900 1.000 27.33000 41 THR G O 1
ATOM 2540 N N . LEU G 1 42 ? 1.70000 13.65600 -30.14300 1.000 28.12000 42 LEU G N 1
ATOM 2541 C CA . LEU G 1 42 ? 0.26200 13.55000 -29.91100 1.000 26.75000 42 LEU G CA 1
ATOM 2542 C C . LEU G 1 42 ? -0.44500 13.40900 -31.25300 1.000 33.85000 42 LEU G C 1
ATOM 2543 O O . LEU G 1 42 ? -0.43900 14.34700 -32.06300 1.000 31.12000 42 LEU G O 1
ATOM 2548 N N . ILE G 1 43 ? -1.07100 12.25700 -31.49900 1.000 26.36000 43 ILE G N 1
ATOM 2549 C CA . ILE G 1 43 ? -1.75500 12.01100 -32.76200 1.000 26.39000 43 ILE G CA 1
ATOM 2550 C C . ILE G 1 43 ? -3.25600 11.83900 -32.60700 1.000 23.63000 43 ILE G C 1
ATOM 2551 O O . ILE G 1 43 ? -3.94600 11.62500 -33.61100 1.000 31.31000 43 ILE G O 1
ATOM 2556 N N . GLY G 1 44 ? -3.79700 12.00100 -31.40800 1.000 27.74000 44 GLY G N 1
ATOM 2557 C CA . GLY G 1 44 ? -5.22700 11.85800 -31.21500 1.000 28.14000 44 GLY G CA 1
ATOM 2558 C C . GLY G 1 44 ? -5.68000 12.51700 -29.93400 1.000 33.45000 44 GLY G C 1
ATOM 2559 O O . GLY G 1 44 ? -5.14100 12.20400 -28.86600 1.000 30.89000 44 GLY G O 1
ATOM 2560 N N . ASN G 1 45 ? -6.63700 13.45600 -30.00200 1.000 33.00000 45 ASN G N 1
ATOM 2561 C CA . ASN G 1 45 ? -6.85200 14.34600 -28.86500 1.000 36.12000 45 ASN G CA 1
ATOM 2562 C C . ASN G 1 45 ? -7.95900 13.90800 -27.92100 1.000 34.46000 45 ASN G C 1
ATOM 2563 O O . ASN G 1 45 ? -8.22500 14.60700 -26.93600 1.000 47.20000 45 ASN G O 1
ATOM 2568 N N . GLY G 1 46 ? -8.57700 12.77300 -28.16000 1.000 32.37000 46 GLY G N 1
ATOM 2569 C CA . GLY G 1 46 ? -9.69300 12.35700 -27.34700 1.000 33.56000 46 GLY G CA 1
ATOM 2570 C C . GLY G 1 46 ? -10.37500 11.17500 -27.98800 1.000 34.42000 46 GLY G C 1
ATOM 2571 O O . GLY G 1 46 ? -10.14800 10.84900 -29.15600 1.000 33.08000 46 GLY G O 1
ATOM 2572 N N . GLY G 1 47 ? -11.20900 10.52300 -27.18200 1.000 33.95000 47 GLY G N 1
ATOM 2573 C CA . GLY G 1 47 ? -12.03200 9.42600 -27.63600 1.000 28.74000 47 GLY G CA 1
ATOM 2574 C C . GLY G 1 47 ? -11.32500 8.10100 -27.77900 1.000 33.07000 47 GLY G C 1
ATOM 2575 O O . GLY G 1 47 ? -11.87800 7.18800 -28.40700 1.000 33.34000 47 GLY G O 1
ATOM 2576 N N . TRP G 1 48 ? -10.12100 7.96300 -27.23600 1.000 30.20000 48 TRP G N 1
ATOM 2577 C CA . TRP G 1 48 ? -9.42000 6.68400 -27.30000 1.000 29.59000 48 TRP G CA 1
ATOM 2578 C C . TRP G 1 48 ? -9.58600 5.92000 -25.99100 1.000 31.85000 48 TRP G C 1
ATOM 2579 O O . TRP G 1 48 ? -9.55200 4.69300 -26.00700 1.000 32.32000 48 TRP G O 1
ATOM 2591 N N . SER H 1 2 ? -20.23000 -13.26500 -24.24600 1.000 54.55000 2 SER H N 1
ATOM 2592 C CA . SER H 1 2 ? -20.48100 -12.28900 -25.30000 1.000 61.86000 2 SER H CA 1
ATOM 2593 C C . SER H 1 2 ? -19.30200 -11.33600 -25.40000 1.000 61.99000 2 SER H C 1
ATOM 2594 O O . SER H 1 2 ? -18.71700 -10.95400 -24.38400 1.000 69.02000 2 SER H O 1
ATOM 2597 N N . GLY H 1 3 ? -18.95900 -10.94400 -26.62600 1.000 55.07000 3 GLY H N 1
ATOM 2598 C CA . GLY H 1 3 ? -17.77000 -10.14800 -26.84600 1.000 39.31000 3 GLY H CA 1
ATOM 2599 C C . GLY H 1 3 ? -16.52900 -11.01400 -26.76800 1.000 45.84000 3 GLY H C 1
ATOM 2600 O O . GLY H 1 3 ? -16.57200 -12.21300 -26.48200 1.000 45.84000 3 GLY H O 1
ATOM 2601 N N . PHE H 1 4 ? -15.39100 -10.38300 -27.01000 1.000 33.55000 4 PHE H N 1
ATOM 2602 C CA . PHE H 1 4 ? -14.11500 -11.07600 -27.01800 1.000 30.95000 4 PHE H CA 1
ATOM 2603 C C . PHE H 1 4 ? -13.32600 -10.72800 -25.76800 1.000 30.73000 4 PHE H C 1
ATOM 2604 O O . PHE H 1 4 ? -13.34300 -9.58500 -25.31000 1.000 32.49000 4 PHE H O 1
ATOM 2612 N N . LYS H 1 5 ? -12.68000 -11.74000 -25.19000 1.000 28.66000 5 LYS H N 1
ATOM 2613 C CA . LYS H 1 5 ? -11.77200 -11.48800 -24.07500 1.000 30.03000 5 LYS H CA 1
ATOM 2614 C C . LYS H 1 5 ? -10.40400 -11.05300 -24.59000 1.000 29.65000 5 LYS H C 1
ATOM 2615 O O . LYS H 1 5 ? -9.73500 -10.21300 -23.97500 1.000 29.17000 5 LYS H O 1
ATOM 2621 N N . PHE H 1 6 ? -9.98800 -11.60700 -25.73000 1.000 28.92000 6 PHE H N 1
ATOM 2622 C CA . PHE H 1 6 ? -8.75900 -11.22700 -26.40900 1.000 26.50000 6 PHE H CA 1
ATOM 2623 C C . PHE H 1 6 ? -9.04800 -11.14500 -27.89600 1.000 29.38000 6 PHE H C 1
ATOM 2624 O O . PHE H 1 6 ? -9.85300 -11.91400 -28.42200 1.000 28.46000 6 PHE H O 1
ATOM 2632 N N . LEU H 1 7 ? -8.37600 -10.22000 -28.57400 1.000 23.61000 7 LEU H N 1
ATOM 2633 C CA . LEU H 1 7 ? -8.51200 -10.06800 -30.02000 1.000 26.57000 7 LEU H CA 1
ATOM 2634 C C . LEU H 1 7 ? -7.19300 -9.50000 -30.51500 1.000 27.55000 7 LEU H C 1
ATOM 2635 O O . LEU H 1 7 ? -6.84800 -8.37100 -30.16000 1.000 27.21000 7 LEU H O 1
ATOM 2640 N N . PHE H 1 8 ? -6.45900 -10.26700 -31.31500 1.000 24.37000 8 PHE H N 1
ATOM 2641 C CA . PHE H 1 8 ? -5.07400 -9.90500 -31.59300 1.000 25.43000 8 PHE H CA 1
ATOM 2642 C C . PHE H 1 8 ? -4.58000 -10.64900 -32.82200 1.000 27.89000 8 PHE H C 1
ATOM 2643 O O . PHE H 1 8 ? -5.11900 -11.69200 -33.19600 1.000 31.97000 8 PHE H O 1
ATOM 2651 N N . PHE H 1 9 ? -3.49300 -10.15000 -33.40200 1.000 25.69000 9 PHE H N 1
ATOM 2652 C CA . PHE H 1 9 ? -2.94700 -10.70400 -34.63200 1.000 28.66000 9 PHE H CA 1
ATOM 2653 C C . PHE H 1 9 ? -1.71000 -11.55500 -34.40800 1.000 26.06000 9 PHE H C 1
ATOM 2654 O O . PHE H 1 9 ? -0.87300 -11.26600 -33.53400 1.000 27.06000 9 PHE H O 1
ATOM 2662 N N . SER H 1 10 ? -1.59900 -12.63300 -35.20700 1.000 26.62000 10 SER H N 1
ATOM 2663 C CA . SER H 1 10 ? -0.32700 -13.32600 -35.32700 1.000 25.57000 10 SER H CA 1
ATOM 2664 C C . SER H 1 10 ? 0.50800 -12.66300 -36.40700 1.000 27.32000 10 SER H C 1
ATOM 2665 O O . SER H 1 10 ? -0.03500 -12.00000 -37.31100 1.000 27.87000 10 SER H O 1
ATOM 2668 N N . PRO H 1 11 ? 1.83700 -12.81800 -36.35200 1.000 30.57000 11 PRO H N 1
ATOM 2669 C CA . PRO H 1 11 ? 2.69100 -12.13600 -37.34200 1.000 33.25000 11 PRO H CA 1
ATOM 2670 C C . PRO H 1 11 ? 2.44100 -12.55200 -38.78200 1.000 34.27000 11 PRO H C 1
ATOM 2671 O O . PRO H 1 11 ? 2.94400 -11.87500 -39.68500 1.000 32.68000 11 PRO H O 1
ATOM 2675 N N . ASP H 1 12 ? 1.67100 -13.60100 -39.04700 1.000 39.31000 12 ASP H N 1
ATOM 2676 C CA . ASP H 1 12 ? 1.36400 -13.90600 -40.43900 1.000 30.55000 12 ASP H CA 1
ATOM 2677 C C . ASP H 1 12 ? 0.09900 -13.22700 -40.94600 1.000 36.09000 12 ASP H C 1
ATOM 2678 O O . ASP H 1 12 ? -0.28100 -13.43900 -42.10300 1.000 37.56000 12 ASP H O 1
ATOM 2683 N N . GLY H 1 13 ? -0.56500 -12.42400 -40.12500 1.000 31.87000 13 GLY H N 1
ATOM 2684 C CA . GLY H 1 13 ? -1.72100 -11.6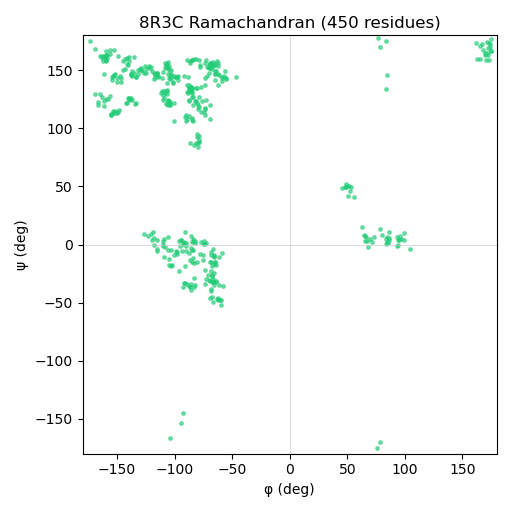8100 -40.55400 1.000 32.99000 13 GLY H CA 1
ATOM 2685 C C . GLY H 1 13 ? -3.03400 -12.30400 -40.16600 1.000 29.82000 13 GLY H C 1
ATOM 2686 O O . GLY H 1 13 ? -4.08600 -11.76600 -40.53400 1.000 32.56000 13 GLY H O 1
ATOM 2687 N N . THR H 1 14 ? -3.00400 -13.40500 -39.42500 1.000 29.16000 14 THR H N 1
ATOM 2688 C CA . THR H 1 14 ? -4.21100 -14.10500 -39.01600 1.000 35.30000 14 THR H CA 1
ATOM 2689 C C . THR H 1 14 ? -4.74400 -13.49400 -37.73300 1.000 33.87000 14 THR H C 1
ATOM 2690 O O . THR H 1 14 ? -3.97300 -13.24400 -36.79900 1.000 30.10000 14 THR H O 1
ATOM 2694 N N . LEU H 1 15 ? -6.04700 -13.25100 -37.68700 1.000 31.23000 15 LEU H N 1
ATOM 2695 C CA . LEU H 1 15 ? -6.67000 -12.70000 -36.49400 1.000 29.37000 15 LEU H CA 1
ATOM 2696 C C . LEU H 1 15 ? -7.05500 -13.83000 -35.54800 1.000 32.09000 15 LEU H C 1
ATOM 2697 O O . LEU H 1 15 ? -7.57600 -14.87000 -35.98200 1.000 31.21000 15 LEU H O 1
ATOM 2702 N N . TYR H 1 16 ? -6.74900 -13.64000 -34.26300 1.000 29.13000 16 TYR H N 1
ATOM 2703 C CA . TYR H 1 16 ? -7.05300 -14.58700 -33.20300 1.000 25.65000 16 TYR H CA 1
ATOM 2704 C C . TYR H 1 16 ? -7.99400 -13.93500 -32.20400 1.000 30.04000 16 TYR H C 1
ATOM 2705 O O . TYR H 1 16 ? -7.93100 -12.72400 -31.95100 1.000 31.32000 16 TYR H O 1
ATOM 2714 N N . GLY H 1 17 ? -8.85600 -14.74100 -31.61500 1.000 27.57000 17 GLY H N 1
ATOM 2715 C CA . GLY H 1 17 ? -9.76800 -14.19400 -30.64700 1.000 32.14000 17 GLY H CA 1
ATOM 2716 C C . GLY H 1 17 ? -10.23300 -15.22400 -29.65200 1.000 30.79000 17 GLY H C 1
ATOM 2717 O O . GLY H 1 17 ? -10.43000 -16.39200 -29.99600 1.000 29.05000 17 GLY H O 1
ATOM 2718 N N . VAL H 1 18 ? -10.41600 -14.80400 -28.41300 1.000 27.00000 18 VAL H N 1
ATOM 2719 C CA . VAL H 1 18 ? -11.00200 -15.64800 -27.39000 1.000 28.26000 18 VAL H CA 1
ATOM 2720 C C . VAL H 1 18 ? -12.41500 -15.15300 -27.17000 1.000 32.96000 18 VAL H C 1
ATOM 2721 O O . VAL H 1 18 ? -12.62600 -13.98500 -26.81300 1.000 31.01000 18 VAL H O 1
ATOM 2725 N N . HIS H 1 19 ? -13.37900 -16.04100 -27.39600 1.000 31.32000 19 HIS H N 1
ATOM 2726 C CA . HIS H 1 19 ? -14.79100 -15.72900 -27.24800 1.000 33.19000 19 HIS H CA 1
ATOM 2727 C C . HIS H 1 19 ? -15.43300 -16.87200 -26.48500 1.000 39.04000 19 HIS H C 1
ATOM 2728 O O . HIS H 1 19 ? -15.37300 -18.02000 -26.93800 1.000 36.20000 19 HIS H O 1
ATOM 2735 N N . ASN H 1 20 ? -16.02900 -16.56600 -25.33100 1.000 39.18000 20 ASN H N 1
ATOM 2736 C CA . ASN H 1 20 ? -16.74600 -17.56900 -24.52900 1.000 40.21000 20 ASN H CA 1
ATOM 2737 C C . ASN H 1 20 ? -15.87400 -18.78500 -24.23100 1.000 42.92000 20 ASN H C 1
ATOM 2738 O O . ASN H 1 20 ? -16.27400 -19.92800 -24.46000 1.000 47.21000 20 ASN H O 1
ATOM 2743 N N . ASP H 1 21 ? -14.65800 -18.53200 -23.74000 1.000 38.59000 21 ASP H N 1
ATOM 2744 C CA . ASP H 1 21 ? -13.72100 -19.55400 -23.27300 1.000 40.07000 21 ASP H CA 1
ATOM 2745 C C . ASP H 1 21 ? -13.08700 -20.34500 -24.41800 1.000 41.11000 21 ASP H C 1
ATOM 2746 O O . ASP H 1 21 ? -12.35100 -21.31700 -24.16200 1.000 37.67000 21 ASP H O 1
ATOM 2751 N N . LYS H 1 22 ? -13.32500 -19.95900 -25.67300 1.000 37.02000 22 LYS H N 1
ATOM 2752 C CA . LYS H 1 22 ? -12.83100 -20.69700 -26.83200 1.000 34.62000 22 LYS H CA 1
ATOM 2753 C C . LYS H 1 22 ? -11.92400 -19.82700 -27.69800 1.000 32.65000 22 LYS H C 1
ATOM 2754 O O . LYS H 1 22 ? -12.08800 -18.61000 -27.75900 1.000 31.96000 22 LYS H O 1
ATOM 2760 N N . LEU H 1 23 ? -11.00200 -20.46100 -28.41600 1.000 33.37000 23 LEU H N 1
ATOM 2761 C CA . LEU H 1 23 ? -10.04400 -19.75400 -29.26300 1.000 34.25000 23 LEU H CA 1
ATOM 2762 C C . LEU H 1 23 ? -10.39300 -19.93500 -30.73300 1.000 38.21000 23 LEU H C 1
ATOM 2763 O O . LEU H 1 23 ? -10.57400 -21.06600 -31.19900 1.000 36.52000 23 LEU H O 1
ATOM 2768 N N . TYR H 1 24 ? -10.46600 -18.82300 -31.46200 1.000 31.01000 24 TYR H N 1
ATOM 2769 C CA . TYR H 1 24 ? -10.79500 -18.80900 -32.87900 1.000 33.90000 24 TYR H CA 1
ATOM 2770 C C . TYR H 1 24 ? -9.69800 -18.09700 -33.65300 1.000 39.84000 24 TYR H C 1
ATOM 2771 O O . TYR H 1 24 ? -9.08000 -17.15500 -33.14700 1.000 33.79000 24 TYR H O 1
ATOM 2780 N N . LYS H 1 25 ? -9.46000 -18.53600 -34.88700 1.000 32.46000 25 LYS H N 1
ATOM 2781 C CA . LYS H 1 25 ? -8.55900 -17.81700 -35.78100 1.000 27.54000 25 LYS H CA 1
ATOM 2782 C C . LYS H 1 25 ? -9.17500 -17.70700 -37.16700 1.000 33.64000 25 LYS H C 1
ATOM 2783 O O . LYS H 1 25 ? -10.09200 -18.45300 -37.53100 1.000 37.09000 25 LYS H O 1
ATOM 2789 N N . GLY H 1 26 ? -8.65100 -16.77900 -37.94500 1.000 31.11000 26 GLY H N 1
ATOM 2790 C CA . GLY H 1 26 ? -9.14600 -16.56000 -39.29400 1.000 31.76000 26 GLY H CA 1
ATOM 2791 C C . GLY H 1 26 ? -8.66400 -15.24100 -39.84400 1.000 38.03000 26 GLY H C 1
ATOM 2792 O O . GLY H 1 26 ? -8.26300 -14.33900 -39.11500 1.000 29.53000 26 GLY H O 1
ATOM 2793 N N . THR H 1 27 ? -8.68400 -15.13000 -41.16900 1.000 32.34000 27 THR H N 1
ATOM 2794 C CA . THR H 1 27 ? -8.40800 -13.84400 -41.79800 1.000 26.22000 27 THR H CA 1
ATOM 2795 C C . THR H 1 27 ? -9.35500 -12.78400 -41.23800 1.000 36.49000 27 THR H C 1
ATOM 2796 O O . THR H 1 27 ? -10.50500 -13.09600 -40.91300 1.000 33.55000 27 THR H O 1
ATOM 2800 N N . PRO H 1 28 ? -8.89600 -11.54400 -41.05600 1.000 31.30000 28 PRO H N 1
ATOM 2801 C CA . PRO H 1 28 ? -9.75200 -10.51900 -40.46000 1.000 35.28000 28 PRO H CA 1
ATOM 2802 C C . PRO H 1 28 ? -10.93900 -10.22100 -41.35600 1.000 32.72000 28 PRO H C 1
ATOM 2803 O O . PRO H 1 28 ? -10.88600 -10.45100 -42.57500 1.000 39.99000 28 PRO H O 1
ATOM 2807 N N . PRO H 1 29 ? -12.03900 -9.73800 -40.79200 1.000 31.69000 29 PRO H N 1
ATOM 2808 C CA . PRO H 1 29 ? -13.19100 -9.39000 -41.63300 1.000 32.43000 29 PRO H CA 1
ATOM 2809 C C . PRO H 1 29 ? -12.90600 -8.15500 -42.47400 1.000 39.22000 29 PRO H C 1
ATOM 2810 O O . PRO H 1 29 ? -12.12700 -7.27600 -42.08900 1.000 39.46000 29 PRO H O 1
ATOM 2814 N N . THR H 1 30 ? -13.57800 -8.07700 -43.63400 1.000 40.33000 30 THR H N 1
ATOM 2815 C CA . THR H 1 30 ? -13.36800 -6.98400 -44.57700 1.000 37.91000 30 THR H CA 1
ATOM 2816 C C . THR H 1 30 ? -14.53400 -6.00900 -44.65900 1.000 36.23000 30 THR H C 1
ATOM 2817 O O . THR H 1 30 ? -14.38900 -4.95100 -45.29100 1.000 37.44000 30 THR H O 1
ATOM 2821 N N . SER H 1 31 ? -15.68100 -6.33300 -44.06500 1.000 39.41000 31 SER H N 1
ATOM 2822 C CA . SER H 1 31 ? -16.83100 -5.43800 -44.07800 1.000 38.42000 31 SER H CA 1
ATOM 2823 C C . SER H 1 31 ? -17.79700 -5.88600 -42.99500 1.000 32.92000 31 SER H C 1
ATOM 2824 O O . SER H 1 31 ? -17.75800 -7.03100 -42.54000 1.000 38.30000 31 SER H O 1
ATOM 2827 N N . ASP H 1 32 ? -18.68500 -4.96600 -42.61000 1.000 38.37000 32 ASP H N 1
ATOM 2828 C CA . ASP H 1 32 ? -19.73900 -5.27500 -41.65000 1.000 39.83000 32 ASP H CA 1
ATOM 2829 C C . ASP H 1 32 ? -20.65900 -6.41500 -42.10000 1.000 47.13000 32 ASP H C 1
ATOM 2830 O O . ASP H 1 32 ? -21.49300 -6.86700 -41.30600 1.000 44.39000 32 ASP H O 1
ATOM 2835 N N . LYS H 1 33 ? -20.53000 -6.90300 -43.33100 1.000 49.72000 33 LYS H N 1
ATOM 2836 C CA . LYS H 1 33 ? -21.34400 -8.02500 -43.79100 1.000 47.85000 33 LYS H CA 1
ATOM 2837 C C . LYS H 1 33 ? -20.64500 -9.36500 -43.60600 1.000 45.87000 33 LYS H C 1
ATOM 2838 O O . LYS H 1 33 ? -21.19400 -10.40200 -43.99200 1.000 46.68000 33 LYS H O 1
ATOM 2844 N N . ASP H 1 34 ? -19.46600 -9.36700 -42.99200 1.000 46.60000 34 ASP H N 1
ATOM 2845 C CA . ASP H 1 34 ? -18.61700 -10.54500 -42.87700 1.000 45.11000 34 ASP H CA 1
ATOM 2846 C C . ASP H 1 34 ? -18.78100 -11.13800 -41.47400 1.000 45.02000 34 ASP H C 1
ATOM 2847 O O . ASP H 1 34 ? -18.28300 -10.57700 -40.49000 1.000 40.63000 34 ASP H O 1
ATOM 2852 N N . ASN H 1 35 ? -19.48900 -12.26400 -41.37600 1.000 39.91000 35 ASN H N 1
ATOM 2853 C CA . ASN H 1 35 ? -19.72000 -12.88600 -40.07600 1.000 44.71000 35 ASN H CA 1
ATOM 2854 C C . ASN H 1 35 ? -18.45800 -13.66300 -39.74100 1.000 36.80000 35 ASN H C 1
ATOM 2855 O O . ASN H 1 35 ? -18.29800 -14.82300 -40.11700 1.000 38.75000 35 ASN H O 1
ATOM 2860 N N . TRP H 1 36 ? -17.54600 -13.01100 -39.01600 1.000 33.39000 36 TRP H N 1
ATOM 2861 C CA . TRP H 1 36 ? -16.24000 -13.61200 -38.76200 1.000 36.13000 36 TRP H CA 1
ATOM 2862 C C . TRP H 1 36 ? -16.34400 -14.83100 -37.86100 1.000 34.83000 36 TRP H C 1
ATOM 2863 O O . TRP H 1 36 ? -15.70400 -15.85400 -38.11300 1.000 30.44000 36 TRP H O 1
ATOM 2874 N N . LEU H 1 37 ? -17.11200 -14.72900 -36.77600 1.000 34.56000 37 LEU H N 1
ATOM 2875 C CA . LEU H 1 37 ? -17.13100 -15.80900 -35.79600 1.000 37.19000 37 LEU H CA 1
ATOM 2876 C C . LEU H 1 37 ? -17.74800 -17.08400 -36.37000 1.000 36.50000 37 LEU H C 1
ATOM 2877 O O . LEU H 1 37 ? -17.34600 -18.18900 -35.98300 1.000 39.25000 37 LEU H O 1
ATOM 2882 N N . ALA H 1 38 ? -18.68000 -16.94300 -37.32400 1.000 39.86000 38 ALA H N 1
ATOM 2883 C CA . ALA H 1 38 ? -19.28200 -18.10700 -37.97300 1.000 41.11000 38 ALA H CA 1
ATOM 2884 C C . ALA H 1 38 ? -18.32100 -18.79000 -38.93600 1.000 42.96000 38 ALA H C 1
ATOM 2885 O O . ALA H 1 38 ? -18.43200 -20.00300 -39.15300 1.000 45.23000 38 ALA H O 1
ATOM 2887 N N . ARG H 1 39 ? -17.39000 -18.04300 -39.54300 1.000 34.12000 39 ARG H N 1
ATOM 2888 C CA . ARG H 1 39 ? -16.43500 -18.66900 -40.44800 1.000 34.27000 39 ARG H CA 1
ATOM 2889 C C . ARG H 1 39 ? -15.09600 -18.97500 -39.80800 1.000 42.69000 39 ARG H C 1
ATOM 2890 O O . ARG H 1 39 ? -14.26000 -19.62700 -40.44300 1.000 36.25000 39 ARG H O 1
ATOM 2898 N N . ALA H 1 40 ? -14.85600 -18.52300 -38.58500 1.000 32.74000 40 ALA H N 1
ATOM 2899 C CA . ALA H 1 40 ? -13.52000 -18.70200 -38.04700 1.000 33.28000 40 ALA H CA 1
ATOM 2900 C C . ALA H 1 40 ? -13.27900 -20.16000 -37.67700 1.000 40.24000 40 ALA H C 1
ATOM 2901 O O . ALA H 1 40 ? -14.20900 -20.94100 -37.44300 1.000 42.49000 40 ALA H O 1
ATOM 2903 N N . THR H 1 41 ? -12.00100 -20.52800 -37.65100 1.000 39.90000 41 THR H N 1
ATOM 2904 C CA . THR H 1 41 ? -11.59500 -21.87000 -37.26000 1.000 37.87000 41 THR H CA 1
ATOM 2905 C C . THR H 1 41 ? -11.49700 -21.97100 -35.74100 1.000 46.97000 41 THR H C 1
ATOM 2906 O O . THR H 1 41 ? -10.71800 -21.24600 -35.10300 1.000 39.67000 41 THR H O 1
ATOM 2910 N N . LEU H 1 42 ? -12.28800 -22.86300 -35.15600 1.000 39.06000 42 LEU H N 1
ATOM 2911 C CA . LEU H 1 42 ? -12.18400 -23.12700 -33.72900 1.000 40.86000 42 LEU H CA 1
ATOM 2912 C C . LEU H 1 42 ? -10.91300 -23.92900 -33.47000 1.000 41.32000 42 LEU H C 1
ATOM 2913 O O . LEU H 1 42 ? -10.81700 -25.09100 -33.88000 1.000 44.69000 42 LEU H O 1
ATOM 2918 N N . ILE H 1 43 ? -9.92100 -23.31500 -32.81200 1.000 34.81000 43 ILE H N 1
ATOM 2919 C CA . ILE H 1 43 ? -8.67000 -23.99800 -32.49500 1.000 39.45000 43 ILE H CA 1
ATOM 2920 C C . ILE H 1 43 ? -8.54200 -24.28000 -31.00700 1.000 29.18000 43 ILE H C 1
ATOM 2921 O O . ILE H 1 43 ? -7.48400 -24.74000 -30.55700 1.000 38.66000 43 ILE H O 1
ATOM 2926 N N . GLY H 1 44 ? -9.56500 -23.99100 -30.21700 1.000 35.43000 44 GLY H N 1
ATOM 2927 C CA . GLY H 1 44 ? -9.49400 -24.28600 -28.80000 1.000 35.11000 44 GLY H CA 1
ATOM 2928 C C . GLY H 1 44 ? -10.86000 -24.32700 -28.15600 1.000 36.50000 44 GLY H C 1
ATOM 2929 O O . GLY H 1 44 ? -11.58700 -23.33600 -28.18000 1.000 38.14000 44 GLY H O 1
ATOM 2930 N N . ASN H 1 45 ? -11.23500 -25.47800 -27.59800 1.000 48.81000 45 ASN H N 1
ATOM 2931 C CA . ASN H 1 45 ? -12.61000 -25.71500 -27.16900 1.000 50.19000 45 ASN H CA 1
ATOM 2932 C C . ASN H 1 45 ? -12.87600 -25.30200 -25.72900 1.000 44.88000 45 ASN H C 1
ATOM 2933 O O . ASN H 1 45 ? -14.02100 -25.41600 -25.27400 1.000 52.16000 45 ASN H O 1
ATOM 2938 N N . GLY H 1 46 ? -11.86600 -24.80400 -25.01600 1.000 44.95000 46 GLY H N 1
ATOM 2939 C CA . GLY H 1 46 ? -12.03200 -24.41800 -23.62400 1.000 38.92000 46 GLY H CA 1
ATOM 2940 C C . GLY H 1 46 ? -10.74200 -24.04500 -22.91200 1.000 41.96000 46 GLY H C 1
ATOM 2941 O O . GLY H 1 46 ? -9.64500 -24.36800 -23.37900 1.000 42.60000 46 GLY H O 1
ATOM 2942 N N . GLY H 1 47 ? -10.86200 -23.36800 -21.77400 1.000 45.27000 47 GLY H N 1
ATOM 2943 C CA . GLY H 1 47 ? -9.70800 -23.00800 -20.98100 1.000 43.31000 47 GLY H CA 1
ATOM 2944 C C . GLY H 1 47 ? -9.01000 -21.71700 -21.36000 1.000 46.15000 47 GLY H C 1
ATOM 2945 O O . GLY H 1 47 ? -7.90900 -21.46600 -20.86100 1.000 39.67000 47 GLY H O 1
ATOM 2946 N N . TRP H 1 48 ? -9.59700 -20.89600 -22.22300 1.000 44.15000 48 TRP H N 1
ATOM 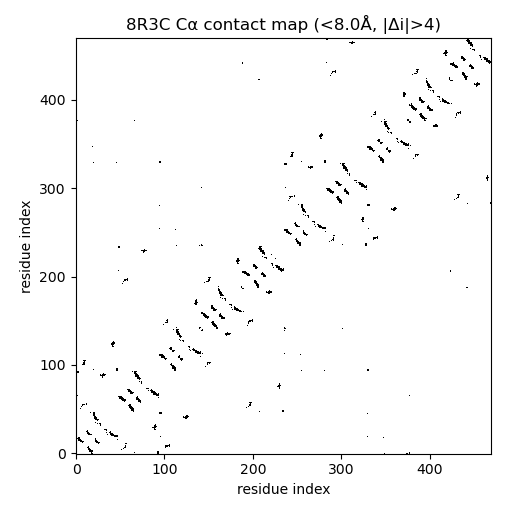2947 C CA . TRP H 1 48 ? -8.93900 -19.65300 -22.63900 1.000 43.61000 48 TRP H CA 1
ATOM 2948 C C . TRP H 1 48 ? -9.50900 -18.42900 -21.92000 1.000 48.69000 48 TRP H C 1
ATOM 2949 O O . TRP H 1 48 ? -8.81600 -17.42000 -21.69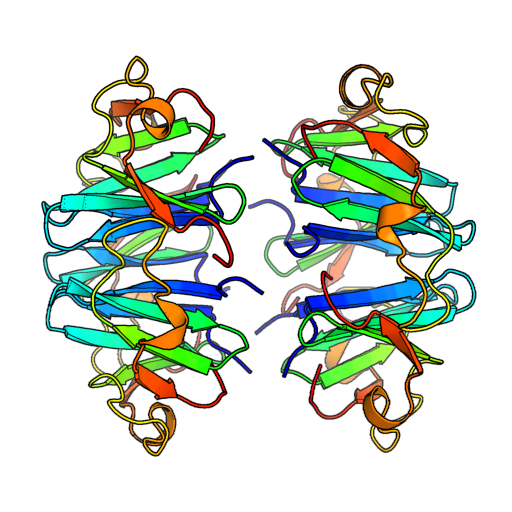800 1.000 44.15000 48 TRP H O 1
ATOM 2961 N N . SER I 1 2 ? -8.78400 -21.96600 -16.04300 1.000 57.05000 2 SER I N 1
ATOM 2962 C CA . SER I 1 2 ? -8.88500 -20.64600 -15.42300 1.000 61.62000 2 SER I CA 1
ATOM 2963 C C . SER I 1 2 ? -8.72600 -19.53300 -16.45300 1.000 54.23000 2 SER I C 1
ATOM 2964 O O . SER I 1 2 ? -8.92100 -18.35700 -16.14700 1.000 48.55000 2 SER I O 1
ATOM 2967 N N . GLY I 1 3 ? -8.35600 -19.90800 -17.66900 1.000 49.64000 3 GLY I N 1
ATOM 2968 C CA . GLY I 1 3 ? -8.19600 -18.91400 -18.70200 1.000 43.78000 3 GLY I CA 1
ATOM 2969 C C . GLY I 1 3 ? -6.91400 -18.11800 -18.51900 1.000 41.43000 3 GLY I C 1
ATOM 2970 O O . GLY I 1 3 ? -6.08200 -18.38300 -17.64700 1.000 45.78000 3 GLY I O 1
ATOM 2971 N N . PHE I 1 4 ? -6.76400 -17.11800 -19.37700 1.000 33.39000 4 PHE I N 1
ATOM 2972 C CA . PHE I 1 4 ? -5.51500 -16.38400 -19.46400 1.000 32.31000 4 PHE I CA 1
ATOM 2973 C C . PHE I 1 4 ? -5.73300 -14.93500 -19.04400 1.000 29.37000 4 PHE I C 1
ATOM 2974 O O . PHE I 1 4 ? -6.82200 -14.38900 -19.22600 1.000 30.60000 4 PHE I O 1
ATOM 2982 N N . LYS I 1 5 ? -4.70400 -14.33200 -18.43100 1.000 26.09000 5 LYS I N 1
ATOM 2983 C CA . LYS I 1 5 ? -4.68500 -12.89300 -18.19200 1.000 27.04000 5 LYS I CA 1
ATOM 2984 C C . LYS I 1 5 ? -4.02900 -12.13200 -19.34600 1.000 26.86000 5 LYS I C 1
ATOM 2985 O O . LYS I 1 5 ? -4.41400 -10.98900 -19.64800 1.000 26.62000 5 LYS I O 1
ATOM 2991 N N . PHE I 1 6 ? -3.04500 -12.73800 -19.99400 1.000 25.10000 6 PHE I N 1
ATOM 2992 C CA . PHE I 1 6 ? -2.45300 -12.23300 -21.21800 1.000 28.15000 6 PHE I CA 1
ATOM 2993 C C . PHE I 1 6 ? -2.39100 -13.38000 -22.21400 1.000 28.98000 6 PHE I C 1
ATOM 2994 O O . PHE I 1 6 ? -2.21000 -14.54400 -21.83800 1.000 28.16000 6 PHE I O 1
ATOM 3002 N N . LEU I 1 7 ? -2.54600 -13.05200 -23.48900 1.000 22.84000 7 LEU I N 1
ATOM 3003 C CA . LEU I 1 7 ? -2.41900 -14.05400 -24.54400 1.000 22.62000 7 LEU I CA 1
ATOM 3004 C C . LEU I 1 7 ? -1.99700 -13.32000 -25.80500 1.000 24.74000 7 LEU I C 1
ATOM 3005 O O . LEU I 1 7 ? -2.75200 -12.49100 -26.32600 1.000 24.64000 7 LEU I O 1
ATOM 3010 N N . PHE I 1 8 ? -0.79800 -13.59800 -26.29700 1.000 23.13000 8 PHE I N 1
ATOM 3011 C CA . PHE I 1 8 ? -0.23700 -12.70900 -27.30000 1.000 22.93000 8 PHE I CA 1
ATOM 3012 C C . PHE I 1 8 ? 0.87300 -13.42700 -28.03100 1.000 24.66000 8 PHE I C 1
ATOM 3013 O O . PHE I 1 8 ? 1.37200 -14.46000 -27.57600 1.000 25.14000 8 PHE I O 1
ATOM 3021 N N . PHE I 1 9 ? 1.21200 -12.88600 -29.19800 1.000 24.17000 9 PHE I N 1
ATOM 3022 C CA . PHE I 1 9 ? 2.22900 -13.45500 -30.06500 1.000 28.15000 9 PHE I CA 1
ATOM 3023 C C . PHE I 1 9 ? 3.55600 -12.72100 -29.96500 1.000 31.12000 9 PHE I C 1
ATOM 3024 O O . PHE I 1 9 ? 3.60200 -11.48600 -29.83500 1.000 27.33000 9 PHE I O 1
ATOM 3032 N N . SER I 1 10 ? 4.62800 -13.50900 -29.95300 1.000 27.22000 10 SER I N 1
ATOM 3033 C CA . SER I 1 10 ? 5.95100 -13.07500 -30.36900 1.000 30.32000 10 SER I CA 1
ATOM 3034 C C . SER I 1 10 ? 5.98100 -12.87200 -31.87700 1.000 32.31000 10 SER I C 1
ATOM 3035 O O . SER I 1 10 ? 5.24600 -13.54100 -32.60600 1.000 33.98000 10 SER I O 1
ATOM 3038 N N . PRO I 1 11 ? 6.84000 -11.98300 -32.39000 1.000 25.92000 11 PRO I N 1
ATOM 3039 C CA . PRO I 1 11 ? 6.90100 -11.82200 -33.84800 1.000 26.16000 11 PRO I CA 1
ATOM 3040 C C . PRO I 1 11 ? 7.47900 -13.03900 -34.55200 1.000 25.94000 11 PRO I C 1
ATOM 3041 O O . PRO I 1 11 ? 7.32300 -13.13400 -35.77000 1.000 38.39000 11 PRO I O 1
ATOM 3045 N N . ASP I 1 12 ? 8.13200 -13.95000 -33.83800 1.000 28.51000 12 ASP I N 1
ATOM 3046 C CA . ASP I 1 12 ? 8.51300 -15.21300 -34.47900 1.000 32.25000 12 ASP I CA 1
ATOM 3047 C C . ASP I 1 12 ? 7.33300 -16.15100 -34.64700 1.000 38.27000 12 ASP I C 1
ATOM 3048 O O . ASP I 1 12 ? 7.47100 -17.16800 -35.33400 1.000 37.39000 12 ASP I O 1
ATOM 3053 N N . GLY I 1 13 ? 6.17700 -15.83500 -34.06600 1.000 32.89000 13 GLY I N 1
ATOM 3054 C CA . GLY I 1 13 ? 4.98300 -16.63300 -34.26700 1.000 32.87000 13 GLY I CA 1
ATOM 3055 C C . GLY I 1 13 ? 4.62100 -17.52100 -33.10500 1.000 32.86000 13 GLY I C 1
ATOM 3056 O O . GLY I 1 13 ? 3.57600 -18.19200 -33.15600 1.000 36.88000 13 GLY I O 1
ATOM 3057 N N . THR I 1 14 ? 5.45000 -17.54700 -32.07200 1.000 29.60000 14 THR I N 1
ATOM 3058 C CA . THR I 1 14 ? 5.16800 -18.30200 -30.86600 1.000 28.49000 14 THR I CA 1
ATOM 3059 C C . THR I 1 14 ? 4.08500 -17.62000 -30.03800 1.000 32.22000 14 THR I C 1
ATOM 3060 O O . THR I 1 14 ? 4.07300 -16.39500 -29.88200 1.000 32.76000 14 THR I O 1
ATOM 3064 N N . LEU I 1 15 ? 3.16200 -18.42100 -29.51600 1.000 31.99000 15 LEU I N 1
ATOM 3065 C CA . LEU I 1 15 ? 2.08700 -17.91700 -28.67600 1.000 27.93000 15 LEU I CA 1
ATOM 3066 C C . LEU I 1 15 ? 2.54500 -17.90900 -27.22700 1.000 28.74000 15 LEU I C 1
ATOM 3067 O O . LEU I 1 15 ? 3.13200 -18.87700 -26.74300 1.000 29.39000 15 LEU I O 1
ATOM 3072 N N . TYR I 1 16 ? 2.32900 -16.78000 -26.55500 1.000 27.33000 16 TYR I N 1
ATOM 3073 C CA . TYR I 1 16 ? 2.65300 -16.60800 -25.16200 1.000 28.68000 16 TYR I CA 1
ATOM 3074 C C . TYR I 1 16 ? 1.37500 -16.41900 -24.36400 1.000 26.11000 16 TYR I C 1
ATOM 3075 O O . TYR I 1 16 ? 0.42500 -15.79200 -24.82900 1.000 28.22000 16 TYR I O 1
ATOM 3084 N N . GLY I 1 17 ? 1.36700 -16.93200 -23.14900 1.000 26.77000 17 GLY I N 1
ATOM 3085 C CA . GLY I 1 17 ? 0.20100 -16.75100 -22.32100 1.000 28.98000 17 GLY I CA 1
ATOM 3086 C C . GLY I 1 17 ? 0.52100 -16.70300 -20.85500 1.000 31.31000 17 GLY I C 1
ATOM 3087 O O . GLY I 1 17 ? 1.41000 -17.42400 -20.37600 1.000 29.45000 17 GLY I O 1
ATOM 3088 N N . VAL I 1 18 ? -0.19900 -15.86700 -20.11900 1.000 26.44000 18 VAL I N 1
ATOM 3089 C CA . VAL I 1 18 ? -0.11800 -15.85900 -18.66600 1.000 30.04000 18 VAL I CA 1
ATOM 3090 C C . VAL I 1 18 ? -1.35800 -16.54800 -18.12600 1.000 29.42000 18 VAL I C 1
ATOM 3091 O O . VAL I 1 18 ? -2.48500 -16.10000 -18.36500 1.000 30.04000 18 VAL I O 1
ATOM 3095 N N . HIS I 1 19 ? -1.14900 -17.63800 -17.37800 1.000 31.49000 19 HIS I N 1
ATOM 3096 C CA . HIS I 1 19 ? -2.22700 -18.43500 -16.80900 1.000 34.30000 19 HIS I CA 1
ATOM 3097 C C . HIS I 1 19 ? -1.86100 -18.69700 -15.35800 1.000 36.69000 19 HIS I C 1
ATOM 3098 O O . HIS I 1 19 ? -0.78400 -19.22800 -15.08600 1.000 35.11000 19 HIS I O 1
ATOM 3105 N N . ASN I 1 20 ? -2.72900 -18.28400 -14.43200 1.000 34.73000 20 ASN I N 1
ATOM 3106 C CA . ASN I 1 20 ? -2.48200 -18.43900 -12.98900 1.000 42.92000 20 ASN I CA 1
ATOM 3107 C C . ASN I 1 20 ? -1.15800 -17.79300 -12.57900 1.000 43.52000 20 ASN I C 1
ATOM 3108 O O . ASN I 1 20 ? -0.39300 -18.34300 -11.78300 1.000 40.68000 20 ASN I O 1
ATOM 3113 N N . ASP I 1 21 ? -0.87900 -16.62100 -13.14300 1.000 36.91000 21 ASP I N 1
ATOM 3114 C CA . ASP I 1 21 ? 0.31000 -15.80900 -12.89100 1.000 33.30000 21 ASP I CA 1
ATOM 3115 C C . ASP I 1 21 ? 1.60400 -16.46800 -13.37000 1.000 29.42000 21 ASP I C 1
ATOM 3116 O O . ASP I 1 21 ? 2.69200 -15.92800 -13.11300 1.000 38.64000 21 ASP I O 1
ATOM 3121 N N . LYS I 1 22 ? 1.52300 -17.59600 -14.06300 1.000 29.90000 22 LYS I N 1
ATOM 3122 C CA . LYS I 1 22 ? 2.67300 -18.25100 -14.66900 1.000 36.72000 22 LYS I CA 1
ATOM 3123 C C . LYS I 1 22 ? 2.67800 -18.02100 -16.17600 1.000 36.03000 22 LYS I C 1
ATOM 3124 O O . LYS I 1 22 ? 1.62900 -17.87300 -16.79900 1.000 34.42000 22 LYS I O 1
ATOM 3130 N N . LEU I 1 23 ? 3.86700 -17.99300 -16.75800 1.000 32.86000 23 LEU I N 1
ATOM 3131 C CA . LEU I 1 23 ? 4.05300 -17.65400 -18.15700 1.000 33.16000 23 LEU I CA 1
ATOM 3132 C C . LEU I 1 23 ? 4.37900 -18.91100 -18.94800 1.000 33.88000 23 LEU I C 1
ATOM 3133 O O . LEU I 1 23 ? 5.24300 -19.69400 -18.53500 1.000 30.75000 23 LEU I O 1
ATOM 3138 N N . TYR I 1 24 ? 3.69100 -19.09000 -20.07800 1.000 30.64000 24 TYR I N 1
ATOM 3139 C CA . TYR I 1 24 ? 3.83900 -20.24800 -20.94400 1.000 34.11000 24 TYR I CA 1
ATOM 3140 C C . TYR I 1 24 ? 4.04600 -19.80300 -22.38300 1.000 38.85000 24 TYR I C 1
ATOM 3141 O O . TYR I 1 24 ? 3.54100 -18.76000 -22.80900 1.000 30.84000 24 TYR I O 1
ATOM 3150 N N . LYS I 1 25 ? 4.76200 -20.61400 -23.15200 1.000 33.34000 25 LYS I N 1
ATOM 3151 C CA . LYS I 1 25 ? 4.92200 -20.33000 -24.57000 1.000 33.70000 25 LYS I CA 1
ATOM 3152 C C . LYS I 1 25 ? 4.83700 -21.62000 -25.37200 1.000 36.20000 25 LYS I C 1
ATOM 3153 O O . LYS I 1 25 ? 5.01500 -22.71900 -24.84100 1.000 39.77000 25 LYS I O 1
ATOM 3159 N N . GLY I 1 26 ? 4.58700 -21.46800 -26.65900 1.000 29.05000 26 GLY I N 1
ATOM 3160 C CA . GLY I 1 26 ? 4.52100 -22.61500 -27.54600 1.000 34.97000 26 GLY I CA 1
ATOM 3161 C C . GLY I 1 26 ? 3.83200 -22.28000 -28.84100 1.000 36.58000 26 GLY I C 1
ATOM 3162 O O . GLY I 1 26 ? 3.08100 -21.31000 -28.95200 1.000 33.22000 26 GLY I O 1
ATOM 3163 N N . THR I 1 27 ? 4.09800 -23.10600 -29.85000 1.000 38.13000 27 THR I N 1
ATOM 3164 C CA . THR I 1 27 ? 3.44200 -22.92000 -31.13600 1.000 32.41000 27 THR I CA 1
ATOM 3165 C C . THR I 1 27 ? 1.93300 -22.91500 -30.93600 1.000 30.79000 27 THR I C 1
ATOM 3166 O O . THR I 1 27 ? 1.42400 -23.62400 -30.06200 1.000 33.19000 27 THR I O 1
ATOM 3170 N N . PRO I 1 28 ? 1.19900 -22.08200 -31.65900 1.000 31.35000 28 PRO I N 1
ATOM 3171 C CA . PRO I 1 28 ? -0.23900 -21.94500 -31.39100 1.000 32.83000 28 PRO I CA 1
ATOM 3172 C C . PRO I 1 28 ? -0.95900 -23.25700 -31.63800 1.000 40.94000 28 PRO I C 1
ATOM 3173 O O . PRO I 1 28 ? -0.43000 -24.13100 -32.33300 1.000 33.60000 28 PRO I O 1
ATOM 3177 N N . PRO I 1 29 ? -2.13400 -23.45400 -31.04700 1.000 38.28000 29 PRO I N 1
ATOM 3178 C CA . PRO I 1 29 ? -2.84600 -24.71400 -31.26800 1.000 43.84000 29 PRO I CA 1
ATOM 3179 C C . PRO I 1 29 ? -3.44000 -24.74800 -32.66200 1.000 40.95000 29 PRO I C 1
ATOM 3180 O O . PRO I 1 29 ? -3.89400 -23.73400 -33.20300 1.000 43.81000 29 PRO I O 1
ATOM 3184 N N . THR I 1 30 ? -3.41900 -25.94500 -33.24600 1.000 57.10000 30 THR I N 1
ATOM 3185 C CA . THR I 1 30 ? -3.85800 -26.18800 -34.61200 1.000 56.57000 30 THR I CA 1
ATOM 3186 C C . THR I 1 30 ? -5.29500 -26.68600 -34.70900 1.000 54.70000 30 THR I C 1
ATOM 3187 O O . THR I 1 30 ? -5.92300 -26.51000 -35.75500 1.000 45.36000 30 THR I O 1
ATOM 3191 N N . SER I 1 31 ? -5.83100 -27.27700 -33.64700 1.000 49.83000 31 SER I N 1
ATOM 3192 C CA . SER I 1 31 ? -7.20700 -27.74700 -33.65000 1.000 47.36000 31 SER I CA 1
ATOM 3193 C C . SER I 1 31 ? -7.73000 -27.72800 -32.22200 1.000 35.00000 31 SER I C 1
ATOM 3194 O O . SER I 1 31 ? -6.96400 -27.61900 -31.25900 1.000 46.32000 31 SER I O 1
ATOM 3197 N N . ASP I 1 32 ? -9.04800 -27.88400 -32.09000 1.000 41.43000 32 ASP I N 1
ATOM 3198 C CA . ASP I 1 32 ? -9.65500 -27.90600 -30.76500 1.000 42.92000 32 ASP I CA 1
ATOM 3199 C C . ASP I 1 32 ? -9.40000 -29.20500 -30.00900 1.000 46.52000 32 ASP I C 1
ATOM 3200 O O . ASP I 1 32 ? -9.88900 -29.35100 -28.88200 1.000 47.75000 32 ASP I O 1
ATOM 3205 N N . LYS I 1 33 ? -8.62700 -30.13100 -30.56600 1.000 48.59000 33 LYS I N 1
ATOM 3206 C CA . LYS I 1 33 ? -8.14400 -31.26300 -29.78700 1.000 49.36000 33 LYS I CA 1
ATOM 3207 C C . LYS I 1 33 ? -6.66500 -31.13300 -29.44700 1.000 52.39000 33 LYS I C 1
ATOM 3208 O O . LYS I 1 33 ? -6.08600 -32.04500 -28.84900 1.000 43.01000 33 LYS I O 1
ATOM 3214 N N . ASP I 1 34 ? -6.05400 -29.99700 -29.77300 1.000 44.92000 34 ASP I N 1
ATOM 3215 C CA . ASP I 1 34 ? -4.68900 -29.69000 -29.36400 1.000 44.29000 34 ASP I CA 1
ATOM 3216 C C . ASP I 1 34 ? -4.71500 -29.09200 -27.95800 1.000 47.76000 34 ASP I C 1
ATOM 3217 O O . ASP I 1 34 ? -5.11500 -27.93700 -27.77600 1.000 43.11000 34 ASP I O 1
ATOM 3222 N N . ASN I 1 35 ? -4.27500 -29.86800 -26.96600 1.000 40.68000 35 ASN I N 1
ATOM 3223 C CA . ASN I 1 35 ? -4.22800 -29.39500 -25.58100 1.000 36.99000 35 ASN I CA 1
ATOM 3224 C C . ASN I 1 35 ? -2.98200 -28.52900 -25.41800 1.000 35.55000 35 ASN I C 1
ATOM 3225 O O . ASN I 1 35 ? -1.93200 -28.96900 -24.94400 1.000 37.49000 35 ASN I O 1
ATOM 3230 N N . TRP I 1 36 ? -3.12700 -27.25100 -25.79900 1.000 37.47000 36 TRP I N 1
ATOM 3231 C CA . TRP I 1 36 ? -1.98000 -26.34500 -25.87200 1.000 39.59000 36 TRP I CA 1
ATOM 3232 C C . TRP I 1 36 ? -1.28800 -26.20600 -24.51800 1.000 33.57000 36 TRP I C 1
ATOM 3233 O O . TRP I 1 36 ? -0.05800 -26.32400 -24.41000 1.000 33.41000 36 TRP I O 1
ATOM 3244 N N . LEU I 1 37 ? -2.06000 -25.97500 -23.46000 1.000 36.70000 37 LEU I N 1
ATOM 3245 C CA . LEU I 1 37 ? -1.43500 -25.71400 -22.16900 1.000 35.62000 37 LEU I CA 1
ATOM 3246 C C . LEU I 1 37 ? -0.67900 -26.92700 -21.63600 1.000 38.01000 37 LEU I C 1
ATOM 3247 O O . LEU I 1 37 ? 0.26300 -26.75500 -20.85800 1.000 34.89000 37 LEU I O 1
ATOM 3252 N N . ALA I 1 38 ? -1.04700 -28.13900 -22.06300 1.000 39.72000 38 ALA I N 1
ATOM 3253 C CA . ALA I 1 38 ? -0.33600 -29.33000 -21.61200 1.000 38.24000 38 ALA I CA 1
ATOM 3254 C C . ALA I 1 38 ? 1.03700 -29.45000 -22.26100 1.000 41.67000 38 ALA I C 1
ATOM 3255 O O . ALA I 1 38 ? 1.98400 -29.91800 -21.61600 1.000 47.99000 38 ALA I O 1
ATOM 3257 N N . ARG I 1 39 ? 1.17800 -29.02100 -23.51700 1.000 35.03000 39 ARG I N 1
ATOM 3258 C CA . ARG I 1 39 ? 2.46500 -29.08700 -24.20300 1.000 30.34000 39 ARG I CA 1
ATOM 3259 C C . ARG I 1 39 ? 3.23400 -27.76900 -24.19300 1.000 39.00000 39 ARG I C 1
ATOM 3260 O O . ARG I 1 39 ? 4.38500 -27.74300 -24.63900 1.000 37.68000 39 ARG I O 1
ATOM 3268 N N . ALA I 1 40 ? 2.64700 -26.69000 -23.69400 1.000 39.50000 40 ALA I N 1
ATOM 3269 C CA . ALA I 1 40 ? 3.36700 -25.42600 -23.66900 1.000 41.37000 40 ALA I CA 1
ATOM 3270 C C . ALA I 1 40 ? 4.57500 -25.51300 -22.74300 1.000 41.33000 40 ALA I C 1
ATOM 3271 O O . ALA I 1 40 ? 4.56500 -26.22700 -21.73300 1.000 40.52000 40 ALA I O 1
ATOM 3273 N N . THR I 1 41 ? 5.63500 -24.78700 -23.10600 1.000 34.94000 41 THR I N 1
ATOM 3274 C CA . THR I 1 41 ? 6.80800 -24.69100 -22.25100 1.000 33.32000 41 THR I CA 1
ATOM 3275 C C . THR I 1 41 ? 6.52300 -23.70100 -21.13800 1.000 38.60000 41 THR I C 1
ATOM 3276 O O . THR I 1 41 ? 6.07900 -22.57700 -21.39300 1.000 39.39000 41 THR I O 1
ATOM 3280 N N . LEU I 1 42 ? 6.73600 -24.12800 -19.91200 1.000 36.32000 42 LEU I N 1
ATOM 3281 C CA . LEU I 1 42 ? 6.63900 -23.25300 -18.75300 1.000 34.98000 42 LEU I CA 1
ATOM 3282 C C . LEU I 1 42 ? 7.90100 -22.39600 -18.68200 1.000 36.69000 42 LEU I C 1
ATOM 3283 O O . LEU I 1 42 ? 9.00600 -22.91600 -18.47200 1.000 36.97000 42 LEU I O 1
ATOM 3288 N N . ILE I 1 43 ? 7.75200 -21.07900 -18.86200 1.000 31.26000 43 ILE I N 1
ATOM 3289 C CA . ILE I 1 43 ? 8.90200 -20.18500 -18.86200 1.000 33.65000 43 ILE I CA 1
ATOM 3290 C C . ILE I 1 43 ? 8.85100 -19.16500 -17.73600 1.000 28.45000 43 ILE I C 1
ATOM 3291 O O . ILE I 1 43 ? 9.70500 -18.29000 -17.66400 1.000 32.00000 43 ILE I O 1
ATOM 3296 N N . GLY I 1 44 ? 7.88000 -19.26000 -16.84500 1.000 28.05000 44 GLY I N 1
ATOM 3297 C CA . GLY I 1 44 ? 7.90000 -18.40300 -15.69200 1.000 27.85000 44 GLY I CA 1
ATOM 3298 C C . GLY I 1 44 ? 6.94600 -18.90300 -14.63700 1.000 30.34000 44 GLY I C 1
ATOM 3299 O O . GLY I 1 44 ? 5.79700 -19.22700 -14.93600 1.000 32.94000 44 GLY I O 1
ATOM 3300 N N . ASN I 1 45 ? 7.43000 -19.02400 -13.40000 1.000 36.53000 45 ASN I N 1
ATOM 3301 C CA . ASN I 1 45 ? 6.61700 -19.59100 -12.33400 1.000 40.33000 45 ASN I CA 1
ATOM 3302 C C . ASN I 1 45 ? 5.77900 -18.59200 -11.53600 1.000 43.25000 45 ASN I C 1
ATOM 3303 O O . ASN I 1 45 ? 4.95800 -19.02300 -10.71700 1.000 46.72000 45 ASN I O 1
ATOM 3308 N N . GLY I 1 46 ? 5.91300 -17.29500 -11.75700 1.000 35.80000 46 GLY I N 1
ATOM 3309 C CA . GLY I 1 46 ? 5.11100 -16.37400 -10.97700 1.000 27.12000 46 GLY I CA 1
ATOM 3310 C C . GLY I 1 46 ? 5.48300 -14.94400 -11.25500 1.000 25.67000 46 GLY I C 1
ATOM 3311 O O . GLY I 1 46 ? 6.46700 -14.64600 -11.93300 1.000 33.68000 46 GLY I O 1
ATOM 3312 N N . GLY I 1 47 ? 4.67800 -14.05700 -10.69000 1.000 30.22000 47 GLY I N 1
ATOM 3313 C CA . GLY I 1 47 ? 4.88700 -12.63700 -10.81200 1.000 28.81000 47 GLY I CA 1
ATOM 3314 C C . GLY I 1 47 ? 4.40900 -12.02400 -12.10900 1.000 32.37000 47 GLY I C 1
ATOM 3315 O O . GLY I 1 47 ? 4.71600 -10.85700 -12.34800 1.000 36.47000 47 GLY I O 1
ATOM 3316 N N . TRP I 1 48 ? 3.70200 -12.77800 -12.96100 1.000 30.43000 48 TRP I N 1
ATOM 3317 C CA . TRP I 1 48 ? 3.24700 -12.24400 -14.25700 1.000 25.84000 48 TRP I CA 1
ATOM 3318 C C . TRP I 1 48 ? 1.83300 -11.70900 -14.17600 1.000 39.44000 48 TRP I C 1
ATOM 3319 O O . TRP I 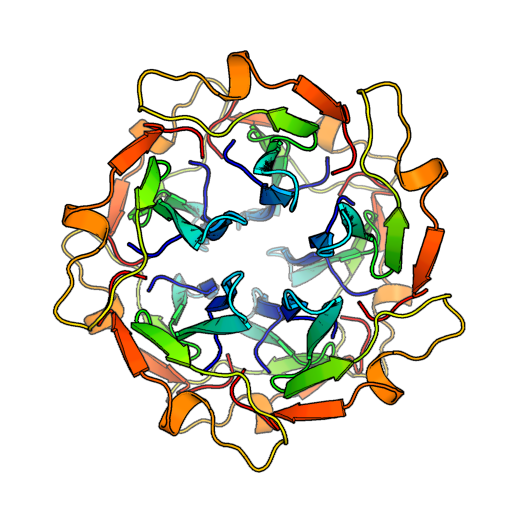1 48 ? 1.48900 -10.72400 -14.86400 1.000 31.90000 48 TRP I O 1
ATOM 3331 N N . SER J 1 2 ? 3.49300 -6.51600 -7.85500 1.000 66.10000 2 SER J N 1
ATOM 3332 C CA . SER J 1 2 ? 2.36800 -7.42300 -8.07600 1.000 66.90000 2 SER J CA 1
ATOM 3333 C C . SER J 1 2 ? 2.55300 -8.23100 -9.36600 1.000 66.44000 2 SER J C 1
ATOM 3334 O O . SER J 1 2 ? 3.53200 -8.97100 -9.51000 1.000 62.18000 2 SER J O 1
ATOM 3337 N N . GLY J 1 3 ? 1.59900 -8.09700 -10.29100 1.000 53.73000 3 GLY J N 1
ATOM 3338 C CA . GLY J 1 3 ? 1.72800 -8.63900 -11.62400 1.000 44.03000 3 GLY J CA 1
ATOM 3339 C C . GLY J 1 3 ? 2.05000 -7.55800 -12.64400 1.000 41.71000 3 GLY J C 1
ATOM 3340 O O . GLY J 1 3 ? 2.43200 -6.43200 -12.31200 1.000 39.10000 3 GLY J O 1
ATOM 3341 N N . PHE J 1 4 ? 1.90000 -7.92100 -13.91600 1.000 32.81000 4 PHE J N 1
ATOM 3342 C CA . PHE J 1 4 ? 2.15700 -6.98800 -15.00500 1.000 30.25000 4 PHE J CA 1
ATOM 3343 C C . PHE J 1 4 ? 0.85400 -6.35400 -15.46300 1.000 26.10000 4 PHE J C 1
ATOM 3344 O O . PHE J 1 4 ? -0.19300 -7.00200 -15.47300 1.000 28.35000 4 PHE J O 1
ATOM 3352 N N . LYS J 1 5 ? 0.93200 -5.06900 -15.79300 1.000 24.95000 5 LYS J N 1
ATOM 3353 C CA . LYS J 1 5 ? -0.18400 -4.34100 -16.39200 1.000 26.75000 5 LYS J CA 1
ATOM 3354 C C . LYS J 1 5 ? -0.21400 -4.51800 -17.90300 1.000 26.89000 5 LYS J C 1
ATOM 3355 O O . LYS J 1 5 ? -1.29000 -4.67700 -18.49600 1.000 27.92000 5 LYS J O 1
ATOM 3361 N N . PHE J 1 6 ? 0.95700 -4.52500 -18.52700 1.000 25.00000 6 PHE J N 1
ATOM 3362 C CA . PHE J 1 6 ? 1.11500 -4.80900 -19.94400 1.000 27.20000 6 PHE J CA 1
ATOM 3363 C C . PHE J 1 6 ? 2.26500 -5.78700 -20.09700 1.000 22.46000 6 PHE J C 1
ATOM 3364 O O . PHE J 1 6 ? 3.25200 -5.72400 -19.36100 1.000 22.98000 6 PHE J O 1
ATOM 3372 N N . LEU J 1 7 ? 2.12800 -6.68700 -21.06200 1.000 20.81000 7 LEU J N 1
ATOM 3373 C CA . LEU J 1 7 ? 3.19500 -7.61900 -21.38400 1.000 23.74000 7 LEU J CA 1
ATOM 3374 C C . LEU J 1 7 ? 3.09600 -7.90700 -22.87100 1.000 23.96000 7 LEU J C 1
ATOM 3375 O O . LEU J 1 7 ? 2.08700 -8.46600 -23.32400 1.000 25.18000 7 LEU J O 1
ATOM 3380 N N . PHE J 1 8 ? 4.11900 -7.52800 -23.63900 1.000 21.95000 8 PHE J N 1
ATOM 3381 C CA . PHE J 1 8 ? 3.96000 -7.49400 -25.08900 1.000 20.80000 8 PHE J CA 1
ATOM 3382 C C . PHE J 1 8 ? 5.32000 -7.46900 -25.76600 1.000 22.57000 8 PHE J C 1
ATOM 3383 O O . PHE J 1 8 ? 6.32600 -7.08900 -25.16300 1.000 24.27000 8 PHE J O 1
ATOM 3391 N N . PHE J 1 9 ? 5.34400 -7.88100 -27.02200 1.000 21.21000 9 PHE J N 1
ATOM 3392 C CA . PHE J 1 9 ? 6.58100 -7.94300 -27.77800 1.000 20.34000 9 PHE J CA 1
ATOM 3393 C C . PHE J 1 9 ? 6.72800 -6.73400 -28.68000 1.000 23.02000 9 PHE J C 1
ATOM 3394 O O . PHE J 1 9 ? 5.76200 -6.27700 -29.29800 1.000 24.86000 9 PHE J O 1
ATOM 3402 N N . SER J 1 10 ? 7.97100 -6.28800 -28.80700 1.000 22.36000 10 SER J N 1
ATOM 3403 C CA . SER J 1 10 ? 8.38400 -5.42800 -29.90100 1.000 23.48000 10 SER J CA 1
ATOM 3404 C C . SER J 1 10 ? 8.59700 -6.27300 -31.15400 1.000 24.01000 10 SER J C 1
ATOM 3405 O O . SER J 1 10 ? 8.82800 -7.47300 -31.05600 1.000 23.65000 10 SER J O 1
ATOM 3408 N N . PRO J 1 11 ? 8.55800 -5.67300 -32.33800 1.000 25.58000 11 PRO J N 1
ATOM 3409 C CA . PRO J 1 11 ? 8.74500 -6.48200 -33.55800 1.000 27.14000 11 PRO J CA 1
ATOM 3410 C C . PRO J 1 11 ? 10.14400 -7.04500 -33.71200 1.000 30.71000 11 PRO J C 1
ATOM 3411 O O . PRO J 1 11 ? 10.31800 -7.99400 -34.49300 1.000 31.77000 11 PRO J O 1
ATOM 3415 N N . ASP J 1 12 ? 11.14600 -6.51200 -33.01200 1.000 28.33000 12 ASP J N 1
ATOM 3416 C CA . ASP J 1 12 ? 12.47300 -7.12200 -33.06200 1.000 30.84000 12 ASP J CA 1
ATOM 3417 C C . ASP J 1 12 ? 12.62700 -8.31900 -32.12300 1.000 35.39000 12 ASP J C 1
ATOM 3418 O O . ASP J 1 12 ? 13.71500 -8.89800 -32.05400 1.000 39.33000 12 ASP J O 1
ATOM 3423 N N . GLY J 1 13 ? 11.57300 -8.72100 -31.42300 1.000 27.13000 13 GLY J N 1
ATOM 3424 C CA . GLY J 1 13 ? 11.58700 -9.90900 -30.60100 1.000 26.89000 13 GLY J CA 1
ATOM 3425 C C . GLY J 1 13 ? 11.88200 -9.68300 -29.13500 1.000 27.34000 13 GLY J C 1
ATOM 3426 O O . GLY J 1 13 ? 12.04200 -10.65500 -28.38800 1.000 27.49000 13 GLY J O 1
ATOM 3427 N N . THR J 1 14 ? 11.95100 -8.43400 -28.69500 1.000 25.60000 14 THR J N 1
ATOM 3428 C CA . THR J 1 14 ? 12.20300 -8.12100 -27.30400 1.000 22.77000 14 THR J CA 1
ATOM 3429 C C . THR J 1 14 ? 10.90300 -8.06800 -26.50700 1.000 21.69000 14 THR J C 1
ATOM 3430 O O . THR J 1 14 ? 9.89600 -7.50300 -26.96200 1.000 22.69000 14 THR J O 1
ATOM 3434 N N . LEU J 1 15 ? 10.93000 -8.64700 -25.31300 1.000 22.26000 15 LEU J N 1
ATOM 3435 C CA . LEU J 1 15 ? 9.75300 -8.62800 -24.45700 1.000 19.56000 15 LEU J CA 1
ATOM 3436 C C . LEU J 1 15 ? 9.74000 -7.33400 -23.67100 1.000 21.37000 15 LEU J C 1
ATOM 3437 O O . LEU J 1 15 ? 10.75500 -6.97900 -23.05900 1.000 23.18000 15 LEU J O 1
ATOM 3442 N N . TYR J 1 16 ? 8.59000 -6.64700 -23.67100 1.000 19.60000 16 TYR J N 1
ATOM 3443 C CA . TYR J 1 16 ? 8.37900 -5.45700 -22.85500 1.000 20.43000 16 TYR J CA 1
ATOM 3444 C C . TYR J 1 16 ? 7.29800 -5.71500 -21.81800 1.000 22.11000 16 TYR J C 1
ATOM 3445 O O . TYR J 1 16 ? 6.36200 -6.48500 -22.05500 1.000 22.39000 16 TYR J O 1
ATOM 3454 N N . GLY J 1 17 ? 7.42600 -5.07600 -20.66400 1.000 22.75000 17 GLY J N 1
ATOM 3455 C CA . GLY J 1 17 ? 6.41900 -5.22900 -19.63000 1.000 22.25000 17 GLY J CA 1
ATOM 3456 C C . GLY J 1 17 ? 6.32700 -4.00500 -18.75200 1.000 20.57000 17 GLY J C 1
ATOM 3457 O O . GLY J 1 17 ? 7.32800 -3.33900 -18.47300 1.000 23.92000 17 GLY J O 1
ATOM 3458 N N . VAL J 1 18 ? 5.11300 -3.72600 -18.29300 1.000 22.13000 18 VAL J N 1
ATOM 3459 C CA . VAL J 1 18 ? 4.86700 -2.66500 -17.31500 1.000 25.10000 18 VAL J CA 1
ATOM 3460 C C . VAL J 1 18 ? 4.56200 -3.35000 -15.99700 1.000 25.49000 18 VAL J C 1
ATOM 3461 O O . VAL J 1 18 ? 3.61900 -4.14300 -15.90800 1.000 24.61000 18 VAL J O 1
ATOM 3465 N N . HIS J 1 19 ? 5.35900 -3.04500 -14.98000 1.000 24.67000 19 HIS J N 1
ATOM 3466 C CA . HIS J 1 19 ? 5.24900 -3.68600 -13.68400 1.000 25.38000 19 HIS J CA 1
ATOM 3467 C C . HIS J 1 19 ? 5.46100 -2.61000 -12.63400 1.000 24.86000 19 HIS J C 1
ATOM 3468 O O . HIS J 1 19 ? 6.44800 -1.87200 -12.70500 1.000 25.66000 19 HIS J O 1
ATOM 3475 N N . ASN J 1 20 ? 4.51000 -2.49600 -11.71100 1.000 27.41000 20 ASN J N 1
ATOM 3476 C CA . ASN J 1 20 ? 4.53600 -1.42900 -10.70400 1.000 32.51000 20 ASN J CA 1
ATOM 3477 C C . ASN J 1 20 ? 4.73400 -0.07200 -11.36800 1.000 32.84000 20 ASN J C 1
ATOM 3478 O O . ASN J 1 20 ? 5.48500 0.78500 -10.88500 1.000 34.02000 20 ASN J O 1
ATOM 3483 N N . ASP J 1 21 ? 4.04300 0.11500 -12.49500 1.000 33.37000 21 ASP J N 1
ATOM 3484 C CA . ASP J 1 21 ? 4.01900 1.35800 -13.27000 1.000 27.73000 21 ASP J CA 1
ATOM 3485 C C . ASP J 1 21 ? 5.37500 1.74800 -13.83900 1.000 29.70000 21 ASP J C 1
ATOM 3486 O O . ASP J 1 21 ? 5.54400 2.89100 -14.28900 1.000 31.84000 21 ASP J O 1
ATOM 3491 N N . LYS J 1 22 ? 6.32900 0.81700 -13.85300 1.000 27.08000 22 LYS J N 1
ATOM 3492 C CA . LYS J 1 22 ? 7.62200 0.98700 -14.49900 1.000 25.12000 22 LYS J CA 1
ATOM 3493 C C . LYS J 1 22 ? 7.64100 0.17100 -15.78800 1.000 25.77000 22 LYS J C 1
ATOM 3494 O O . LYS J 1 22 ? 6.90100 -0.80400 -15.91500 1.000 26.72000 22 LYS J O 1
ATOM 3500 N N . LEU J 1 23 ? 8.51600 0.55500 -16.72800 1.000 23.84000 23 LEU J N 1
ATOM 3501 C CA . LEU J 1 23 ? 8.65000 -0.13800 -18.01200 1.000 19.74000 23 LEU J CA 1
ATOM 3502 C C . LEU J 1 23 ? 9.98800 -0.87500 -18.09200 1.000 21.34000 23 LEU J C 1
ATOM 3503 O O . LEU J 1 23 ? 11.04900 -0.30200 -17.78100 1.000 23.26000 23 LEU J O 1
ATOM 3508 N N . TYR J 1 24 ? 9.93200 -2.13800 -18.50700 1.000 22.63000 24 TYR J N 1
ATOM 3509 C CA . TYR J 1 24 ? 11.07400 -3.03100 -18.56600 1.000 25.83000 24 TYR J CA 1
ATOM 3510 C C . TYR J 1 24 ? 11.15700 -3.68400 -19.93600 1.000 21.96000 24 TYR J C 1
ATOM 3511 O O . TYR J 1 24 ? 10.13600 -3.92400 -20.58800 1.000 23.02000 24 TYR J O 1
ATOM 3520 N N . LYS J 1 25 ? 12.36600 -4.04300 -20.35500 1.000 21.48000 25 LYS J N 1
ATOM 3521 C CA . LYS J 1 25 ? 12.49900 -4.83700 -21.57200 1.000 20.92000 25 LYS J CA 1
ATOM 3522 C C . LYS J 1 25 ? 13.63700 -5.84500 -21.43100 1.000 21.58000 25 LYS J C 1
ATOM 3523 O O . LYS J 1 25 ? 14.54400 -5.69900 -20.60100 1.000 22.22000 25 LYS J O 1
ATOM 3529 N N . GLY J 1 26 ? 13.58200 -6.87600 -22.26100 1.000 23.00000 26 GLY J N 1
ATOM 3530 C CA . GLY J 1 26 ? 14.64900 -7.85800 -22.23900 1.000 23.25000 26 GLY J CA 1
ATOM 3531 C C . GLY J 1 26 ? 14.27100 -9.03100 -23.11100 1.000 23.36000 26 GLY J C 1
ATOM 3532 O O . GLY J 1 26 ? 13.12200 -9.16700 -23.55500 1.000 26.04000 26 GLY J O 1
ATOM 3533 N N . THR J 1 27 ? 15.27300 -9.84000 -23.42800 1.000 25.98000 27 THR J N 1
ATOM 3534 C CA . THR J 1 27 ? 14.96200 -11.07800 -24.13700 1.000 25.20000 27 THR J CA 1
ATOM 3535 C C . THR J 1 27 ? 13.99900 -11.89900 -23.28500 1.000 25.76000 27 THR J C 1
ATOM 3536 O O . THR J 1 27 ? 14.14800 -11.94100 -22.06200 1.000 26.66000 27 THR J O 1
ATOM 3540 N N . PRO J 1 28 ? 13.04600 -12.60700 -23.89400 1.000 26.85000 28 PRO J N 1
ATOM 3541 C CA . PRO J 1 28 ? 12.03800 -13.30200 -23.10300 1.000 23.77000 28 PRO J CA 1
ATOM 3542 C C . PRO J 1 28 ? 12.66000 -14.46700 -22.35400 1.000 28.20000 28 PRO J C 1
ATOM 3543 O O . PRO J 1 28 ? 13.70900 -14.99200 -22.76300 1.000 29.02000 28 PRO J O 1
ATOM 3547 N N . PRO J 1 29 ? 12.06500 -14.89000 -21.24200 1.000 28.28000 29 PRO J N 1
ATOM 3548 C CA . PRO J 1 29 ? 12.61300 -16.04000 -20.50400 1.000 28.29000 29 PRO J CA 1
ATOM 3549 C C . PRO J 1 29 ? 12.41000 -17.32200 -21.28600 1.000 31.62000 29 PRO J C 1
ATOM 3550 O O . PRO J 1 29 ? 11.44000 -17.46900 -22.02600 1.000 28.93000 29 PRO J O 1
ATOM 3554 N N . THR J 1 30 ? 13.35300 -18.25600 -21.12900 1.000 30.27000 30 THR J N 1
ATOM 3555 C CA . THR J 1 30 ? 13.26000 -19.54700 -21.81000 1.000 33.59000 30 THR J CA 1
ATOM 3556 C C . THR J 1 30 ? 12.97000 -20.70400 -20.86000 1.000 37.69000 30 THR J C 1
ATOM 3557 O O . THR J 1 30 ? 12.78700 -21.83900 -21.32300 1.000 37.39000 30 THR J O 1
ATOM 3561 N N . SER J 1 31 ? 12.86400 -20.42700 -19.56600 1.000 33.50000 31 SER J N 1
ATOM 3562 C CA . SER J 1 31 ? 12.84800 -21.39300 -18.47700 1.000 39.03000 31 SER J CA 1
ATOM 3563 C C . SER J 1 31 ? 12.26700 -20.74300 -17.23500 1.000 35.98000 31 SER J C 1
ATOM 3564 O O . SER J 1 31 ? 12.51400 -19.57000 -16.97000 1.000 38.26000 31 SER J O 1
ATOM 3567 N N . ASP J 1 32 ? 11.55600 -21.53300 -16.42600 1.000 34.75000 32 ASP J N 1
ATOM 3568 C CA . ASP J 1 32 ? 11.08800 -20.99800 -15.15400 1.000 41.47000 32 ASP J CA 1
ATOM 3569 C C . ASP J 1 32 ? 12.21900 -20.72900 -14.16000 1.000 38.59000 32 ASP J C 1
ATOM 3570 O O . ASP J 1 32 ? 11.96800 -20.10800 -13.12300 1.000 42.98000 32 ASP J O 1
ATOM 3575 N N . LYS J 1 33 ? 13.45100 -21.15700 -14.44600 1.000 34.45000 33 LYS J N 1
ATOM 3576 C CA . LYS J 1 33 ? 14.56800 -20.80100 -13.57500 1.000 42.35000 33 LYS J CA 1
ATOM 3577 C C . LYS J 1 33 ? 15.05200 -19.37800 -13.80700 1.000 30.21000 33 LYS J C 1
ATOM 3578 O O . LYS J 1 33 ? 15.83900 -18.86700 -13.01100 1.000 36.84000 33 LYS J O 1
ATOM 3584 N N . ASP J 1 34 ? 14.53400 -18.71600 -14.84500 1.000 33.73000 34 ASP J N 1
ATOM 3585 C CA . ASP J 1 34 ? 15.01600 -17.41300 -15.29700 1.000 33.48000 34 ASP J CA 1
ATOM 3586 C C . ASP J 1 34 ? 14.25800 -16.29400 -14.58100 1.000 32.89000 34 ASP J C 1
ATOM 3587 O O . ASP J 1 34 ? 13.07100 -16.08800 -14.84300 1.000 32.94000 34 ASP J O 1
ATOM 3592 N N . ASN J 1 35 ? 14.93600 -15.55200 -13.70100 1.000 31.25000 35 ASN J N 1
ATOM 3593 C CA . ASN J 1 35 ? 14.29000 -14.42700 -13.03800 1.000 29.33000 35 ASN J CA 1
ATOM 3594 C C . ASN J 1 35 ? 14.33900 -13.24600 -14.00900 1.000 28.06000 35 ASN J C 1
ATOM 3595 O O . ASN J 1 35 ? 15.26900 -12.43800 -13.98400 1.000 29.81000 35 ASN J O 1
ATOM 3600 N N . TRP J 1 36 ? 13.31600 -13.17300 -14.87400 1.000 29.98000 36 TRP J N 1
ATOM 3601 C CA . TRP J 1 36 ? 13.29100 -12.19800 -15.96400 1.000 26.15000 36 TRP J CA 1
ATOM 3602 C C . TRP J 1 36 ? 13.36200 -10.78300 -15.43500 1.000 27.00000 36 TRP J C 1
ATOM 3603 O O . TRP J 1 36 ? 14.17100 -9.96500 -15.89600 1.000 26.17000 36 TRP J O 1
ATOM 3614 N N . LEU J 1 37 ? 12.48200 -10.46000 -14.49600 1.000 27.54000 37 LEU J N 1
ATOM 3615 C CA . LEU J 1 37 ? 12.41200 -9.09000 -14.01400 1.000 29.17000 37 LEU J CA 1
ATOM 3616 C C . LEU J 1 37 ? 13.72100 -8.65600 -13.37900 1.000 31.46000 37 LEU J C 1
ATOM 3617 O O . LEU J 1 37 ? 14.12200 -7.49800 -13.52300 1.000 32.22000 37 LEU J O 1
ATOM 3622 N N . ALA J 1 38 ? 14.42800 -9.57900 -12.70600 1.000 25.83000 38 ALA J N 1
ATOM 3623 C CA . ALA J 1 38 ? 15.70500 -9.23000 -12.09700 1.000 31.58000 38 ALA J CA 1
ATOM 3624 C C . ALA J 1 38 ? 16.78200 -8.92800 -13.13200 1.000 32.07000 38 ALA J C 1
ATOM 3625 O O . ALA J 1 38 ? 17.73100 -8.20100 -12.82300 1.000 29.18000 38 ALA J O 1
ATOM 3627 N N . ARG J 1 39 ? 16.65000 -9.43600 -14.36000 1.000 27.45000 39 ARG J N 1
ATOM 3628 C CA . ARG J 1 39 ? 17.65200 -9.20600 -15.38900 1.000 25.64000 39 ARG J CA 1
ATOM 3629 C C . ARG J 1 39 ? 17.15100 -8.28000 -16.48700 1.000 24.09000 39 ARG J C 1
ATOM 3630 O O . ARG J 1 39 ? 17.88100 -8.02100 -17.44300 1.000 23.77000 39 ARG J O 1
ATOM 3638 N N . ALA J 1 40 ? 15.94400 -7.76000 -16.35300 1.000 23.71000 40 ALA J N 1
ATOM 3639 C CA . ALA J 1 40 ? 15.40100 -6.89900 -17.39800 1.000 24.10000 40 ALA J CA 1
ATOM 3640 C C . ALA J 1 40 ? 16.02700 -5.51800 -17.28500 1.000 24.27000 40 ALA J C 1
ATOM 3641 O O . ALA J 1 40 ? 16.46400 -5.08500 -16.20300 1.000 25.51000 40 ALA J O 1
ATOM 3643 N N . THR J 1 41 ? 16.05900 -4.82000 -18.41300 1.000 22.92000 41 THR J N 1
ATOM 3644 C CA . THR J 1 41 ? 16.52800 -3.44100 -18.44100 1.000 24.52000 41 THR J CA 1
ATOM 3645 C C . THR J 1 41 ? 15.40000 -2.50100 -18.05300 1.000 26.78000 41 THR J C 1
ATOM 3646 O O . THR J 1 41 ? 14.31400 -2.53900 -18.64900 1.000 26.43000 41 THR J O 1
ATOM 3650 N N . LEU J 1 42 ? 15.64800 -1.64300 -17.06600 1.000 26.91000 42 LEU J N 1
ATOM 3651 C CA . LEU J 1 42 ? 14.66100 -0.65100 -16.67100 1.000 21.84000 42 LEU J CA 1
ATOM 3652 C C . LEU J 1 42 ? 14.73100 0.49400 -17.66300 1.000 22.35000 42 LEU J C 1
ATOM 3653 O O . LEU J 1 42 ? 15.78500 1.12200 -17.81400 1.000 28.13000 42 LEU J O 1
ATOM 3658 N N . ILE J 1 43 ? 13.64800 0.73200 -18.40300 1.000 21.52000 43 ILE J N 1
ATOM 3659 C CA . ILE J 1 43 ? 13.64800 1.78700 -19.40800 1.000 24.28000 43 ILE J CA 1
ATOM 3660 C C . ILE J 1 43 ? 12.62600 2.87100 -19.11700 1.000 24.12000 43 ILE J C 1
ATOM 3661 O O . ILE J 1 43 ? 12.51900 3.83200 -19.89000 1.000 24.05000 43 ILE J O 1
ATOM 3666 N N . GLY J 1 44 ? 11.87100 2.75200 -18.03100 1.000 23.49000 44 GLY J N 1
ATOM 3667 C CA . GLY J 1 44 ? 10.96000 3.79800 -17.60800 1.000 23.13000 44 GLY J CA 1
ATOM 3668 C C . GLY J 1 44 ? 10.67300 3.72400 -16.12400 1.000 25.02000 44 GLY J C 1
ATOM 3669 O O . GLY J 1 44 ? 10.27900 2.66700 -15.60800 1.000 27.24000 44 GLY J O 1
ATOM 3670 N N . ASN J 1 45 ? 10.85300 4.84200 -15.41800 1.000 26.44000 45 ASN J N 1
ATOM 3671 C CA . ASN J 1 45 ? 10.82200 4.78100 -13.96500 1.000 30.32000 45 ASN J CA 1
ATOM 3672 C C . ASN J 1 45 ? 9.46200 5.08900 -13.34100 1.000 29.69000 45 ASN J C 1
ATOM 3673 O O . ASN J 1 45 ? 9.35600 5.09600 -12.10700 1.000 43.62000 45 ASN J O 1
ATOM 3678 N N . GLY J 1 46 ? 8.42000 5.30200 -14.12900 1.000 29.41000 46 GLY J N 1
ATOM 3679 C CA . GLY J 1 46 ? 7.09200 5.49600 -13.58400 1.000 28.53000 46 GLY J CA 1
ATOM 3680 C C . GLY J 1 46 ? 6.21500 6.14300 -14.62300 1.000 28.12000 46 GLY J C 1
ATOM 3681 O O . GLY J 1 46 ? 6.67400 6.53800 -15.68700 1.000 27.29000 46 GLY J O 1
ATOM 3682 N N . GLY J 1 47 ? 4.93400 6.25400 -14.29000 1.000 28.31000 47 GLY J N 1
ATOM 3683 C CA . GLY J 1 47 ? 3.97500 6.85200 -15.18900 1.000 32.99000 47 GLY J CA 1
ATOM 3684 C C . GLY J 1 47 ? 3.37300 5.91800 -16.21500 1.000 29.14000 47 GLY J C 1
ATOM 3685 O O . GLY J 1 47 ? 2.53600 6.36200 -17.01900 1.000 29.03000 47 GLY J O 1
ATOM 3686 N N . TRP J 1 48 ? 3.73100 4.63600 -16.19700 1.000 26.71000 48 TRP J N 1
ATOM 3687 C CA . TRP J 1 48 ? 3.22300 3.71400 -17.21100 1.000 25.99000 48 TRP J CA 1
ATOM 3688 C C . TRP J 1 48 ? 1.97100 2.97900 -16.73100 1.000 30.59000 48 TRP J C 1
ATOM 3689 O O . TRP J 1 48 ? 1.12700 2.55300 -17.52200 1.000 29.38000 48 TRP J O 1
#

Organism: NCBI:txid268588

Foldseek 3Di:
DDWPDWDADPVQKIWTHDPQWIWIGHDDDDPVDPDVVPTHTDGDHDD/DDWPDWDADPVQWIWTQDPQWIWIGHDDPDPVDPDVVPTDTPGDHDD/DDWPDWDDDPVQWIWTHDPQWIWIGHDDDDPVDPCVVPTDTDGDHDD/DDFPDWDADPVQKIWTQDPQWIWIGHDDPDPVDPCVVPTDTPGDHDD/DAFPDWDDDPVQWIWTQDPQWIWIGHDDPDPVDPVVVVTDGPGDHDD/DDFPDWDDDPVQKIWTHDPQWIWIGHPAPDPVGPDVVPTDTDGDHDD/DDFPDWDDDPVQKIWTQDPQWIWIGHDDPDPVDPDVVPTDTDGDHDD/DDWPDWDDDPVQWIWTHDPQWIWIGHDDDDPVDPDVVPTDTPGDHDD/DDFPDWDDDPVQWIWTQDPQWIWIGHDDDDPVGPDVVPTDTDGDHDD/DDWPDWDADPVQWIWTQDPQWIWIGHDDPDPVDPDVVPTDTDGDHDD

B-factor: mean 33.67, std 9.54, range [16.86, 78.58]

Sequence (470 aa):
SGFKFLFFSPDGTLYGVHNDKLYKGTPPTSDKDNWLARATLIGNGGWSGFKFLFFSPDGTLYGVHNDKLYKGTPPTSDKDNWLARATLIGNGGWSGFKFLFFSPDGTLYGVHNDKLYKGTPPTSDKDNWLARATLIGNGGWSGFKFLFFSPDGTLYGVHNDKLYKGTPPTSDKDNWLARATLIGNGGWSGFKFLFFSPDGTLYGVHNDKLYKGTPPTSDKDNWLARATLIGNGGWSGFKFLFFSPDGTLYGVHNDKLYKGTPPTSDKDNWLARATLIGNGGWSGFKFLFFSPDGTLYGVHNDKLYKGTPPTSDKDNWLARATLIGNGGWSGFKFLFFSPDGTLYGVHNDKLYKGTPPTSDKDNWLARATLIGNGGWSGFKFLFFSPDGTLYGVHNDKLYKGTPPTSDKDNWLARATLIGNGGWSGFKFLFFSPDGTLYGVHNDKLYKGTPPTSDKDNWLARATLIGNGGW

Nearest PDB structures (foldseek):
  8r3d-assembly1_A  TM=1.004E+00  e=9.635E-08  Enterobacteria phage L1
  5c2n-assembly2_I  TM=1.002E+00  e=1.389E-07  Enterobacteria phage L1
  3kih-assembly1_D  TM=9.943E-01  e=2.959E-05  synthetic construct
  3kif-assembly2_D  TM=1.002E+00  e=6.146E-05  synthetic construct
  1tl2-assembly1_A  TM=1.009E+00  e=8.858E-05  Tachypleus tridentatus

Radius of gyration: 22.25 Å; Cα contacts (8 Å, |Δi|>4): 1229; chains: 10; bounding box: 56×48×56 Å

Solvent-accessible surface area: 20256 Å² total; per-residue (Å²): 80,15,8,96,29,7,22,20,7,52,123,20,25,0,8,0,1,22,72,34,62,0,27,55,15,88,28,0,95,37,66,188,32,101,4,61,80,108,16,66,65,0,3,106,32,36,14,86,15,10,90,30,7,23,19,7,50,119,23,26,0,8,0,0,23,78,41,66,0,30,56,14,91,26,0,102,39,56,186,40,100,2,56,81,101,16,68,55,0,4,77,38,40,16,62,6,8,89,30,6,23,20,4,50,108,30,30,0,5,0,0,26,70,42,75,0,27,56,14,91,30,0,91,43,61,178,36,102,3,62,78,109,15,71,65,0,4,100,32,50,15,91,13,11,95,29,7,23,19,7,51,122,19,26,0,10,0,0,26,70,34,60,0,30,57,12,88,30,1,101,42,50,177,34,102,4,58,80,104,17,69,64,0,4,90,39,49,14,80,17,16,88,30,6,23,20,6,50,120,25,26,0,10,0,0,23,74,45,57,0,19,54,15,88,29,2,96,43,64,188,44,101,4,54,82,98,14,71,57,0,4,89,38,39,13,105,13,8,97,29,7,23,19,7,50,122,28,29,0,7,0,0,24,77,39,60,0,24,55,12,88,30,2,111,42,54,191,34,103,4,52,82,100,14,69,58,0,4,102,37,44,14,98,17,8,93,28,7,22,21,5,50,118,21,26,0,9,0,0,22,82,49,59,0,27,67,13,85,33,1,98,44,47,186,40,101,3,56,78,106,14,76,60,1,4,91,40,43,15,55,8,8,101,30,6,24,20,7,53,119,26,26,0,10,0,1,26,59,32,72,0,27,60,14,89,29,0,98,44,60,185,33,103,3,58,84,102,16,70,59,0,4,91,40,32,18,70,7,7,92,30,7,23,21,5,48,114,20,27,0,7,0,0,18,66,28,81,0,32,51,13,89,32,1,105,46,58,192,34,102,3,59,78,106,15,67,68,0,4,94,34,41,14,69,20,14,87,29,6,23,19,9,50,118,26,28,0,10,0,0,20,74,38,64,0,30,54,14,89,27,0,96,39,42,175,37,102,4,57,81,108,18,68,64,0,4,90,38,46,14

InterPro domains:
  IPR023294 Tachylectin 2 [PF14517] (2-48)
  IPR036813 Tachylectin 2 superfamily [SSF50934] (3-48)

Secondary structure (DSSP, 8-state):
--EEEEEE-TTS-EEEEETTEEEEESPP-STT--HHHHSEEEE-S--/--EEEEEE-TTS-EEEEETTEEEEEPPPSSTT--HHHHSEEEESS--/--EEEEEE-TTS-EEEEETTEEEEESPP-STT--HHHHSEEEESS--/---SEEEE-TTS-EEEEETTEEEEESPPSSTT--HHHHSEEEE-S--/--EEEEEE-TTS-EEEEETTEEEEEPPPSSTT--HHHHSEEEE-S--/--EEEEEE-TTS-EEEEETTEEEEESPPSSTT--HHHHSEEEESS--/---SEEEE-TTS-EEEEETTEEEEEPPPSSTT--HHHHSEEEE-S--/---SEEEE-TTS-EEEEETTEEEEESPP-STT--HHHHSEEEESS--/---SEEEE-TTS-EEEEETTEEEEESPP-STT--HHHHSEEEE-S--/--EEEEEE-TTS-EEEEETTEEEEESPPSSTT--HHHHSEEEE-S--